Protein AF-0000000081285423 (afdb_homodimer)

pLDDT: mean 91.3, std 16.09, range [23.64, 98.94]

InterPro domains:
  IPR004045 Glutathione S-transferase, N-terminal [PF02798] (1-75)
  IPR004045 Glutathione S-transferase, N-terminal [PS50404] (1-82)
  IPR010987 Glutathione S-transferase, C-terminal-like [PS50405] (89-229)
  IPR036249 Thioredoxin-like superfamily [SSF52833] (1-87)
  IPR036282 Glutathione S-transferase, C-terminal domain superfamily [SSF47616] (83-214)
  IPR040075 Glutathione S-transferase Theta, N-terminal [cd03050] (3-78)
  IPR040079 Glutathione transferase family [SFLDS00019] (1-228)
  IPR043377 Glutathione S-transferase T1/2/3 [PTHR44750] (1-241)

Secondary structure (DSSP, 8-state):
-PEEEEE-TTSHHHHHHHHHHHHTT--EEEEE--GGGTGGGSHHHHHH-TT--S-EEEETTEEEESHHHHHHHHHHHSTT--GGGS-S-HHHHHHHHHHHHHHIIIIIHHHHHHHIIIIITGGGT----HHHHHHHHHHHHHHHHHIIIIIT-SSSSSGGG-SS--HHHHHHHHHHHGGGGS-HHHHHHHHTT-HHHHHHHHHHHHHTTTHHHHHTHHHHHHHHHHHHHHHHHHTTTT------------/-PEEEEE-TTSHHHHHHHHHHHHTT--EEEEE--GGGTGGGSHHHHHH-TT--S-EEEETTEEEESHHHHHHHHHHHSTT--GGGS-S-HHHHHHHHHHHHHHIIIIIHHHHHHHIIIIITGGGT----HHHHHHHHHHHHHHHHHIIIIIT-SSSSSGGG-SS--HHHHHHHHHHHGGGGS-HHHHHHHHTT-HHHHHHHHHHHHHTTTHHHHHTHHHHHHHHHHHHHHHHHHTTTT------------

Nearest PDB structures (foldseek):
  2c3n-assembly2_D  TM=9.169E-01  e=2.021E-17  Homo sapiens
  2c3t-assembly2_D  TM=8.592E-01  e=1.730E-16  Homo sapiens
  6ezy-assembly1_A  TM=9.053E-01  e=4.239E-13  Arabidopsis thaliana
  8agq-assembly1_A  TM=9.003E-01  e=1.147E-12  Populus trichocarpa
  5a4u-assembly1_A  TM=8.792E-01  e=1.743E-12  Arabidopsis thaliana

Structure (mmCIF, N/CA/C/O backbone):
data_AF-0000000081285423-model_v1
#
loop_
_entity.id
_entity.type
_entity.pdbx_description
1 polymer 'glutathione transferase'
#
loop_
_atom_site.group_PDB
_atom_site.id
_atom_site.type_symbol
_atom_site.label_atom_id
_atom_site.label_alt_id
_atom_site.label_comp_id
_atom_site.label_asym_id
_atom_site.label_entity_id
_atom_site.label_seq_id
_atom_site.pdbx_PDB_ins_code
_atom_site.Cartn_x
_atom_site.Cartn_y
_atom_site.Cartn_z
_atom_site.occupancy
_atom_site.B_iso_or_equiv
_atom_site.auth_seq_id
_atom_site.auth_comp_id
_atom_site.auth_asym_id
_atom_site.auth_atom_id
_atom_site.pdbx_PDB_model_num
ATOM 1 N N . MET A 1 1 ? 8.531 -12.062 -27.141 1 62.84 1 MET A N 1
ATOM 2 C CA . MET A 1 1 ? 8.539 -10.617 -26.938 1 62.84 1 MET A CA 1
ATOM 3 C C . MET A 1 1 ? 9.227 -10.266 -25.625 1 62.84 1 MET A C 1
ATOM 5 O O . MET A 1 1 ? 9.148 -11.023 -24.656 1 62.84 1 MET A O 1
ATOM 9 N N . THR A 1 2 ? 10.258 -9.297 -25.594 1 88.5 2 THR A N 1
ATOM 10 C CA . THR A 1 2 ? 11.273 -9.07 -24.578 1 88.5 2 THR A CA 1
ATOM 11 C C . THR A 1 2 ? 10.742 -8.172 -23.469 1 88.5 2 THR A C 1
ATOM 13 O O . THR A 1 2 ? 10.016 -7.207 -23.734 1 88.5 2 THR A O 1
ATOM 16 N N . LEU A 1 3 ? 10.727 -8.539 -22.203 1 97.94 3 LEU A N 1
ATOM 17 C CA . LEU A 1 3 ? 10.391 -7.746 -21.031 1 97.94 3 LEU A CA 1
ATOM 18 C C . LEU A 1 3 ? 11.258 -6.492 -20.953 1 97.94 3 LEU A C 1
ATOM 20 O O . LEU A 1 3 ? 12.484 -6.574 -21.047 1 97.94 3 LEU A O 1
ATOM 24 N N . LYS A 1 4 ? 10.562 -5.316 -20.969 1 98.75 4 LYS A N 1
ATOM 25 C CA . LYS A 1 4 ? 11.25 -4.047 -20.75 1 98.75 4 LYS A CA 1
ATOM 26 C C . LYS A 1 4 ? 11.008 -3.531 -19.328 1 98.75 4 LYS A C 1
ATOM 28 O O . LYS A 1 4 ? 9.875 -3.514 -18.859 1 98.75 4 LYS A O 1
ATOM 33 N N . LEU A 1 5 ? 12.055 -3.199 -18.688 1 98.81 5 LEU A N 1
ATOM 34 C CA . LEU A 1 5 ? 11.992 -2.58 -17.375 1 98.81 5 LEU A CA 1
ATOM 35 C C . LEU A 1 5 ? 12.391 -1.108 -17.438 1 98.8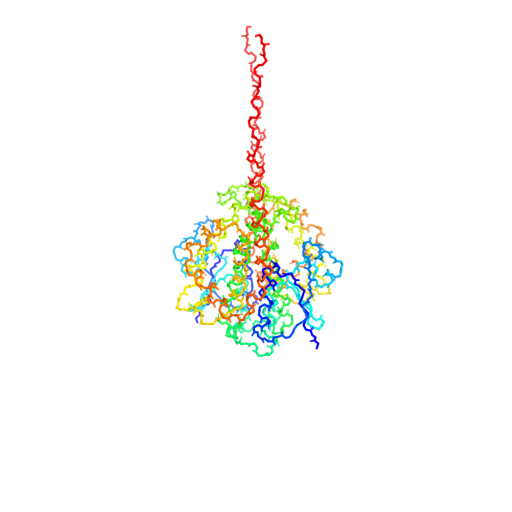1 5 LEU A C 1
ATOM 37 O O . LEU A 1 5 ? 13.539 -0.787 -17.766 1 98.81 5 LEU A O 1
ATOM 41 N N . TYR A 1 6 ? 11.492 -0.191 -17.234 1 98.88 6 TYR A N 1
ATOM 42 C CA . TYR A 1 6 ? 11.766 1.233 -17.078 1 98.88 6 TYR A CA 1
ATOM 43 C C . TYR A 1 6 ? 12.117 1.577 -15.641 1 98.88 6 TYR A C 1
ATOM 45 O O . TYR A 1 6 ? 11.258 1.546 -14.758 1 98.88 6 TYR A O 1
ATOM 53 N N . VAL A 1 7 ? 13.406 1.897 -15.422 1 98.75 7 VAL A N 1
ATOM 54 C CA . VAL A 1 7 ? 13.875 1.934 -14.039 1 98.75 7 VAL A CA 1
ATOM 55 C C . VAL A 1 7 ? 14.93 3.033 -13.883 1 98.75 7 VAL A C 1
ATOM 57 O O . VAL A 1 7 ? 15.484 3.518 -14.875 1 98.75 7 VAL A O 1
ATOM 60 N N . ASP A 1 8 ? 15.07 3.512 -12.75 1 97.94 8 ASP A N 1
ATOM 61 C CA . ASP A 1 8 ? 16.234 4.23 -12.227 1 97.94 8 ASP A CA 1
ATOM 62 C C . ASP A 1 8 ? 16.891 3.459 -11.086 1 97.94 8 ASP A C 1
ATOM 64 O O . ASP A 1 8 ? 16.234 3.166 -10.078 1 97.94 8 ASP A O 1
ATOM 68 N N . ARG A 1 9 ? 18.156 3.119 -11.172 1 97.44 9 ARG A N 1
ATOM 69 C CA . ARG A 1 9 ? 18.812 2.275 -10.188 1 97.44 9 ARG A CA 1
ATOM 70 C C . ARG A 1 9 ? 18.953 3.002 -8.852 1 97.44 9 ARG A C 1
ATOM 72 O O . ARG A 1 9 ? 19.281 2.385 -7.836 1 97.44 9 ARG A O 1
ATOM 79 N N . MET A 1 10 ? 18.672 4.301 -8.797 1 95.44 10 MET A N 1
ATOM 80 C CA . MET A 1 10 ? 18.594 5.008 -7.523 1 95.44 10 MET A CA 1
ATOM 81 C C . MET A 1 10 ? 17.281 4.73 -6.816 1 95.44 10 MET A C 1
ATOM 83 O O . MET A 1 10 ? 17.125 5.004 -5.625 1 95.44 10 MET A O 1
ATOM 87 N N . SER A 1 11 ? 16.328 4.312 -7.574 1 96.88 11 SER A N 1
ATOM 88 C CA . SER A 1 11 ? 15.008 4.012 -7.051 1 96.88 11 SER A CA 1
ATOM 89 C C . SER A 1 11 ? 14.984 2.668 -6.328 1 96.88 11 SER A C 1
ATOM 91 O O . SER A 1 11 ? 15.336 1.64 -6.91 1 96.88 11 SER A O 1
ATOM 93 N N . GLN A 1 12 ? 14.555 2.658 -5.074 1 98.25 12 GLN A N 1
ATOM 94 C CA . GLN A 1 12 ? 14.516 1.454 -4.254 1 98.25 12 GLN A CA 1
ATOM 95 C C . GLN A 1 12 ? 13.641 0.38 -4.891 1 98.25 12 GLN A C 1
ATOM 97 O O . GLN A 1 12 ? 14.07 -0.767 -5.043 1 98.25 12 GLN A O 1
ATOM 102 N N . PRO A 1 13 ? 12.422 0.752 -5.312 1 98.69 13 PRO A N 1
ATOM 103 C CA . PRO A 1 13 ? 11.586 -0.281 -5.926 1 98.69 13 PRO A CA 1
ATOM 104 C C . PRO A 1 13 ? 12.141 -0.782 -7.254 1 98.69 13 PRO A C 1
ATOM 106 O O . PRO A 1 13 ? 11.945 -1.946 -7.609 1 98.69 13 PRO A O 1
ATOM 109 N N . SER A 1 14 ? 12.797 0.09 -8.023 1 98.88 14 SER A N 1
ATOM 110 C CA . SER A 1 14 ? 13.438 -0.346 -9.258 1 98.88 14 SER A CA 1
ATOM 111 C C . SER A 1 14 ? 14.508 -1.402 -8.992 1 98.88 14 SER A C 1
ATOM 113 O O . SER A 1 14 ? 14.562 -2.422 -9.68 1 98.88 14 SER A O 1
ATOM 115 N N . ARG A 1 15 ? 15.297 -1.148 -7.977 1 98.88 15 ARG A N 1
ATOM 116 C CA . ARG A 1 15 ? 16.375 -2.084 -7.648 1 98.88 15 ARG A CA 1
ATOM 117 C C . ARG A 1 15 ? 15.805 -3.441 -7.246 1 98.88 15 ARG A C 1
ATOM 119 O O . ARG A 1 15 ? 16.359 -4.484 -7.613 1 98.88 15 ARG A O 1
ATOM 126 N N . ALA A 1 16 ? 14.734 -3.471 -6.488 1 98.94 16 ALA A N 1
ATOM 127 C CA . ALA A 1 16 ? 14.117 -4.727 -6.086 1 98.94 16 ALA A CA 1
ATOM 128 C C . ALA A 1 16 ? 13.719 -5.559 -7.301 1 98.94 16 ALA A C 1
ATOM 130 O O . ALA A 1 16 ? 13.961 -6.77 -7.34 1 98.94 16 ALA A O 1
ATOM 131 N N . ILE A 1 17 ? 13.148 -4.922 -8.32 1 98.94 17 ILE A N 1
ATOM 132 C CA . ILE A 1 17 ? 12.672 -5.617 -9.508 1 98.94 17 ILE A CA 1
ATOM 133 C C . ILE A 1 17 ? 13.859 -6.109 -10.336 1 98.94 17 ILE A C 1
ATOM 135 O O . ILE A 1 17 ? 13.852 -7.238 -10.836 1 98.94 17 ILE A O 1
ATOM 139 N N . LEU A 1 18 ? 14.891 -5.258 -10.461 1 98.88 18 LEU A N 1
ATOM 140 C CA . LEU A 1 18 ? 16.078 -5.645 -11.203 1 98.88 18 LEU A CA 1
ATOM 141 C C . LEU A 1 18 ? 16.75 -6.863 -10.578 1 98.88 18 LEU A C 1
ATOM 143 O O . LEU A 1 18 ? 17.078 -7.82 -11.273 1 98.88 18 LEU A O 1
ATOM 147 N N . ILE A 1 19 ? 16.922 -6.848 -9.25 1 98.94 19 ILE A N 1
ATOM 148 C CA . ILE A 1 19 ? 17.547 -7.965 -8.547 1 98.94 19 ILE A CA 1
ATOM 149 C C . ILE A 1 19 ? 16.688 -9.219 -8.719 1 98.94 19 ILE A C 1
ATOM 151 O O . ILE A 1 19 ? 17.219 -10.297 -9.008 1 98.94 19 ILE A O 1
ATOM 155 N N . PHE A 1 20 ? 15.375 -9.117 -8.594 1 98.94 20 PHE A N 1
ATOM 156 C CA . PHE A 1 20 ? 14.461 -10.25 -8.742 1 98.94 20 PHE A CA 1
ATOM 157 C C . PHE A 1 20 ? 14.641 -10.906 -10.109 1 98.94 20 PHE A C 1
ATOM 159 O O . PHE A 1 20 ? 14.75 -12.133 -10.203 1 98.94 20 PHE A O 1
ATOM 166 N N . CYS A 1 21 ? 14.648 -10.062 -11.156 1 98.81 21 CYS A N 1
ATOM 167 C CA . CYS A 1 21 ? 14.773 -10.594 -12.508 1 98.81 21 CYS A CA 1
ATOM 168 C C . CYS A 1 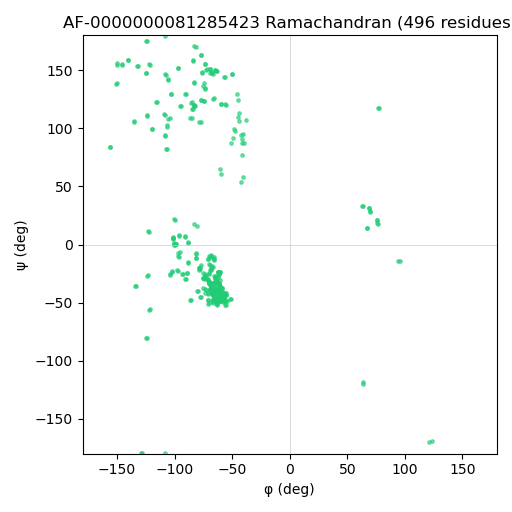21 ? 16.109 -11.305 -12.695 1 98.81 21 CYS A C 1
ATOM 170 O O . CYS A 1 21 ? 16.156 -12.406 -13.25 1 98.81 21 CYS A O 1
ATOM 172 N N . ARG A 1 22 ? 17.172 -10.711 -12.211 1 98.62 22 ARG A N 1
ATOM 173 C CA . ARG A 1 22 ? 18.5 -11.281 -12.383 1 98.62 22 ARG A CA 1
ATOM 174 C C . ARG A 1 22 ? 18.625 -12.602 -11.633 1 98.62 22 ARG A C 1
ATOM 176 O O . ARG A 1 22 ? 19.109 -13.594 -12.188 1 98.62 22 ARG A O 1
ATOM 183 N N . VAL A 1 23 ? 18.172 -12.656 -10.414 1 98.56 23 VAL A N 1
ATOM 184 C CA . VAL A 1 23 ? 18.297 -13.836 -9.57 1 98.56 23 VAL A CA 1
ATOM 185 C C . VAL A 1 23 ? 17.516 -15 -10.188 1 98.56 23 VAL A C 1
ATOM 187 O O . VAL A 1 23 ? 17.922 -16.156 -10.086 1 98.56 23 VAL A O 1
ATOM 190 N N . ASN A 1 24 ? 16.438 -14.711 -10.867 1 98.38 24 ASN A N 1
ATOM 191 C CA . ASN A 1 24 ? 15.555 -15.758 -11.391 1 98.38 24 ASN A CA 1
ATOM 192 C C . ASN A 1 24 ? 15.789 -16 -12.875 1 98.38 24 ASN A C 1
ATOM 194 O O . ASN A 1 24 ? 15.031 -16.719 -13.523 1 98.38 24 ASN A O 1
ATOM 198 N N . GLY A 1 25 ? 16.766 -15.367 -13.43 1 97.56 25 GLY A N 1
ATOM 199 C CA . GLY A 1 25 ? 17.156 -15.609 -14.805 1 97.56 25 GLY A CA 1
ATOM 200 C C . GLY A 1 25 ? 16.141 -15.102 -15.812 1 97.56 25 GLY A C 1
ATOM 201 O O . GLY A 1 25 ? 15.984 -15.68 -16.891 1 97.56 25 GLY A O 1
ATOM 202 N N . ILE A 1 26 ? 15.398 -14.086 -15.492 1 98 26 ILE A N 1
ATOM 203 C CA . ILE A 1 26 ? 14.438 -13.484 -16.406 1 98 26 ILE A CA 1
ATOM 204 C C . ILE A 1 26 ? 15.156 -12.5 -17.328 1 98 26 ILE A C 1
ATOM 206 O O . ILE A 1 26 ? 15.781 -11.547 -16.859 1 98 26 ILE A O 1
ATOM 210 N N . ASP A 1 27 ? 15.094 -12.727 -18.578 1 97.25 27 ASP A N 1
ATOM 211 C CA . ASP A 1 27 ? 15.688 -11.82 -19.547 1 97.25 27 ASP A CA 1
ATOM 212 C C . ASP A 1 27 ? 14.859 -10.539 -19.688 1 97.25 27 ASP A C 1
ATOM 214 O O . ASP A 1 27 ? 13.633 -10.594 -19.75 1 97.25 27 ASP A O 1
ATOM 218 N N . PHE A 1 28 ? 15.609 -9.43 -19.672 1 98.31 28 PHE A N 1
ATOM 219 C CA . PHE A 1 28 ? 14.914 -8.156 -19.797 1 98.31 28 PHE A CA 1
ATOM 220 C C . PHE A 1 28 ? 15.812 -7.121 -20.484 1 98.31 28 PHE A C 1
ATOM 222 O O . PHE A 1 28 ? 17.031 -7.273 -20.5 1 98.31 28 PHE A O 1
ATOM 229 N N . GLU A 1 29 ? 15.148 -6.164 -21.094 1 98.5 29 GLU A N 1
ATOM 230 C CA . GLU A 1 29 ? 15.789 -4.926 -21.531 1 98.5 29 GLU A CA 1
ATOM 231 C C . GLU A 1 29 ? 15.633 -3.828 -20.469 1 98.5 29 GLU A C 1
ATOM 233 O O . GLU A 1 29 ? 14.516 -3.48 -20.094 1 98.5 29 GLU A O 1
ATOM 238 N N . GLU A 1 30 ? 16.734 -3.379 -20 1 98.25 30 GLU A N 1
ATOM 239 C CA . GLU A 1 30 ? 16.703 -2.283 -19.031 1 98.25 30 GLU A CA 1
ATOM 240 C C . GLU A 1 30 ? 16.625 -0.931 -19.734 1 98.25 30 GLU A C 1
ATOM 242 O O . GLU A 1 30 ? 17.516 -0.591 -20.531 1 98.25 30 GLU A O 1
ATOM 247 N N . VAL A 1 31 ? 15.578 -0.186 -19.562 1 98.38 31 VAL A N 1
ATOM 248 C CA . VAL A 1 31 ? 15.398 1.167 -20.078 1 98.38 31 VAL A CA 1
ATOM 249 C C . VAL A 1 31 ? 15.57 2.178 -18.953 1 98.38 31 VAL A C 1
ATOM 251 O O . VAL A 1 31 ? 14.688 2.314 -18.094 1 98.38 31 VAL A O 1
ATOM 254 N N . ARG A 1 32 ? 16.641 2.863 -19.016 1 98 32 ARG A N 1
ATOM 255 C CA . ARG A 1 32 ? 16.953 3.795 -17.938 1 98 32 ARG A CA 1
ATOM 256 C C . ARG A 1 32 ? 16.078 5.043 -18.016 1 98 32 ARG A C 1
ATOM 258 O O . ARG A 1 32 ? 15.969 5.664 -19.078 1 98 32 ARG A O 1
ATOM 265 N N . VAL A 1 33 ? 15.352 5.383 -16.984 1 97.94 33 VAL A N 1
ATOM 266 C CA . VAL A 1 33 ? 14.633 6.637 -16.766 1 97.94 33 VAL A CA 1
ATOM 267 C C . VAL A 1 33 ? 15.359 7.477 -15.719 1 97.94 33 VAL A C 1
ATOM 269 O O . VAL A 1 33 ? 15.203 7.254 -14.516 1 97.94 33 VAL A O 1
ATOM 272 N N . ASP A 1 34 ? 16.141 8.508 -16.125 1 95.06 34 ASP A N 1
ATOM 273 C CA . ASP A 1 34 ? 16.953 9.32 -15.227 1 95.06 34 ASP A CA 1
ATOM 274 C C . ASP A 1 34 ? 16.109 10.336 -14.469 1 95.06 34 ASP A C 1
ATOM 276 O O . ASP A 1 34 ? 15.766 11.391 -15 1 95.06 34 ASP A O 1
ATOM 280 N N . LEU A 1 35 ? 15.883 10.078 -13.234 1 92.56 35 LEU A N 1
ATOM 281 C CA . LEU A 1 35 ? 15.039 10.938 -12.422 1 92.56 35 LEU A CA 1
ATOM 282 C C . LEU A 1 35 ? 15.711 12.289 -12.188 1 92.56 35 LEU A C 1
ATOM 284 O O . LEU A 1 35 ? 15.031 13.312 -12.078 1 92.56 35 LEU A O 1
ATOM 288 N N . SER A 1 36 ? 17.031 12.281 -12.023 1 89 36 SER A N 1
ATOM 289 C CA . SER A 1 36 ? 17.75 13.523 -11.797 1 89 36 SER A CA 1
ATOM 290 C C . SER A 1 36 ? 17.609 14.477 -12.984 1 89 36 SER A C 1
ATOM 292 O O . SER A 1 36 ? 17.75 15.688 -12.836 1 89 36 SER A O 1
ATOM 294 N N . LYS A 1 37 ? 17.328 13.977 -14.156 1 92.25 37 LYS A N 1
ATOM 295 C CA . LYS A 1 37 ? 17.109 14.773 -15.367 1 92.25 37 LYS A CA 1
ATOM 296 C C . LYS A 1 37 ? 15.625 14.922 -15.664 1 92.25 37 LYS A C 1
ATOM 298 O O . LYS A 1 37 ? 15.25 15.344 -16.766 1 92.25 37 LYS A O 1
ATOM 303 N N . ARG A 1 38 ? 14.742 14.383 -14.844 1 93.06 38 ARG A N 1
ATOM 304 C CA . ARG A 1 38 ? 13.289 14.5 -14.898 1 93.06 38 ARG A CA 1
ATOM 305 C C . ARG A 1 38 ? 12.727 13.766 -16.109 1 93.06 38 ARG A C 1
ATOM 307 O O . ARG A 1 38 ? 11.727 14.188 -16.688 1 93.06 38 ARG A O 1
ATOM 314 N N . GLN A 1 39 ? 13.375 12.75 -16.484 1 96.5 39 GLN A N 1
ATOM 315 C CA . GLN A 1 39 ? 12.93 11.977 -17.641 1 96.5 39 GLN A CA 1
ATOM 316 C C . GLN A 1 39 ? 11.602 11.281 -17.359 1 96.5 39 GLN A C 1
ATOM 318 O O . GLN A 1 39 ? 10.906 10.867 -18.281 1 96.5 39 GLN A O 1
ATOM 323 N N . HIS A 1 40 ? 11.234 11.125 -16.062 1 95.69 40 HIS A N 1
ATOM 324 C CA . HIS A 1 40 ? 9.969 10.508 -15.703 1 95.69 40 HIS A CA 1
ATOM 325 C C . HIS A 1 40 ? 8.789 11.406 -16.062 1 95.69 40 HIS A C 1
ATOM 327 O O . HIS A 1 40 ? 7.641 10.969 -16.062 1 95.69 40 HIS A O 1
ATOM 333 N N . LEU A 1 41 ? 9.094 12.656 -16.438 1 96.06 41 LEU A N 1
ATOM 334 C CA . LEU A 1 41 ? 8.039 13.609 -16.781 1 96.06 41 LEU A CA 1
ATOM 335 C C . LEU A 1 41 ? 7.895 13.711 -18.297 1 96.06 41 LEU A C 1
ATOM 337 O O . LEU A 1 41 ? 7.02 14.43 -18.797 1 96.06 41 LEU A O 1
ATOM 341 N N . SER A 1 42 ? 8.68 12.992 -19.078 1 97.12 42 SER A N 1
ATOM 342 C CA . SER A 1 42 ? 8.641 13.062 -20.531 1 97.12 42 SER A CA 1
ATOM 343 C C . SER A 1 42 ? 7.352 12.453 -21.078 1 97.12 42 SER A C 1
ATOM 345 O O . SER A 1 42 ? 6.773 11.555 -20.469 1 97.12 42 SER A O 1
ATOM 347 N N . PRO A 1 43 ? 6.898 12.922 -22.203 1 96.44 43 PRO A N 1
ATOM 348 C CA . PRO A 1 43 ? 5.719 12.336 -22.844 1 96.44 43 PRO A CA 1
ATOM 349 C C . PRO A 1 43 ? 5.898 10.852 -23.156 1 96.44 43 PRO A C 1
ATOM 351 O O . PRO A 1 43 ? 4.945 10.078 -23.047 1 96.44 43 PRO A O 1
ATOM 354 N N . GLU A 1 44 ? 7.066 10.523 -23.531 1 96 44 GLU A N 1
ATOM 355 C CA . GLU A 1 44 ? 7.355 9.133 -23.875 1 96 44 GLU A CA 1
ATOM 356 C C . GLU A 1 44 ? 7.148 8.219 -22.672 1 96 44 GLU A C 1
ATOM 358 O O . GLU A 1 44 ? 6.516 7.172 -22.781 1 96 44 GLU A O 1
ATOM 363 N N . PHE A 1 45 ? 7.684 8.625 -21.547 1 97.88 45 PHE A N 1
ATOM 364 C CA . PHE A 1 45 ? 7.547 7.777 -20.375 1 97.88 45 PHE A CA 1
ATOM 365 C C . PHE A 1 45 ? 6.113 7.801 -19.844 1 97.88 45 PHE A C 1
ATOM 367 O O . PHE A 1 45 ? 5.621 6.801 -19.312 1 97.88 45 PHE A O 1
ATOM 374 N N . ARG A 1 46 ? 5.453 8.875 -20.047 1 96.31 46 ARG A N 1
ATOM 375 C CA . ARG A 1 46 ? 4.066 9 -19.625 1 96.31 46 ARG A CA 1
ATOM 376 C C . ARG A 1 46 ? 3.18 7.965 -20.297 1 96.31 46 ARG A C 1
ATOM 378 O O . ARG A 1 46 ? 2.18 7.523 -19.734 1 96.31 46 ARG A O 1
ATOM 385 N N . GLU A 1 47 ? 3.529 7.586 -21.469 1 95.81 47 GLU A N 1
ATOM 386 C CA . GLU A 1 47 ? 2.787 6.566 -22.188 1 95.81 47 GLU A CA 1
ATOM 387 C C . GLU A 1 47 ? 2.971 5.191 -21.562 1 95.81 47 GLU A C 1
ATOM 389 O O . GLU A 1 47 ? 2.125 4.309 -21.719 1 95.81 47 GLU A O 1
ATOM 394 N N . VAL A 1 48 ? 4.078 5.031 -20.875 1 96.94 48 VAL A N 1
ATOM 395 C CA . VAL A 1 48 ? 4.371 3.764 -20.219 1 96.94 48 VAL A CA 1
ATOM 396 C C . VAL A 1 48 ? 3.729 3.744 -18.828 1 96.94 48 VAL A C 1
ATOM 398 O O . VAL A 1 48 ? 3.061 2.773 -18.469 1 96.94 48 VAL A O 1
ATOM 401 N N . ASN A 1 49 ? 3.92 4.793 -18.109 1 98.06 49 ASN A N 1
ATOM 402 C CA . ASN A 1 49 ? 3.32 4.945 -16.797 1 98.06 49 ASN A CA 1
ATOM 403 C C . ASN A 1 49 ? 2.73 6.34 -16.594 1 98.06 49 ASN A C 1
ATOM 405 O O . ASN A 1 49 ? 3.455 7.289 -16.297 1 98.06 49 ASN A O 1
ATOM 409 N N . PRO A 1 50 ? 1.443 6.43 -16.641 1 96.5 50 PRO A N 1
ATOM 410 C CA . PRO A 1 50 ? 0.779 7.727 -16.5 1 96.5 50 PRO A CA 1
ATOM 411 C C . PRO A 1 50 ? 0.963 8.336 -15.109 1 96.5 50 PRO A C 1
ATOM 413 O O . PRO A 1 50 ? 0.664 9.516 -14.898 1 96.5 50 PRO A O 1
ATOM 416 N N . MET A 1 51 ? 1.443 7.559 -14.133 1 97.69 51 MET A N 1
ATOM 417 C CA . MET A 1 51 ? 1.714 8.078 -12.797 1 97.69 51 MET A CA 1
ATOM 418 C C . MET A 1 51 ? 3.062 8.789 -12.758 1 97.69 51 MET A C 1
ATOM 420 O O . MET A 1 51 ? 3.4 9.43 -11.758 1 97.69 51 MET A O 1
ATOM 424 N N . LYS A 1 52 ? 3.861 8.617 -13.852 1 97.62 52 LYS A N 1
ATOM 425 C CA . LYS A 1 52 ? 5.141 9.305 -14.016 1 97.62 52 LYS A CA 1
ATOM 426 C C . LYS A 1 52 ? 6.125 8.891 -12.922 1 97.62 52 LYS A C 1
ATOM 428 O O . LYS A 1 52 ? 6.906 9.711 -12.438 1 97.62 52 LYS A O 1
ATOM 433 N N . LYS A 1 53 ? 6.027 7.656 -12.5 1 97.5 53 LYS A N 1
ATOM 434 C CA . LYS A 1 53 ? 6.934 7.094 -11.508 1 97.5 53 LYS A CA 1
ATOM 435 C C . LYS A 1 53 ? 7.609 5.832 -12.023 1 97.5 53 LYS A C 1
ATOM 437 O O . LYS A 1 53 ? 7.055 5.129 -12.875 1 97.5 53 LYS A O 1
ATOM 442 N N . VAL A 1 54 ? 8.805 5.602 -11.617 1 98.19 54 VAL A N 1
ATOM 443 C CA . VAL A 1 54 ? 9.461 4.316 -11.844 1 98.19 54 VAL A CA 1
ATOM 444 C C . VAL A 1 54 ? 9.328 3.447 -10.594 1 98.19 54 VAL A C 1
ATOM 446 O O . VAL A 1 54 ? 9.164 3.963 -9.484 1 98.19 54 VAL A O 1
ATOM 449 N N . PRO A 1 55 ? 9.32 2.105 -10.727 1 98.75 55 PRO A N 1
ATOM 450 C CA . PRO A 1 55 ? 9.492 1.303 -11.938 1 98.75 55 PRO A CA 1
ATOM 451 C C . PRO A 1 55 ? 8.195 1.128 -12.719 1 98.75 55 PRO A C 1
ATOM 453 O O . PRO A 1 55 ? 7.109 1.354 -12.18 1 98.75 55 PRO A O 1
ATOM 456 N N . ALA A 1 56 ? 8.297 0.831 -13.961 1 98.88 56 ALA A N 1
ATOM 457 C CA . ALA A 1 56 ? 7.23 0.326 -14.828 1 98.88 56 ALA A CA 1
ATOM 458 C C . ALA A 1 56 ? 7.758 -0.753 -15.766 1 98.88 56 ALA A C 1
ATOM 460 O O . ALA A 1 56 ? 8.969 -0.861 -15.984 1 98.88 56 ALA A O 1
ATOM 461 N N . ILE A 1 57 ? 6.848 -1.6 -16.281 1 98.81 57 ILE A N 1
ATOM 462 C CA . ILE A 1 57 ? 7.297 -2.627 -17.219 1 98.81 57 ILE A CA 1
ATOM 463 C C . ILE A 1 57 ? 6.398 -2.639 -18.453 1 98.81 57 ILE A C 1
ATOM 465 O O 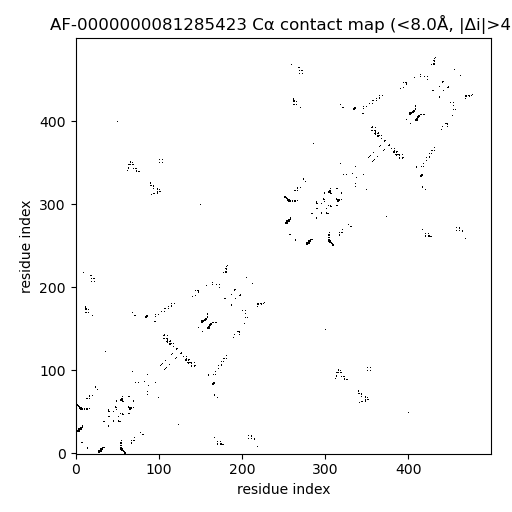. ILE A 1 57 ? 5.258 -2.17 -18.391 1 98.81 57 ILE A O 1
ATOM 469 N N . MET A 1 58 ? 6.941 -3.074 -19.5 1 98.44 58 MET A N 1
ATOM 470 C CA . MET A 1 58 ? 6.23 -3.486 -20.703 1 98.44 58 MET A CA 1
ATOM 471 C C . MET A 1 58 ? 6.59 -4.918 -21.078 1 98.44 58 MET A C 1
ATOM 473 O O . MET A 1 58 ? 7.754 -5.223 -21.344 1 98.44 58 MET A O 1
ATOM 477 N N . ASP A 1 59 ? 5.703 -5.836 -20.969 1 97.88 59 ASP A N 1
ATOM 478 C CA . ASP A 1 59 ? 5.836 -7.227 -21.391 1 97.88 59 ASP A CA 1
ATOM 479 C C . ASP A 1 59 ? 4.973 -7.512 -22.625 1 97.88 59 ASP A C 1
ATOM 481 O O . ASP A 1 59 ? 3.822 -7.93 -22.5 1 97.88 59 ASP A O 1
ATOM 485 N N . GLY A 1 60 ? 5.586 -7.395 -23.797 1 95.56 60 GLY A N 1
ATOM 486 C CA . GLY A 1 60 ? 4.766 -7.285 -24.984 1 95.56 60 GLY A CA 1
ATOM 487 C C . GLY A 1 60 ? 3.91 -6.031 -25.016 1 95.56 60 GLY A C 1
ATOM 488 O O . GLY A 1 60 ? 4.43 -4.918 -24.906 1 95.56 60 GLY A O 1
ATOM 489 N N . ARG A 1 61 ? 2.688 -6.207 -25.047 1 94.62 61 ARG A N 1
ATOM 490 C CA . ARG A 1 61 ? 1.784 -5.059 -25.062 1 94.62 61 ARG A CA 1
ATOM 491 C C . ARG A 1 61 ? 1.28 -4.746 -23.656 1 94.62 61 ARG A C 1
ATOM 493 O O . ARG A 1 61 ? 0.627 -3.723 -23.438 1 94.62 61 ARG A O 1
ATOM 500 N N . PHE A 1 62 ? 1.625 -5.629 -22.781 1 97.12 62 PHE A N 1
ATOM 501 C CA . PHE A 1 62 ? 1.139 -5.473 -21.406 1 97.12 62 PHE A CA 1
ATOM 502 C C . PHE A 1 62 ? 2.014 -4.496 -20.641 1 97.12 62 PHE A C 1
ATOM 504 O O . PHE A 1 62 ? 3.223 -4.699 -20.516 1 97.12 62 PHE A O 1
ATOM 511 N N . LYS A 1 63 ? 1.427 -3.385 -20.156 1 98.12 63 LYS A N 1
ATOM 512 C CA . LYS A 1 63 ? 2.109 -2.406 -19.312 1 98.12 63 LYS A CA 1
ATOM 513 C C . LYS A 1 63 ? 1.65 -2.51 -17.859 1 98.12 63 LYS A C 1
ATOM 515 O O . LYS A 1 63 ? 0.469 -2.732 -17.594 1 98.12 63 LYS A O 1
ATOM 520 N N . LEU A 1 64 ? 2.572 -2.338 -16.953 1 98.69 64 LEU A N 1
ATOM 521 C CA . LEU A 1 64 ? 2.258 -2.436 -15.539 1 98.69 64 LEU A CA 1
ATOM 522 C C . LEU A 1 64 ? 3.188 -1.553 -14.711 1 98.69 64 LEU A C 1
ATOM 524 O O . LEU A 1 64 ? 4.383 -1.457 -15.008 1 98.69 64 LEU A O 1
ATOM 528 N N . PHE A 1 65 ? 2.545 -0.896 -13.742 1 98.69 65 PHE A N 1
ATOM 529 C CA . PHE A 1 65 ? 3.332 -0.145 -12.766 1 98.69 65 PHE A CA 1
ATOM 530 C C . PHE A 1 65 ? 2.932 -0.516 -11.344 1 98.69 65 PHE A C 1
ATOM 532 O O . PHE A 1 65 ? 2.045 -1.348 -11.141 1 98.69 65 PHE A O 1
ATOM 539 N N . GLU A 1 66 ? 3.598 0.151 -10.375 1 98.69 66 GLU A N 1
ATOM 540 C CA . GLU A 1 66 ? 3.598 -0.239 -8.969 1 98.69 66 GLU A CA 1
ATOM 541 C C . GLU A 1 66 ? 4.516 -1.434 -8.727 1 98.69 66 GLU A C 1
ATOM 543 O O . GLU A 1 66 ? 4.273 -2.525 -9.242 1 98.69 66 GLU A O 1
ATOM 548 N N . SER A 1 67 ? 5.52 -1.25 -7.953 1 98.75 67 SER A N 1
ATOM 549 C CA . SER A 1 67 ? 6.621 -2.201 -7.832 1 98.75 67 SER A CA 1
ATOM 550 C C . SER A 1 67 ? 6.137 -3.539 -7.285 1 98.75 67 SER A C 1
ATOM 552 O O . SER A 1 67 ? 6.52 -4.598 -7.785 1 98.75 67 SER A O 1
ATOM 554 N N . HIS A 1 68 ? 5.27 -3.52 -6.254 1 98.88 68 HIS A N 1
ATOM 555 C CA . HIS A 1 68 ? 4.793 -4.781 -5.691 1 98.88 68 HIS A CA 1
ATOM 556 C C . HIS A 1 68 ? 3.947 -5.547 -6.703 1 98.88 68 HIS A C 1
ATOM 558 O O . HIS A 1 68 ? 4.051 -6.773 -6.805 1 98.88 68 HIS A O 1
ATOM 564 N N . ALA A 1 69 ? 3.082 -4.832 -7.461 1 98.88 69 ALA A N 1
ATOM 565 C CA . ALA A 1 69 ? 2.287 -5.469 -8.508 1 98.88 69 ALA A CA 1
ATOM 566 C C . ALA A 1 69 ? 3.184 -6.105 -9.57 1 98.88 69 ALA A C 1
ATOM 568 O O . ALA A 1 69 ? 2.92 -7.219 -10.031 1 98.88 69 ALA A O 1
ATOM 569 N N . ILE A 1 70 ? 4.246 -5.418 -9.945 1 98.94 70 ILE A N 1
ATOM 570 C CA . ILE A 1 70 ? 5.188 -5.914 -10.938 1 98.94 70 ILE A CA 1
ATOM 571 C C . ILE A 1 70 ? 5.863 -7.184 -10.422 1 98.94 70 ILE A C 1
ATOM 573 O O . ILE A 1 70 ? 5.961 -8.18 -11.141 1 98.94 70 ILE A O 1
ATOM 577 N N . LEU A 1 71 ? 6.309 -7.164 -9.172 1 98.94 71 LEU A N 1
ATOM 578 C CA . LEU A 1 71 ? 6.973 -8.32 -8.594 1 98.94 71 LEU A CA 1
ATOM 579 C C . LEU A 1 71 ? 6.039 -9.531 -8.57 1 98.94 71 LEU A C 1
ATOM 581 O O . LEU A 1 71 ? 6.438 -10.641 -8.93 1 98.94 71 LEU A O 1
ATOM 585 N N . ARG A 1 72 ? 4.75 -9.32 -8.148 1 98.81 72 ARG A N 1
ATOM 586 C CA . ARG A 1 72 ? 3.766 -10.398 -8.156 1 98.81 72 ARG A CA 1
ATOM 587 C C . ARG A 1 72 ? 3.584 -10.961 -9.562 1 98.81 72 ARG A C 1
ATOM 589 O O . ARG A 1 72 ? 3.584 -12.18 -9.75 1 98.81 72 ARG A O 1
ATOM 596 N N . TYR A 1 73 ? 3.455 -10.039 -10.531 1 98.81 73 TYR A N 1
ATOM 597 C CA . TYR A 1 73 ? 3.232 -10.43 -11.914 1 98.81 73 TYR A CA 1
ATOM 598 C C . TYR A 1 73 ? 4.383 -11.273 -12.438 1 98.81 73 TYR A C 1
ATOM 600 O O . TYR A 1 73 ? 4.168 -12.367 -12.969 1 98.81 73 TYR A O 1
ATOM 608 N N . LEU A 1 74 ? 5.609 -10.828 -12.242 1 98.81 74 LEU A N 1
ATOM 609 C CA . LEU A 1 74 ? 6.789 -11.531 -12.742 1 98.81 74 LEU A CA 1
ATOM 610 C C . LEU A 1 74 ? 6.93 -12.898 -12.07 1 98.81 74 LEU A C 1
ATOM 612 O O . LEU A 1 74 ? 7.297 -13.875 -12.727 1 98.81 74 LEU A O 1
ATOM 616 N N . ALA A 1 75 ? 6.625 -12.961 -10.773 1 98.62 75 ALA A N 1
ATOM 617 C CA . ALA A 1 75 ? 6.719 -14.219 -10.039 1 98.62 75 ALA A CA 1
ATOM 618 C C . ALA A 1 75 ? 5.715 -15.242 -10.562 1 98.62 75 ALA A C 1
ATOM 620 O O . ALA A 1 75 ? 5.965 -16.453 -10.523 1 98.62 75 ALA A O 1
ATOM 621 N N . CYS A 1 76 ? 4.594 -14.742 -11.086 1 97.56 76 CYS A N 1
ATOM 622 C CA . CYS A 1 76 ? 3.496 -15.625 -11.461 1 97.56 76 CYS A CA 1
ATOM 623 C C . CYS A 1 76 ? 3.627 -16.062 -12.922 1 97.56 76 CYS A C 1
ATOM 625 O O . CYS A 1 76 ? 3.219 -17.172 -13.281 1 97.56 76 CYS A O 1
ATOM 627 N N . VAL A 1 77 ? 4.215 -15.242 -13.789 1 97 77 VAL A N 1
ATOM 628 C CA . VAL A 1 77 ? 4.051 -15.492 -15.219 1 97 77 VAL A CA 1
ATOM 629 C C . VAL A 1 77 ? 5.328 -16.109 -15.789 1 97 77 VAL A C 1
ATOM 631 O O . VAL A 1 77 ? 5.297 -16.781 -16.812 1 97 77 VAL A O 1
ATOM 634 N N . TYR A 1 78 ? 6.434 -15.867 -15.203 1 96.69 78 TYR A N 1
ATOM 635 C CA . TYR A 1 78 ? 7.68 -16.359 -15.773 1 96.69 78 TYR A CA 1
ATOM 636 C C . TYR A 1 78 ? 8.023 -17.75 -15.227 1 96.69 78 TYR A C 1
ATOM 638 O O . TYR A 1 78 ? 8.055 -17.953 -14.008 1 96.69 78 TYR A O 1
ATOM 646 N N . PRO A 1 79 ? 8.289 -18.609 -16.141 1 93.88 79 PRO A N 1
ATOM 647 C CA . PRO A 1 79 ? 8.641 -19.969 -15.719 1 93.88 79 PRO A CA 1
ATOM 648 C C . PRO A 1 79 ? 9.992 -20.047 -15.008 1 93.88 79 PRO A C 1
ATOM 650 O O . PRO A 1 79 ? 10.883 -19.25 -15.305 1 93.88 79 PRO A O 1
ATOM 653 N N . GLY A 1 80 ? 10.195 -20.891 -14.117 1 95.19 80 GLY A N 1
ATOM 654 C CA . GLY A 1 80 ? 11.484 -21.125 -13.477 1 95.19 80 GLY A CA 1
ATOM 655 C C . GLY A 1 80 ? 11.648 -20.344 -12.188 1 95.19 80 GLY A C 1
ATOM 656 O O . GLY A 1 80 ? 12.609 -20.562 -11.445 1 95.19 80 GLY A O 1
ATOM 657 N N . VAL A 1 81 ? 10.727 -19.359 -12.008 1 97.94 81 VAL A N 1
ATOM 658 C CA . VAL A 1 81 ? 10.789 -18.641 -10.742 1 97.94 81 VAL A CA 1
ATOM 659 C C . VAL A 1 81 ? 10.43 -19.578 -9.594 1 97.94 81 VAL A C 1
ATOM 661 O O . VAL A 1 81 ? 9.391 -20.234 -9.617 1 97.94 81 VAL A O 1
ATOM 664 N N . ALA A 1 82 ? 11.312 -19.656 -8.625 1 98.19 82 ALA A N 1
ATOM 665 C CA . ALA A 1 82 ? 11.109 -20.547 -7.484 1 98.19 82 ALA A CA 1
ATOM 666 C C . ALA A 1 82 ? 9.875 -20.156 -6.684 1 98.19 82 ALA A C 1
ATOM 668 O O . ALA A 1 82 ? 9.594 -18.969 -6.516 1 98.19 82 ALA A O 1
ATOM 669 N N . ASP A 1 83 ? 9.211 -21.109 -6.066 1 98.06 83 ASP A N 1
ATOM 670 C CA . ASP A 1 83 ? 7.934 -20.922 -5.383 1 98.06 83 ASP A CA 1
ATOM 671 C C . ASP A 1 83 ? 8.094 -20.016 -4.164 1 98.06 83 ASP A C 1
ATOM 673 O O . ASP A 1 83 ? 7.16 -19.297 -3.797 1 98.06 83 ASP A O 1
ATOM 677 N N . HIS A 1 84 ? 9.273 -19.984 -3.578 1 98.25 84 HIS A N 1
ATOM 678 C CA . HIS A 1 84 ? 9.453 -19.266 -2.318 1 98.25 84 HIS A CA 1
ATOM 679 C C . HIS A 1 84 ? 9.328 -17.766 -2.508 1 98.25 84 HIS A C 1
ATOM 681 O O . HIS A 1 84 ? 9.102 -17.031 -1.545 1 98.25 84 HIS A O 1
ATOM 687 N N . TRP A 1 85 ? 9.5 -17.266 -3.742 1 98.81 85 TRP A N 1
ATOM 688 C CA . TRP A 1 85 ? 9.43 -15.836 -3.99 1 98.81 85 TRP A CA 1
ATOM 689 C C . TRP A 1 85 ? 8 -15.32 -3.807 1 98.81 85 TRP A C 1
ATOM 691 O O . TRP A 1 85 ? 7.797 -14.195 -3.352 1 98.81 85 TRP A O 1
ATOM 701 N N . TYR A 1 86 ? 7.082 -16.062 -4.211 1 98.69 86 TYR A N 1
ATOM 702 C CA . TYR A 1 86 ? 5.66 -15.766 -4.109 1 98.69 86 TYR A CA 1
ATOM 703 C C . TYR A 1 86 ? 4.832 -17.047 -4.141 1 98.69 86 TYR A C 1
ATOM 705 O O . TYR A 1 86 ? 4.25 -17.391 -5.172 1 98.69 86 TYR A O 1
ATOM 713 N N . PRO A 1 87 ? 4.688 -17.672 -2.977 1 98.06 87 PRO A N 1
ATOM 714 C CA . PRO A 1 87 ? 4.223 -19.062 -2.895 1 98.06 87 PRO A CA 1
ATOM 715 C C . PRO A 1 87 ? 2.787 -19.234 -3.383 1 98.06 87 PRO A C 1
ATOM 717 O O . PRO A 1 87 ? 1.944 -18.359 -3.152 1 98.06 87 PRO A O 1
ATOM 720 N N . ALA A 1 88 ? 2.494 -20.406 -3.914 1 95.81 88 ALA A N 1
ATOM 721 C CA . ALA A 1 88 ? 1.152 -20.766 -4.375 1 95.81 88 ALA A CA 1
ATOM 722 C C . ALA A 1 88 ? 0.221 -21.031 -3.197 1 95.81 88 ALA A C 1
ATOM 724 O O . ALA A 1 88 ? -0.996 -20.859 -3.309 1 95.81 88 ALA A O 1
ATOM 725 N N . ASP A 1 89 ? 0.819 -21.438 -2.115 1 97.12 89 ASP A N 1
ATOM 726 C CA . ASP A 1 89 ? 0.032 -21.656 -0.905 1 97.12 89 ASP A CA 1
ATOM 727 C C . ASP A 1 89 ? -0.66 -20.375 -0.463 1 97.12 89 ASP A C 1
ATOM 729 O O . ASP A 1 89 ? 0.002 -19.375 -0.155 1 97.12 89 ASP A O 1
ATOM 733 N N . VAL A 1 90 ? -1.976 -20.422 -0.396 1 96.88 90 VAL A N 1
ATOM 734 C CA . VAL A 1 90 ? -2.787 -19.219 -0.213 1 96.88 90 VAL A CA 1
ATOM 735 C C . VAL A 1 90 ? -2.506 -18.609 1.157 1 96.88 90 VAL A C 1
ATOM 737 O O . VAL A 1 90 ? -2.52 -17.391 1.312 1 96.88 90 VAL A O 1
ATOM 740 N N . TYR A 1 91 ? -2.24 -19.422 2.158 1 97.25 91 TYR A N 1
ATOM 741 C CA . TYR A 1 91 ? -2.012 -18.922 3.512 1 97.25 91 TYR A CA 1
ATOM 742 C C . TYR A 1 91 ? -0.679 -18.188 3.607 1 97.25 91 TYR A C 1
ATOM 744 O O . TYR A 1 91 ? -0.617 -17.062 4.105 1 97.25 91 TYR A O 1
ATOM 752 N N . THR A 1 92 ? 0.373 -18.812 3.084 1 97.56 92 THR A N 1
ATOM 753 C CA . THR A 1 92 ? 1.696 -18.203 3.092 1 97.56 92 THR A CA 1
ATOM 754 C C . THR A 1 92 ? 1.713 -16.938 2.23 1 97.56 92 THR A C 1
ATOM 756 O O . THR A 1 92 ? 2.301 -15.922 2.613 1 97.56 92 THR A O 1
ATOM 759 N N . ARG A 1 93 ? 1.051 -17.016 1.132 1 98.31 93 ARG A N 1
ATOM 760 C CA . ARG A 1 93 ? 0.979 -15.875 0.227 1 98.31 93 ARG A CA 1
ATOM 761 C C . ARG A 1 93 ? 0.248 -14.703 0.877 1 98.31 93 ARG A C 1
ATOM 763 O O . ARG A 1 93 ? 0.664 -13.547 0.741 1 98.31 93 ARG A O 1
ATOM 770 N N . ALA A 1 94 ? -0.838 -14.984 1.591 1 98.75 94 ALA A N 1
ATOM 771 C CA . ALA A 1 94 ? -1.604 -13.945 2.27 1 98.75 94 ALA A CA 1
ATOM 772 C C . ALA A 1 94 ? -0.741 -13.211 3.291 1 98.75 94 ALA A C 1
ATOM 774 O O . ALA A 1 94 ? -0.862 -11.992 3.455 1 98.75 94 ALA A O 1
ATOM 775 N N . LYS A 1 95 ? 0.096 -13.922 3.947 1 98.31 95 LYS A N 1
ATOM 776 C CA . LYS A 1 95 ? 0.993 -13.289 4.914 1 98.31 95 LYS A CA 1
ATOM 777 C C . LYS A 1 95 ? 2.006 -12.383 4.215 1 98.31 95 LYS A C 1
ATOM 779 O O . LYS A 1 95 ? 2.314 -11.297 4.703 1 98.31 95 LYS A O 1
ATOM 784 N N . ILE A 1 96 ? 2.518 -12.82 3.107 1 98.69 96 ILE A N 1
ATOM 785 C CA . ILE A 1 96 ? 3.43 -12 2.318 1 98.69 96 ILE A CA 1
ATOM 786 C C . ILE A 1 96 ? 2.715 -10.734 1.854 1 98.69 96 ILE A C 1
ATOM 788 O O . ILE A 1 96 ? 3.273 -9.633 1.923 1 98.69 96 ILE A O 1
ATOM 792 N N . GLU A 1 97 ? 1.446 -10.906 1.441 1 98.81 97 GLU A N 1
ATOM 793 C CA . GLU A 1 97 ? 0.645 -9.766 1.027 1 98.81 97 GLU A CA 1
ATOM 794 C C . GLU A 1 97 ? 0.459 -8.773 2.178 1 98.81 97 GLU A C 1
ATOM 796 O O . GLU A 1 97 ? 0.486 -7.559 1.97 1 98.81 97 GLU A O 1
ATOM 801 N N . SER A 1 98 ? 0.264 -9.305 3.344 1 98.81 98 SER A N 1
ATOM 802 C CA . SER A 1 98 ? 0.131 -8.453 4.523 1 98.81 98 SER A CA 1
ATOM 803 C C . SER A 1 98 ? 1.393 -7.633 4.758 1 98.81 98 SER A C 1
ATOM 805 O O . SER A 1 98 ? 1.314 -6.438 5.047 1 98.81 98 SER A O 1
ATOM 807 N N . VAL A 1 99 ? 2.551 -8.219 4.609 1 98.69 99 VAL A N 1
ATOM 808 C CA . VAL A 1 99 ? 3.836 -7.539 4.762 1 98.69 99 VAL A CA 1
ATOM 809 C C . VAL A 1 99 ? 3.963 -6.43 3.721 1 98.69 99 VAL A C 1
ATOM 811 O O . VAL A 1 99 ? 4.328 -5.301 4.051 1 98.69 99 VAL A O 1
ATOM 814 N N . LEU A 1 100 ? 3.646 -6.777 2.502 1 98.88 100 LEU A N 1
ATOM 815 C CA . LEU A 1 100 ? 3.797 -5.84 1.394 1 98.88 100 LEU A CA 1
ATOM 816 C C . LEU A 1 100 ? 2.846 -4.656 1.549 1 98.88 100 LEU A C 1
ATOM 818 O O . LEU A 1 100 ? 3.225 -3.514 1.289 1 98.88 100 LEU A O 1
ATOM 822 N N . ASP A 1 101 ? 1.606 -4.949 1.955 1 98.75 101 ASP A N 1
ATOM 823 C CA . ASP A 1 101 ? 0.64 -3.879 2.184 1 98.75 101 ASP A CA 1
ATOM 824 C C . ASP A 1 101 ? 1.09 -2.967 3.322 1 98.75 101 ASP A C 1
ATOM 826 O O . ASP A 1 101 ? 0.993 -1.742 3.219 1 98.75 101 ASP A O 1
ATOM 830 N N . TRP A 1 102 ? 1.591 -3.531 4.402 1 98.69 102 TRP A N 1
ATOM 831 C CA . TRP A 1 102 ? 2.092 -2.787 5.551 1 98.69 102 TRP A CA 1
ATOM 832 C C . TRP A 1 102 ? 3.264 -1.896 5.156 1 98.69 102 TRP A C 1
ATOM 834 O O . TRP A 1 102 ? 3.385 -0.767 5.637 1 98.69 102 TRP A O 1
ATOM 844 N N . HIS A 1 103 ? 4.039 -2.355 4.27 1 98.69 103 HIS A N 1
ATOM 845 C CA . HIS A 1 103 ? 5.254 -1.694 3.801 1 98.69 103 HIS A CA 1
ATOM 846 C C . HIS A 1 103 ? 4.953 -0.288 3.293 1 98.69 103 HIS A C 1
ATOM 848 O O . HIS A 1 103 ? 5.684 0.656 3.598 1 98.69 103 HIS A O 1
ATOM 854 N N . HIS A 1 104 ? 3.873 -0.119 2.566 1 98.31 104 HIS A N 1
ATOM 855 C CA . HIS A 1 104 ? 3.561 1.131 1.882 1 98.31 104 HIS A CA 1
ATOM 856 C C . HIS A 1 104 ? 3.428 2.283 2.873 1 98.31 104 HIS A C 1
ATOM 858 O O . HIS A 1 104 ? 4.035 3.34 2.686 1 98.31 104 HIS A O 1
ATOM 864 N N . SER A 1 105 ? 2.709 2.008 3.949 1 97.06 105 SER A N 1
ATOM 865 C CA . SER A 1 105 ? 2.32 3.104 4.828 1 97.06 105 SER A CA 1
ATOM 866 C C . SER A 1 105 ? 3.248 3.197 6.035 1 97.06 105 SER A C 1
ATOM 868 O O . SER A 1 105 ? 3.064 4.055 6.902 1 97.06 105 SER A O 1
ATOM 870 N N . ASN A 1 106 ? 4.25 2.305 6.121 1 98.19 106 ASN A N 1
ATOM 871 C CA . ASN A 1 106 ? 5.133 2.289 7.285 1 98.19 106 ASN A CA 1
ATOM 872 C C . ASN A 1 106 ? 6.598 2.439 6.879 1 98.19 106 ASN A C 1
ATOM 874 O O . ASN A 1 106 ? 7.09 3.557 6.727 1 98.19 106 ASN A O 1
ATOM 878 N N . LEU A 1 107 ? 7.215 1.385 6.449 1 98.75 107 LEU A N 1
ATOM 879 C CA . LEU A 1 107 ? 8.641 1.436 6.133 1 98.75 107 LEU A CA 1
ATOM 880 C C . LEU A 1 107 ? 8.906 2.4 4.984 1 98.75 107 LEU A C 1
ATOM 882 O O . LEU A 1 107 ? 9.75 3.289 5.098 1 98.75 107 LEU A O 1
ATOM 886 N N . ARG A 1 108 ? 8.188 2.26 3.893 1 98.5 108 ARG A N 1
ATOM 887 C CA . ARG A 1 108 ? 8.438 3.082 2.713 1 98.5 108 ARG A CA 1
ATOM 888 C C . ARG A 1 108 ? 8.164 4.555 3.006 1 98.5 108 ARG A C 1
ATOM 890 O O . ARG A 1 108 ? 8.992 5.418 2.703 1 98.5 108 ARG A O 1
ATOM 897 N N . GLN A 1 109 ? 7.012 4.801 3.561 1 97.19 109 GLN A N 1
ATOM 898 C CA . GLN A 1 109 ? 6.668 6.188 3.859 1 97.19 109 GLN A CA 1
ATOM 899 C C . GLN A 1 109 ? 7.715 6.836 4.758 1 97.19 109 GLN A C 1
ATOM 901 O O . GLN A 1 109 ? 8.141 7.965 4.512 1 97.19 109 GLN A O 1
ATOM 906 N N . GLY A 1 110 ? 8.133 6.129 5.828 1 97.88 110 GLY A N 1
ATOM 907 C CA . GLY A 1 110 ? 9.133 6.656 6.742 1 97.88 110 GLY A CA 1
ATOM 908 C C . GLY A 1 110 ? 10.5 6.809 6.109 1 97.88 110 GLY A C 1
ATOM 909 O O . GLY A 1 110 ? 11.094 7.891 6.145 1 97.88 110 GLY A O 1
ATOM 910 N N . ALA A 1 111 ? 10.969 5.785 5.469 1 98.19 111 ALA A N 1
ATOM 911 C CA . ALA A 1 111 ? 12.336 5.738 4.949 1 98.19 111 ALA A CA 1
ATOM 912 C C . ALA A 1 111 ? 12.508 6.691 3.768 1 98.19 111 ALA A C 1
ATOM 914 O O . ALA A 1 111 ? 13.438 7.496 3.744 1 98.19 111 ALA A O 1
ATOM 915 N N . ALA A 1 112 ? 11.641 6.617 2.805 1 96.06 112 ALA A N 1
ATOM 916 C CA . ALA A 1 112 ? 11.75 7.434 1.599 1 96.06 112 ALA A CA 1
ATOM 917 C C . ALA A 1 112 ? 11.656 8.922 1.931 1 96.06 112 ALA A C 1
ATOM 919 O O . ALA A 1 112 ? 12.438 9.727 1.418 1 96.06 112 ALA A O 1
ATOM 920 N N . SER A 1 113 ? 10.68 9.242 2.814 1 94.75 113 SER A N 1
ATOM 921 C CA . SER A 1 113 ? 10.5 10.641 3.197 1 94.75 113 SER A CA 1
ATOM 922 C C . SER A 1 113 ? 11.695 11.148 4 1 94.75 113 SER A C 1
ATOM 924 O O . SER A 1 113 ? 12.141 12.281 3.811 1 94.75 113 SER A O 1
ATOM 926 N N . PHE A 1 114 ? 12.211 10.359 4.902 1 96.69 114 PHE A N 1
ATOM 927 C CA . PHE A 1 114 ? 13.352 10.758 5.727 1 96.69 114 PHE A CA 1
ATOM 928 C C . PHE A 1 114 ? 14.578 11.008 4.863 1 96.69 114 PHE A C 1
ATOM 930 O O . PHE A 1 114 ? 15.234 12.047 4.992 1 96.69 114 PHE A O 1
ATOM 937 N N . VAL A 1 115 ? 14.852 10.109 3.967 1 96.06 115 VAL A N 1
ATOM 938 C CA . VAL A 1 115 ? 16.031 10.211 3.107 1 96.06 115 VAL A CA 1
ATOM 939 C C . VAL A 1 115 ? 15.898 11.422 2.184 1 96.06 115 VAL A C 1
ATOM 941 O O . VAL A 1 115 ? 16.859 12.164 1.984 1 96.06 115 VAL A O 1
ATOM 944 N N . LEU A 1 116 ? 14.688 11.594 1.661 1 92.44 116 LEU A N 1
ATOM 945 C CA . LEU A 1 116 ? 14.461 12.727 0.775 1 92.44 116 LEU A CA 1
ATOM 946 C C . LEU A 1 116 ? 14.703 14.039 1.502 1 92.44 116 LEU A C 1
ATOM 948 O O . LEU A 1 116 ? 15.445 14.898 1.011 1 92.44 116 LEU A O 1
ATOM 952 N N . HIS A 1 117 ? 14.25 14.133 2.76 1 92.75 117 HIS A N 1
ATOM 953 C CA . HIS A 1 117 ? 14.242 15.414 3.451 1 92.75 117 HIS A CA 1
ATOM 954 C C . HIS A 1 117 ? 15.484 15.578 4.32 1 92.75 117 HIS A C 1
ATOM 956 O O . HIS A 1 117 ? 15.586 16.547 5.086 1 92.75 117 HIS A O 1
ATOM 962 N N . THR A 1 118 ? 16.422 14.68 4.203 1 90.81 118 THR A N 1
ATOM 963 C CA . THR A 1 118 ? 17.656 14.828 4.961 1 90.81 118 THR A CA 1
ATOM 964 C C . THR A 1 118 ? 18.875 14.812 4.027 1 90.81 118 THR A C 1
ATOM 966 O O . THR A 1 118 ? 19.906 15.391 4.34 1 90.81 118 THR A O 1
ATOM 969 N N . ALA A 1 119 ? 18.688 14.133 2.902 1 88.62 119 ALA A N 1
ATOM 970 C CA . ALA A 1 119 ? 19.922 13.914 2.141 1 88.62 119 ALA A CA 1
ATOM 971 C C . ALA A 1 119 ? 19.703 14.242 0.664 1 88.62 119 ALA A C 1
ATOM 973 O O . ALA A 1 119 ? 20.578 14.852 0.029 1 88.62 119 ALA A O 1
ATOM 974 N N . LEU A 1 120 ? 18.547 13.969 0.096 1 87.44 120 LEU A N 1
ATOM 975 C CA . LEU A 1 120 ? 18.453 13.945 -1.359 1 87.44 120 LEU A CA 1
ATOM 976 C C . LEU A 1 120 ? 17.812 15.219 -1.888 1 87.44 120 LEU A C 1
ATOM 978 O O . LEU A 1 120 ? 18.016 15.594 -3.045 1 87.44 120 LEU A O 1
ATOM 982 N N . ALA A 1 121 ? 17.031 15.906 -1.038 1 83 121 ALA A N 1
ATOM 983 C CA . ALA A 1 121 ? 16.219 17.031 -1.496 1 83 121 ALA A CA 1
ATOM 984 C C . ALA A 1 121 ? 17.094 18.109 -2.15 1 83 121 ALA A C 1
ATOM 986 O O . ALA A 1 121 ? 16.781 18.578 -3.246 1 83 121 ALA A O 1
ATOM 987 N N . PRO A 1 122 ? 18.234 18.391 -1.589 1 76.5 122 PRO A N 1
ATOM 988 C CA . PRO A 1 122 ? 19.047 19.438 -2.209 1 76.5 122 PRO A CA 1
ATOM 989 C C . PRO A 1 122 ? 19.562 19.031 -3.59 1 76.5 122 PRO A C 1
ATOM 991 O O . PRO A 1 122 ? 19.609 19.859 -4.504 1 76.5 122 PRO A O 1
ATOM 994 N N . ALA A 1 123 ? 19.891 17.859 -3.744 1 74.06 123 ALA A N 1
ATOM 995 C CA . ALA A 1 123 ? 20.406 17.359 -5.016 1 74.06 123 ALA A CA 1
ATOM 996 C C . ALA A 1 123 ? 19.297 17.344 -6.078 1 74.06 123 ALA A C 1
ATOM 998 O O . ALA A 1 123 ? 19.594 17.406 -7.277 1 74.06 123 ALA A O 1
ATOM 999 N N . LEU A 1 124 ? 18.062 17.328 -5.617 1 76.25 124 LEU A N 1
ATOM 1000 C CA . LEU A 1 124 ? 16.922 17.297 -6.527 1 76.25 124 LEU A CA 1
ATOM 1001 C C . LEU A 1 124 ? 16.297 18.672 -6.672 1 76.25 124 LEU A C 1
ATOM 1003 O O . LEU A 1 124 ? 15.242 18.828 -7.309 1 76.25 124 LEU A O 1
ATOM 1007 N N . GLY A 1 125 ? 16.922 19.656 -6.062 1 75.56 125 GLY A N 1
ATOM 1008 C CA . GLY A 1 125 ? 16.438 21.031 -6.137 1 75.56 125 GLY A CA 1
ATOM 1009 C C . GLY A 1 125 ? 15.219 21.281 -5.258 1 75.56 125 GLY A C 1
ATOM 1010 O O . GLY A 1 125 ? 14.422 22.188 -5.531 1 75.56 125 GLY A O 1
ATOM 1011 N N . LEU A 1 126 ? 15.023 20.469 -4.285 1 80 126 LEU A N 1
ATOM 1012 C CA . LEU A 1 126 ? 13.891 20.578 -3.375 1 80 126 LEU A CA 1
ATOM 1013 C C . LEU A 1 126 ? 14.336 21.078 -2.008 1 80 126 LEU A C 1
ATOM 1015 O O . LEU A 1 126 ? 15.484 20.859 -1.604 1 80 126 LEU A O 1
ATOM 1019 N N . PRO A 1 127 ? 13.414 21.859 -1.396 1 81.94 127 PRO A N 1
ATOM 1020 C CA . PRO A 1 127 ? 13.758 22.312 -0.045 1 81.94 127 PRO A CA 1
ATOM 1021 C C . PRO A 1 127 ? 13.68 21.188 0.987 1 81.94 127 PRO A C 1
ATOM 1023 O O . PRO A 1 127 ? 12.898 20.25 0.826 1 81.94 127 PRO A O 1
ATOM 1026 N N . LEU A 1 128 ? 14.562 21.391 2.012 1 83.75 128 LEU A N 1
ATOM 1027 C CA . LEU A 1 128 ? 14.461 20.484 3.154 1 83.75 128 LEU A CA 1
ATOM 1028 C C . LEU A 1 128 ? 13.375 20.953 4.121 1 83.75 128 LEU A C 1
ATOM 1030 O O . LEU A 1 128 ? 13.133 22.156 4.254 1 83.75 128 LEU A O 1
ATOM 1034 N N . ASP A 1 129 ? 12.609 19.938 4.645 1 87.69 129 ASP A N 1
ATOM 1035 C CA . ASP A 1 129 ? 11.602 20.203 5.66 1 87.69 129 ASP A CA 1
ATOM 1036 C C . ASP A 1 129 ? 11.906 19.438 6.949 1 87.69 129 ASP A C 1
ATOM 1038 O O . ASP A 1 129 ? 11.555 18.266 7.078 1 87.69 129 ASP A O 1
ATOM 1042 N N . PRO A 1 130 ? 12.484 20.141 7.902 1 90.19 130 PRO A N 1
ATOM 1043 C CA . PRO A 1 130 ? 12.93 19.469 9.117 1 90.19 130 PRO A CA 1
ATOM 1044 C C . PRO A 1 130 ? 11.781 18.812 9.883 1 90.19 130 PRO A C 1
ATOM 1046 O O . PRO A 1 130 ? 11.969 17.797 10.547 1 90.19 130 PRO A O 1
ATOM 1049 N N . LYS A 1 131 ? 10.633 19.422 9.812 1 89.31 131 LYS A N 1
ATOM 1050 C CA . LYS A 1 131 ? 9.477 18.844 10.5 1 89.31 131 LYS A CA 1
ATOM 1051 C C . LYS A 1 131 ? 9.07 17.516 9.875 1 89.31 131 LYS A C 1
ATOM 1053 O O . LYS A 1 131 ? 8.805 16.547 10.578 1 89.31 131 LYS A O 1
ATOM 1058 N N . VAL A 1 132 ? 9.102 17.516 8.57 1 90.56 132 VAL A N 1
ATOM 1059 C CA . VAL A 1 132 ? 8.766 16.297 7.859 1 90.56 132 VAL A CA 1
ATOM 1060 C C . VAL A 1 132 ? 9.836 15.234 8.109 1 90.56 132 VAL A C 1
ATOM 1062 O O . VAL A 1 132 ? 9.531 14.062 8.305 1 90.56 132 VAL A O 1
ATOM 1065 N N . ALA A 1 133 ? 11.094 15.672 8.094 1 94.06 133 ALA A N 1
ATOM 1066 C CA . ALA A 1 133 ? 12.195 14.758 8.367 1 94.06 133 ALA A CA 1
ATOM 1067 C C . ALA A 1 133 ? 12.047 14.109 9.742 1 94.06 133 ALA A C 1
ATOM 1069 O O . ALA A 1 133 ? 12.234 12.898 9.891 1 94.06 133 ALA A O 1
ATOM 1070 N N . ALA A 1 134 ? 11.703 14.914 10.711 1 95.19 134 ALA A N 1
ATOM 1071 C CA . ALA A 1 134 ? 11.57 14.406 12.07 1 95.19 134 ALA A CA 1
ATOM 1072 C C . ALA A 1 134 ? 10.422 13.414 12.172 1 95.19 134 ALA A C 1
ATOM 1074 O O . ALA A 1 134 ? 10.562 12.352 12.797 1 95.19 134 ALA A O 1
ATOM 1075 N N . GLN A 1 135 ? 9.297 13.727 11.594 1 93.75 135 GLN A N 1
ATOM 1076 C CA . GLN A 1 135 ? 8.141 12.836 11.594 1 93.75 135 GLN A CA 1
ATOM 1077 C C . GLN A 1 135 ? 8.453 11.531 10.859 1 93.75 135 GLN A C 1
ATOM 1079 O O . GLN A 1 135 ? 8.047 10.453 11.289 1 93.75 135 GLN A O 1
ATOM 1084 N N . SER A 1 136 ? 9.164 11.68 9.789 1 96.81 136 SER A N 1
ATOM 1085 C CA . SER A 1 136 ? 9.523 10.516 8.992 1 96.81 136 SER A CA 1
ATOM 1086 C C . SER A 1 136 ? 10.508 9.617 9.734 1 96.81 136 SER A C 1
ATOM 1088 O O . SER A 1 136 ? 10.438 8.391 9.625 1 96.81 136 SER A O 1
ATOM 1090 N N . GLU A 1 137 ? 11.406 10.227 10.438 1 97.31 137 GLU A N 1
ATOM 1091 C CA . GLU A 1 137 ? 12.344 9.445 11.234 1 97.31 137 GLU A CA 1
ATOM 1092 C C . GLU A 1 137 ? 11.625 8.625 12.297 1 97.31 137 GLU A C 1
ATOM 1094 O O . GLU A 1 137 ? 11.984 7.473 12.555 1 97.31 137 GLU A O 1
ATOM 1099 N N . MET A 1 138 ? 10.68 9.242 12.906 1 97.62 138 MET A N 1
ATOM 1100 C CA . MET A 1 138 ? 9.898 8.539 13.914 1 97.62 138 MET A CA 1
ATOM 1101 C C . MET A 1 138 ? 9.195 7.328 13.305 1 97.62 138 MET A C 1
ATOM 1103 O O . MET A 1 138 ? 9.203 6.242 13.891 1 97.62 138 MET A O 1
ATOM 1107 N N . LEU A 1 139 ? 8.602 7.547 12.164 1 97.81 139 LEU A N 1
ATOM 1108 C CA . LEU A 1 139 ? 7.906 6.461 11.484 1 97.81 139 LEU A CA 1
ATOM 1109 C C . LEU A 1 139 ? 8.883 5.375 11.047 1 97.81 139 LEU A C 1
ATOM 1111 O O . LEU A 1 139 ? 8.594 4.184 11.172 1 97.81 139 LEU A O 1
ATOM 1115 N N . LEU A 1 140 ? 10.008 5.777 10.531 1 98.56 140 LEU A N 1
ATOM 1116 C CA . LEU A 1 140 ? 11.062 4.844 10.133 1 98.56 140 LEU A CA 1
ATOM 1117 C C . LEU A 1 140 ? 11.523 4.004 11.32 1 98.56 140 LEU A C 1
ATOM 1119 O O . LEU A 1 140 ? 11.602 2.777 11.227 1 98.56 140 LEU A O 1
ATOM 1123 N N . SER A 1 141 ? 11.758 4.652 12.438 1 98.44 141 SER A N 1
ATOM 1124 C CA . SER A 1 141 ? 12.211 3.963 13.641 1 98.44 141 SER A CA 1
ATOM 1125 C C . SER A 1 141 ? 11.164 2.971 14.133 1 98.44 141 SER A C 1
ATOM 1127 O O . SER A 1 141 ? 11.492 1.838 14.492 1 98.44 141 SER A O 1
ATOM 1129 N N . ALA A 1 142 ? 9.938 3.396 14.125 1 98.25 142 ALA A N 1
ATOM 1130 C CA . ALA A 1 142 ? 8.852 2.512 14.531 1 98.25 142 ALA A CA 1
ATOM 1131 C C . ALA A 1 142 ? 8.742 1.313 13.594 1 98.25 142 ALA A C 1
ATOM 1133 O O . ALA A 1 142 ? 8.461 0.195 14.031 1 98.25 142 ALA A O 1
ATOM 1134 N N . SER A 1 143 ? 8.891 1.557 12.32 1 98.69 143 SER A N 1
ATOM 1135 C CA . SER A 1 143 ? 8.812 0.49 11.328 1 98.69 143 SER A CA 1
ATOM 1136 C C . SER A 1 143 ? 9.922 -0.534 11.531 1 98.69 143 SER A C 1
ATOM 1138 O O . SER A 1 143 ? 9.68 -1.741 11.492 1 98.69 143 SER A O 1
ATOM 1140 N N . LEU A 1 144 ? 11.133 -0.056 11.727 1 98.75 144 LEU A N 1
ATOM 1141 C CA . LEU A 1 144 ? 12.266 -0.948 11.961 1 98.75 144 LEU A CA 1
ATOM 1142 C C . LEU A 1 144 ? 12.047 -1.771 13.227 1 98.75 144 LEU A C 1
ATOM 1144 O O . LEU A 1 144 ? 12.375 -2.959 13.266 1 98.75 144 LEU A O 1
ATOM 1148 N N . ALA A 1 145 ? 11.508 -1.148 14.211 1 98.31 145 ALA A N 1
ATOM 1149 C CA . ALA A 1 145 ? 11.211 -1.861 15.453 1 98.31 145 ALA A CA 1
ATOM 1150 C C . ALA A 1 145 ? 10.211 -2.986 15.219 1 98.31 145 ALA A C 1
ATOM 1152 O O . ALA A 1 145 ? 10.344 -4.074 15.781 1 98.31 145 ALA A O 1
ATOM 1153 N N . LYS A 1 146 ? 9.188 -2.723 14.43 1 98.06 146 LYS A N 1
ATOM 1154 C CA . LYS A 1 146 ? 8.188 -3.736 14.109 1 98.06 146 LYS A CA 1
ATOM 1155 C C . LYS A 1 146 ? 8.797 -4.871 13.289 1 98.06 146 LYS A C 1
ATOM 1157 O O . LYS A 1 146 ? 8.445 -6.035 13.484 1 98.06 146 LYS A O 1
ATOM 1162 N N . ILE A 1 147 ? 9.656 -4.516 12.336 1 98.56 147 ILE A N 1
ATOM 1163 C CA . ILE A 1 147 ? 10.336 -5.551 11.57 1 98.56 147 ILE A CA 1
ATOM 1164 C C . ILE A 1 147 ? 11.164 -6.43 12.5 1 98.56 147 ILE A C 1
ATOM 1166 O O . ILE A 1 147 ? 11.086 -7.66 12.438 1 98.56 147 ILE A O 1
ATOM 1170 N N . GLU A 1 148 ? 11.859 -5.82 13.391 1 97.75 148 GLU A N 1
ATOM 1171 C CA . GLU A 1 148 ? 12.742 -6.496 14.344 1 97.75 148 GLU A CA 1
ATOM 1172 C C . GLU A 1 148 ? 11.945 -7.426 15.258 1 97.75 148 GLU A C 1
ATOM 1174 O O . GLU A 1 148 ? 12.352 -8.57 15.492 1 97.75 148 GLU A O 1
ATOM 1179 N N . SER A 1 149 ? 10.844 -6.969 15.734 1 95.88 149 SER A N 1
ATOM 1180 C CA . SER A 1 149 ? 10.18 -7.664 16.828 1 95.88 149 SER A CA 1
ATOM 1181 C C . SER A 1 149 ? 9.07 -8.57 16.312 1 95.88 149 SER A C 1
ATOM 1183 O O . SER A 1 149 ? 8.672 -9.523 16.984 1 95.88 149 SER A O 1
ATOM 1185 N N . PHE A 1 150 ? 8.578 -8.297 15.141 1 96.62 150 PHE A N 1
ATOM 1186 C CA . PHE A 1 150 ? 7.395 -9.039 14.719 1 96.62 150 PHE A CA 1
ATOM 1187 C C . PHE A 1 150 ? 7.664 -9.781 13.406 1 96.62 150 PHE A C 1
ATOM 1189 O O . PHE A 1 150 ? 7.52 -11 13.344 1 96.62 150 PHE A O 1
ATOM 1196 N N . TRP A 1 151 ? 8.07 -9.078 12.367 1 97.19 151 TRP A N 1
ATOM 1197 C CA . TRP A 1 151 ? 8.133 -9.688 11.039 1 97.19 151 TRP A CA 1
ATOM 1198 C C . TRP A 1 151 ? 9.289 -10.672 10.945 1 97.19 151 TRP A C 1
ATOM 1200 O O . TRP A 1 151 ? 9.273 -11.586 10.117 1 97.19 151 TRP A O 1
ATOM 1210 N N . LEU A 1 152 ? 10.32 -10.43 11.734 1 97.38 152 LEU A N 1
ATOM 1211 C CA . LEU A 1 152 ? 11.477 -11.32 11.742 1 97.38 152 LEU A CA 1
ATOM 1212 C C . LEU A 1 152 ? 11.43 -12.266 12.938 1 97.38 152 LEU A C 1
ATOM 1214 O O . LEU A 1 152 ? 12.43 -12.891 13.281 1 97.38 152 LEU A O 1
ATOM 1218 N N . LYS A 1 153 ? 10.203 -12.383 13.375 1 88.44 153 LYS A N 1
ATOM 1219 C CA . LYS A 1 153 ? 10.031 -13.328 14.484 1 88.44 153 LYS A CA 1
ATOM 1220 C C . LYS A 1 153 ? 10.094 -14.766 13.992 1 88.44 153 LYS A C 1
ATOM 1222 O O . LYS A 1 153 ? 9.641 -15.078 12.891 1 88.44 153 LYS A O 1
ATOM 1227 N N . GLY A 1 154 ? 10.766 -15.656 14.648 1 83.62 154 GLY A N 1
ATOM 1228 C CA . GLY A 1 154 ? 10.852 -17.062 14.281 1 83.62 154 GLY A CA 1
ATOM 1229 C C . GLY A 1 154 ? 12.281 -17.531 14.094 1 83.62 154 GLY A C 1
ATOM 1230 O O . GLY A 1 154 ? 13.227 -16.797 14.375 1 83.62 154 GLY A O 1
ATOM 1231 N N . LYS A 1 155 ? 12.273 -18.656 13.578 1 85.12 155 LYS A N 1
ATOM 1232 C CA . LYS A 1 155 ? 13.578 -19.328 13.508 1 85.12 155 LYS A CA 1
ATOM 1233 C C . LYS A 1 155 ? 14.219 -19.125 12.133 1 85.12 155 LYS A C 1
ATOM 1235 O O . LYS A 1 155 ? 15.398 -19.438 11.945 1 85.12 155 LYS A O 1
ATO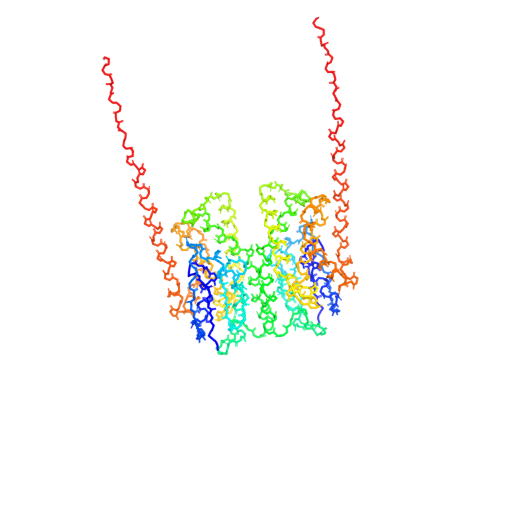M 1240 N N . GLY A 1 156 ? 13.461 -18.609 11.266 1 89.38 156 GLY A N 1
ATOM 1241 C CA . GLY A 1 156 ? 13.984 -18.453 9.914 1 89.38 156 GLY A CA 1
ATOM 1242 C C . GLY A 1 156 ? 14.828 -17.203 9.734 1 89.38 156 GLY A C 1
ATOM 1243 O O . GLY A 1 156 ? 14.922 -16.375 10.641 1 89.38 156 GLY A O 1
ATOM 1244 N N . ARG A 1 157 ? 15.508 -17.125 8.531 1 94.88 157 ARG A N 1
ATOM 1245 C CA . ARG A 1 157 ? 16.453 -16.062 8.203 1 94.88 157 ARG A CA 1
ATOM 1246 C C . ARG A 1 157 ? 15.742 -14.875 7.57 1 94.88 157 ARG A C 1
ATOM 1248 O O . ARG A 1 157 ? 16.297 -13.773 7.527 1 94.88 157 ARG A O 1
ATOM 1255 N N . PHE A 1 158 ? 14.547 -15.117 7.145 1 98.44 158 PHE A N 1
ATOM 1256 C CA . PHE A 1 158 ? 13.883 -14.094 6.352 1 98.44 158 PHE A CA 1
ATOM 1257 C C . PHE A 1 158 ? 12.539 -13.711 6.973 1 98.44 158 PHE A C 1
ATOM 1259 O O . PHE A 1 158 ? 12.172 -14.242 8.023 1 98.44 158 PHE A O 1
ATOM 1266 N N . LEU A 1 159 ? 11.891 -12.719 6.398 1 98.44 159 LEU A N 1
ATOM 1267 C CA . LEU A 1 159 ? 10.602 -12.266 6.914 1 98.44 159 LEU A CA 1
ATOM 1268 C C . LEU A 1 159 ? 9.648 -13.445 7.102 1 98.44 159 LEU A C 1
ATOM 1270 O O . LEU A 1 159 ? 9.688 -14.406 6.332 1 98.44 159 LEU A O 1
ATOM 1274 N N . LEU A 1 160 ? 8.773 -13.367 8.125 1 96.88 160 LEU A N 1
ATOM 1275 C CA . LEU A 1 160 ? 7.742 -14.352 8.422 1 96.88 160 LEU A CA 1
ATOM 1276 C C . LEU A 1 160 ? 8.359 -15.672 8.875 1 96.88 160 LEU A C 1
ATOM 1278 O O . LEU A 1 160 ? 7.688 -16.703 8.867 1 96.88 160 LEU A O 1
ATOM 1282 N N . GLY A 1 161 ? 9.68 -15.648 9.211 1 95.69 161 GLY A N 1
ATOM 1283 C CA . GLY A 1 161 ? 10.359 -16.844 9.68 1 95.69 161 GLY A CA 1
ATOM 1284 C C . GLY A 1 161 ? 10.68 -17.812 8.555 1 95.69 161 GLY A C 1
ATOM 1285 O O . GLY A 1 161 ? 10.93 -19 8.805 1 95.69 161 GLY A O 1
ATOM 1286 N N . ASN A 1 162 ? 10.672 -17.391 7.305 1 95.88 162 ASN A N 1
ATOM 1287 C CA . ASN A 1 162 ? 10.93 -18.234 6.148 1 95.88 162 ASN A CA 1
ATOM 1288 C C . ASN A 1 162 ? 12.406 -18.594 6.031 1 95.88 162 ASN A C 1
ATOM 1290 O O . ASN A 1 162 ? 13.273 -17.828 6.473 1 95.88 162 ASN A O 1
ATOM 1294 N N . LEU A 1 163 ? 12.656 -19.672 5.395 1 96.31 163 LEU A N 1
ATOM 1295 C CA . LEU A 1 163 ? 14.023 -20.125 5.203 1 96.31 163 LEU A CA 1
ATOM 1296 C C . LEU A 1 163 ? 14.617 -19.547 3.922 1 96.31 163 LEU A C 1
ATOM 1298 O O . LEU A 1 163 ? 15.844 -19.5 3.764 1 96.31 163 LEU A O 1
ATOM 1302 N N . GLN A 1 164 ? 13.836 -19.219 3.027 1 97.69 164 GLN A N 1
ATOM 1303 C CA . GLN A 1 164 ? 14.219 -18.594 1.769 1 97.69 164 GLN A CA 1
ATOM 1304 C C . GLN A 1 164 ? 13.531 -17.25 1.591 1 97.69 164 GLN A C 1
ATOM 1306 O O . GLN A 1 164 ? 12.461 -17 2.16 1 97.69 164 GLN A O 1
ATOM 1311 N N . PRO A 1 165 ? 14.148 -16.328 0.796 1 98.62 165 PRO A N 1
ATOM 1312 C CA . PRO A 1 165 ? 13.57 -14.984 0.655 1 98.62 165 PRO A CA 1
ATOM 1313 C C . PRO A 1 165 ? 12.352 -14.961 -0.259 1 98.62 165 PRO A C 1
ATOM 1315 O O . PRO A 1 165 ? 12.258 -15.758 -1.197 1 98.62 165 PRO A O 1
ATOM 1318 N N . SER A 1 166 ? 11.438 -14.086 0.041 1 98.81 166 SER A N 1
ATOM 1319 C CA . SER A 1 166 ? 10.305 -13.781 -0.827 1 98.81 166 SER A CA 1
ATOM 1320 C C . SER A 1 166 ? 10.453 -12.398 -1.461 1 98.81 166 SER A C 1
ATOM 1322 O O . SER A 1 166 ? 11.422 -11.688 -1.188 1 98.81 166 SER A O 1
ATOM 1324 N N . ILE A 1 167 ? 9.5 -12 -2.27 1 98.88 167 ILE A N 1
ATOM 1325 C CA . ILE A 1 167 ? 9.5 -10.672 -2.887 1 98.88 167 ILE A CA 1
ATOM 1326 C C . ILE A 1 167 ? 9.414 -9.602 -1.805 1 98.88 167 ILE A C 1
ATOM 1328 O O . ILE A 1 167 ? 9.891 -8.477 -1.992 1 98.88 167 ILE A O 1
ATOM 1332 N N . ALA A 1 168 ? 8.82 -9.906 -0.65 1 98.88 168 ALA A N 1
ATOM 1333 C CA . ALA A 1 168 ? 8.734 -8.945 0.45 1 98.88 168 ALA A CA 1
ATOM 1334 C C . ALA A 1 168 ? 10.125 -8.625 0.997 1 98.88 168 ALA A C 1
ATOM 1336 O O . ALA A 1 168 ? 10.422 -7.465 1.307 1 98.88 168 ALA A O 1
ATOM 1337 N N . ASP A 1 169 ? 10.969 -9.617 1.122 1 98.88 169 ASP A N 1
ATOM 1338 C CA . ASP A 1 169 ? 12.328 -9.398 1.602 1 98.88 169 ASP A CA 1
ATOM 1339 C C . ASP A 1 169 ? 13.078 -8.43 0.692 1 98.88 169 ASP A C 1
ATOM 1341 O O . ASP A 1 169 ? 13.742 -7.504 1.171 1 98.88 169 ASP A O 1
ATOM 1345 N N . LEU A 1 170 ? 12.953 -8.648 -0.586 1 98.75 170 LEU A N 1
ATOM 1346 C CA . LEU A 1 170 ? 13.648 -7.809 -1.555 1 98.75 170 LEU A CA 1
ATOM 1347 C C . LEU A 1 170 ? 13.156 -6.367 -1.474 1 98.75 170 LEU A C 1
ATOM 1349 O O . LEU A 1 170 ? 13.953 -5.434 -1.419 1 98.75 170 LEU A O 1
ATOM 1353 N N . SER A 1 171 ? 11.844 -6.234 -1.497 1 98.75 171 SER A N 1
ATOM 1354 C CA . SER A 1 171 ? 11.242 -4.906 -1.44 1 98.75 171 SER A CA 1
ATOM 1355 C C . SER A 1 171 ? 11.688 -4.152 -0.191 1 98.75 171 SER A C 1
ATOM 1357 O O . SER A 1 171 ? 12.102 -2.994 -0.273 1 98.75 171 SER A O 1
ATOM 1359 N N . PHE A 1 172 ? 11.625 -4.801 0.981 1 98.88 172 PHE A N 1
ATOM 1360 C CA . PHE A 1 172 ? 11.945 -4.18 2.26 1 98.88 172 PHE A CA 1
ATOM 1361 C C . PHE A 1 172 ? 13.43 -3.822 2.328 1 98.88 172 PHE A C 1
ATOM 1363 O O . PHE A 1 172 ? 13.789 -2.705 2.705 1 98.88 172 PHE A O 1
ATOM 1370 N N . VAL A 1 173 ? 14.281 -4.742 1.978 1 98.88 173 VAL A N 1
ATOM 1371 C CA . VAL A 1 173 ? 15.727 -4.547 2.117 1 98.88 173 VAL A CA 1
ATOM 1372 C C . VAL A 1 173 ? 16.188 -3.434 1.18 1 98.88 173 VAL A C 1
ATOM 1374 O O . VAL A 1 173 ? 17.016 -2.596 1.56 1 98.88 173 VAL A O 1
ATOM 1377 N N . CYS A 1 174 ? 15.664 -3.441 -0.08 1 98.81 174 CYS A N 1
ATOM 1378 C CA . CYS A 1 174 ? 16.047 -2.371 -0.997 1 98.81 174 CYS A CA 1
ATOM 1379 C C . CYS A 1 174 ? 15.617 -1.013 -0.45 1 98.81 174 CYS A C 1
ATOM 1381 O O . CYS A 1 174 ? 16.312 -0.016 -0.646 1 98.81 174 CYS A O 1
ATOM 1383 N N . GLU A 1 175 ? 14.484 -0.965 0.232 1 98.62 175 GLU A N 1
ATOM 1384 C CA . GLU A 1 175 ? 14.047 0.267 0.883 1 98.62 175 GLU A CA 1
ATOM 1385 C C . GLU A 1 175 ? 15.047 0.712 1.947 1 98.62 175 GLU A C 1
ATOM 1387 O O . GLU A 1 175 ? 15.43 1.883 1.998 1 98.62 175 GLU A O 1
ATOM 1392 N N . ILE A 1 176 ? 15.469 -0.203 2.77 1 98.69 176 ILE A N 1
ATOM 1393 C CA . ILE A 1 176 ? 16.359 0.107 3.881 1 98.69 176 ILE A CA 1
ATOM 1394 C C . ILE A 1 176 ? 17.75 0.471 3.344 1 98.69 176 ILE A C 1
ATOM 1396 O O . ILE A 1 176 ? 18.422 1.339 3.898 1 98.69 176 ILE A O 1
ATOM 1400 N N . MET A 1 177 ? 18.141 -0.135 2.217 1 98.19 177 MET A N 1
ATOM 1401 C CA . MET A 1 177 ? 19.422 0.154 1.61 1 98.19 177 MET A CA 1
ATOM 1402 C C . MET A 1 177 ? 19.531 1.625 1.221 1 98.19 177 MET A C 1
ATOM 1404 O O . MET A 1 177 ? 20.625 2.166 1.104 1 98.19 177 MET A O 1
ATOM 1408 N N . GLN A 1 178 ? 18.422 2.238 1.026 1 96.94 178 GLN A N 1
ATOM 1409 C CA . GLN A 1 178 ? 18.422 3.652 0.662 1 96.94 178 GLN A CA 1
ATOM 1410 C C . GLN A 1 178 ? 19.047 4.5 1.768 1 96.94 178 GLN A C 1
ATOM 1412 O O . GLN A 1 178 ? 19.5 5.621 1.521 1 96.94 178 GLN A O 1
ATOM 1417 N N . LEU A 1 179 ? 19.047 4.02 3.002 1 97.5 179 LEU A N 1
ATOM 1418 C CA . LEU A 1 179 ? 19.594 4.734 4.145 1 97.5 179 LEU A CA 1
ATOM 1419 C C . LEU A 1 179 ? 21.109 4.887 4.012 1 97.5 179 LEU A C 1
ATOM 1421 O O . LEU A 1 179 ? 21.719 5.68 4.727 1 97.5 179 LEU A O 1
ATOM 1425 N N . GLU A 1 180 ? 21.734 4.176 3.045 1 96.19 180 GLU A N 1
ATOM 1426 C CA . GLU A 1 180 ? 23.172 4.234 2.812 1 96.19 180 GLU A CA 1
ATOM 1427 C C . GLU A 1 180 ? 23.609 5.645 2.424 1 96.19 180 GLU A C 1
ATOM 1429 O O . GLU A 1 180 ? 24.75 6.039 2.676 1 96.19 180 GLU A O 1
ATOM 1434 N N . VAL A 1 181 ? 22.719 6.43 1.86 1 94.56 181 VAL A N 1
ATOM 1435 C CA . VAL A 1 181 ? 23.094 7.746 1.361 1 94.56 181 VAL A CA 1
ATOM 1436 C C . VAL A 1 181 ? 23.125 8.75 2.514 1 94.56 181 VAL A C 1
ATOM 1438 O O . VAL A 1 181 ? 23.531 9.898 2.334 1 94.56 181 VAL A O 1
ATOM 1441 N N . LEU A 1 182 ? 22.656 8.281 3.689 1 94.06 182 LEU A N 1
ATOM 1442 C CA . LEU A 1 182 ? 22.703 9.141 4.867 1 94.06 182 LEU A CA 1
ATOM 1443 C C . LEU A 1 182 ? 24.109 9.203 5.449 1 94.06 182 LEU A C 1
ATOM 1445 O O . LEU A 1 182 ? 24.938 8.352 5.145 1 94.06 182 LEU A O 1
ATOM 1449 N N . ASP A 1 183 ? 24.297 10.242 6.289 1 91.12 183 ASP A N 1
ATOM 1450 C CA . ASP A 1 183 ? 25.516 10.289 7.09 1 91.12 183 ASP A CA 1
ATOM 1451 C C . ASP A 1 183 ? 25.672 9.031 7.938 1 91.12 183 ASP A C 1
ATOM 1453 O O . ASP A 1 183 ? 24.688 8.539 8.508 1 91.12 183 ASP A O 1
ATOM 1457 N N . GLU A 1 184 ? 26.938 8.594 8.086 1 92.5 184 GLU A N 1
ATOM 1458 C CA . GLU A 1 184 ? 27.219 7.33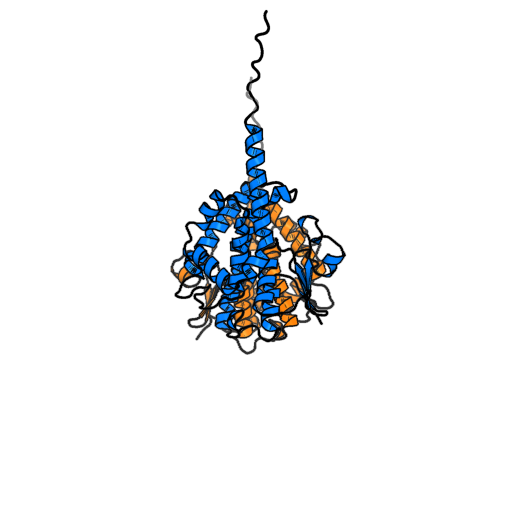6 8.766 1 92.5 184 GLU A CA 1
ATOM 1459 C C . GLU A 1 184 ? 26.703 7.359 10.203 1 92.5 184 GLU A C 1
ATO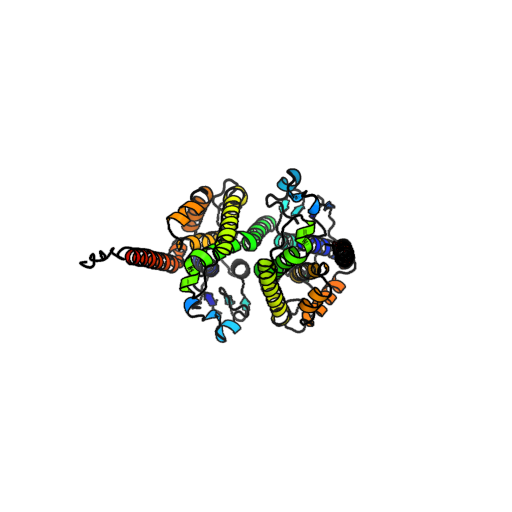M 1461 O O . GLU A 1 184 ? 26.234 6.344 10.719 1 92.5 184 GLU A O 1
ATOM 1466 N N . GLU A 1 185 ? 26.828 8.414 10.844 1 93.81 185 GLU A N 1
ATOM 1467 C CA . GLU A 1 185 ? 26.375 8.531 12.227 1 93.81 185 GLU A CA 1
ATOM 1468 C C . GLU A 1 185 ? 24.859 8.406 12.328 1 93.81 185 GLU A C 1
ATOM 1470 O O . GLU A 1 185 ? 24.359 7.734 13.234 1 93.81 185 GLU A O 1
ATOM 1475 N N . ILE A 1 186 ? 24.219 9.047 11.414 1 94.12 186 ILE A N 1
ATOM 1476 C CA . ILE A 1 186 ? 22.766 9 11.391 1 94.12 186 ILE A CA 1
ATOM 1477 C C . ILE A 1 186 ? 22.297 7.578 11.07 1 94.12 186 ILE A C 1
ATOM 1479 O O . ILE A 1 186 ? 21.422 7.035 11.75 1 94.12 186 ILE A O 1
ATOM 1483 N N . ARG A 1 187 ? 22.875 7.008 10.078 1 96 187 ARG A N 1
ATOM 1484 C CA . ARG A 1 187 ? 22.516 5.652 9.672 1 96 187 ARG A CA 1
ATOM 1485 C C . ARG A 1 187 ? 22.75 4.66 10.812 1 96 187 ARG A C 1
ATOM 1487 O O . ARG A 1 187 ? 21.891 3.824 11.094 1 96 187 ARG A O 1
ATOM 1494 N N . SER A 1 188 ? 23.906 4.746 11.477 1 96.62 188 SER A N 1
ATOM 1495 C CA . SER A 1 188 ? 24.25 3.855 12.586 1 96.62 188 SER A CA 1
ATOM 1496 C C . SER A 1 188 ? 23.266 4.02 13.742 1 96.62 188 SER A C 1
ATOM 1498 O O . SER A 1 188 ? 22.906 3.037 14.391 1 96.62 188 SER A O 1
ATOM 1500 N N . ARG A 1 189 ? 22.906 5.219 13.984 1 96.88 189 ARG A N 1
ATOM 1501 C CA . ARG A 1 189 ? 21.938 5.496 15.047 1 96.88 189 ARG A CA 1
ATOM 1502 C C . ARG A 1 189 ? 20.594 4.859 14.75 1 96.88 189 ARG A C 1
ATOM 1504 O O . ARG A 1 189 ? 19.938 4.312 15.648 1 96.88 189 ARG A O 1
ATOM 1511 N N . ILE A 1 190 ? 20.188 4.898 13.539 1 97.75 190 ILE A N 1
ATOM 1512 C CA . ILE A 1 190 ? 18.875 4.43 13.125 1 97.75 190 ILE A CA 1
ATOM 1513 C C . ILE A 1 190 ? 18.859 2.902 13.055 1 97.75 190 ILE A C 1
ATOM 1515 O O . ILE A 1 190 ? 17.953 2.254 13.562 1 97.75 190 ILE A O 1
ATOM 1519 N N . LEU A 1 191 ? 19.891 2.303 12.461 1 98.12 191 LEU A N 1
ATOM 1520 C CA . LEU A 1 191 ? 19.891 0.873 12.18 1 98.12 191 LEU A CA 1
ATOM 1521 C C . LEU A 1 191 ? 20.547 0.092 13.312 1 98.12 191 LEU A C 1
ATOM 1523 O O . LEU A 1 191 ? 20.219 -1.078 13.531 1 98.12 191 LEU A O 1
ATOM 1527 N N . GLY A 1 192 ? 21.391 0.64 14.047 1 97.38 192 GLY A N 1
ATOM 1528 C CA . GLY A 1 192 ? 22.266 0.003 15.023 1 97.38 192 GLY A CA 1
ATOM 1529 C C . GLY A 1 192 ? 21.516 -0.827 16.047 1 97.38 192 GLY A C 1
ATOM 1530 O O . GLY A 1 192 ? 21.906 -1.954 16.359 1 97.38 192 GLY A O 1
ATOM 1531 N N . PRO A 1 193 ? 20.422 -0.361 16.578 1 97.56 193 PRO A N 1
ATOM 1532 C CA . PRO A 1 193 ? 19.688 -1.063 17.641 1 97.56 193 PRO A CA 1
ATOM 1533 C C . PRO A 1 193 ? 18.984 -2.318 17.125 1 97.56 193 PRO A C 1
ATOM 1535 O O . PRO A 1 193 ? 18.484 -3.117 17.922 1 97.56 193 PRO A O 1
ATOM 1538 N N . HIS A 1 194 ? 18.891 -2.473 15.836 1 98.06 194 HIS A N 1
ATOM 1539 C CA . HIS A 1 194 ? 18.109 -3.553 15.242 1 98.06 194 HIS A CA 1
ATOM 1540 C C . HIS A 1 194 ? 19.016 -4.633 14.664 1 98.06 194 HIS A C 1
ATOM 1542 O O . HIS A 1 194 ? 19.125 -4.766 13.438 1 98.06 194 HIS A O 1
ATOM 1548 N N . LYS A 1 195 ? 19.484 -5.52 15.531 1 97.25 195 LYS A N 1
ATOM 1549 C CA . LYS A 1 195 ? 20.484 -6.523 15.156 1 97.25 195 LYS A CA 1
ATOM 1550 C C . LYS A 1 195 ? 19.891 -7.562 14.211 1 97.25 195 LYS A C 1
ATOM 1552 O O . LYS A 1 195 ? 20.578 -8.031 13.297 1 97.25 195 LYS A O 1
ATOM 1557 N N . LYS A 1 196 ? 18.672 -7.949 14.445 1 97.56 196 LYS A N 1
ATOM 1558 C CA . LYS A 1 196 ? 18.031 -8.922 13.555 1 97.56 196 LYS A CA 1
ATOM 1559 C C . LYS A 1 196 ? 17.828 -8.336 12.156 1 97.56 196 LYS A C 1
ATOM 1561 O O . LYS A 1 196 ? 17.969 -9.047 11.164 1 97.56 196 LYS A O 1
ATOM 1566 N N . VAL A 1 197 ? 17.5 -7.059 12.125 1 98.44 197 VAL A N 1
ATOM 1567 C CA . VAL A 1 197 ? 17.328 -6.391 10.844 1 98.44 197 VAL A CA 1
ATOM 1568 C C . VAL A 1 197 ? 18.641 -6.391 10.078 1 98.44 197 VAL A C 1
ATOM 1570 O O . VAL A 1 197 ? 18.688 -6.691 8.883 1 98.44 197 VAL A O 1
ATOM 1573 N N . LEU A 1 198 ? 19.719 -6.043 10.773 1 98.12 198 LEU A N 1
ATOM 1574 C CA . LEU A 1 198 ? 21.031 -6 10.141 1 98.12 198 LEU A CA 1
ATOM 1575 C C . LEU A 1 198 ? 21.422 -7.375 9.617 1 98.12 198 LEU A C 1
ATOM 1577 O O . LEU A 1 198 ? 21.906 -7.496 8.492 1 98.12 198 LEU A O 1
ATOM 1581 N N . LYS A 1 199 ? 21.234 -8.383 10.406 1 98.12 199 LYS A N 1
ATOM 1582 C CA . LYS A 1 199 ? 21.531 -9.742 9.969 1 98.12 199 LYS A CA 1
ATOM 1583 C C . LYS A 1 199 ? 20.656 -10.141 8.781 1 98.12 199 LYS A C 1
ATOM 1585 O O . LYS A 1 199 ? 21.141 -10.773 7.84 1 98.12 199 LYS A O 1
ATOM 1590 N N . TRP A 1 200 ? 19.375 -9.805 8.875 1 98.62 200 TRP A N 1
ATOM 1591 C CA . TRP A 1 200 ? 18.406 -10.102 7.82 1 98.62 200 TRP A CA 1
ATOM 1592 C C . TRP A 1 200 ? 18.812 -9.43 6.512 1 98.62 200 TRP A C 1
ATOM 1594 O O . TRP A 1 200 ? 18.688 -10.023 5.438 1 98.62 200 TRP A O 1
ATOM 1604 N N . ILE A 1 201 ? 19.281 -8.188 6.566 1 98.56 201 ILE A N 1
ATOM 1605 C CA . ILE A 1 201 ? 19.781 -7.492 5.387 1 98.56 201 ILE A CA 1
ATOM 1606 C C . ILE A 1 201 ? 20.953 -8.273 4.781 1 98.56 201 ILE A C 1
ATOM 1608 O O . ILE A 1 201 ? 20.984 -8.516 3.574 1 98.56 201 ILE A O 1
ATOM 1612 N N . ASP A 1 202 ? 21.875 -8.711 5.605 1 98.38 202 ASP A N 1
ATOM 1613 C CA . ASP A 1 202 ? 23.016 -9.492 5.152 1 98.38 202 ASP A CA 1
ATOM 1614 C C . ASP A 1 202 ? 22.578 -10.82 4.539 1 98.38 202 ASP A C 1
ATOM 1616 O O . ASP A 1 202 ? 23.125 -11.258 3.529 1 98.38 202 ASP A O 1
ATOM 1620 N N . ASP A 1 203 ? 21.656 -11.469 5.18 1 98.62 203 ASP A N 1
ATOM 1621 C CA . ASP A 1 203 ? 21.141 -12.734 4.668 1 98.62 203 ASP A CA 1
ATOM 1622 C C . ASP A 1 203 ? 20.5 -12.547 3.289 1 98.62 203 ASP A C 1
ATOM 1624 O O . ASP A 1 203 ? 20.688 -13.383 2.402 1 98.62 203 ASP A O 1
ATOM 1628 N N . THR A 1 204 ? 19.766 -11.461 3.1 1 98.75 204 THR A N 1
ATOM 1629 C CA . THR A 1 204 ? 19.125 -11.18 1.815 1 98.75 204 THR A CA 1
ATOM 1630 C C . THR A 1 204 ? 20.172 -10.883 0.749 1 98.75 204 THR A C 1
ATOM 1632 O O . THR A 1 204 ? 20.078 -11.375 -0.378 1 98.75 204 THR A O 1
ATOM 1635 N N . LYS A 1 205 ? 21.172 -10.086 1.156 1 98.5 205 LYS A N 1
ATOM 1636 C CA . LYS A 1 205 ? 22.297 -9.812 0.272 1 98.5 205 LYS A CA 1
ATOM 1637 C C . LYS A 1 205 ? 22.953 -11.109 -0.201 1 98.5 205 LYS A C 1
ATOM 1639 O O . LYS A 1 205 ? 23.141 -11.312 -1.402 1 98.5 205 LYS A O 1
ATOM 1644 N N . ASN A 1 206 ? 23.219 -11.945 0.673 1 98.44 206 ASN A N 1
ATOM 1645 C CA . ASN A 1 206 ? 23.891 -13.203 0.368 1 98.44 206 ASN A CA 1
ATOM 1646 C C . ASN A 1 206 ? 23.031 -14.094 -0.529 1 98.44 206 ASN A C 1
ATOM 1648 O O . ASN A 1 206 ? 23.547 -14.75 -1.438 1 98.44 206 ASN A O 1
ATOM 1652 N N . ALA A 1 207 ? 21.781 -14.094 -0.291 1 98.44 207 ALA A N 1
ATOM 1653 C CA . ALA A 1 207 ? 20.859 -14.953 -1.042 1 98.44 207 ALA A CA 1
ATOM 1654 C C . ALA A 1 207 ? 20.719 -14.461 -2.482 1 98.44 207 ALA A C 1
ATOM 1656 O O . ALA A 1 207 ? 20.25 -15.203 -3.35 1 98.44 207 ALA A O 1
ATOM 1657 N N . THR A 1 208 ? 21.125 -13.203 -2.766 1 98.56 208 THR A N 1
ATOM 1658 C CA . THR A 1 208 ? 20.859 -12.633 -4.086 1 98.56 208 THR A CA 1
ATOM 1659 C C . THR A 1 208 ? 22.156 -12.188 -4.746 1 98.56 208 THR A C 1
ATOM 1661 O O . THR A 1 208 ? 22.141 -11.445 -5.73 1 98.56 208 THR A O 1
ATOM 1664 N N . GLN A 1 209 ? 23.234 -12.555 -4.219 1 98.12 209 GLN A N 1
ATOM 1665 C CA . GLN A 1 209 ? 24.531 -12.242 -4.801 1 98.12 209 GLN A CA 1
ATOM 1666 C C . GLN A 1 209 ? 24.734 -12.977 -6.121 1 98.12 209 GLN A C 1
ATOM 1668 O O . GLN A 1 209 ? 24.219 -14.078 -6.309 1 98.12 209 GLN A O 1
ATOM 1673 N N . PRO A 1 210 ? 25.484 -12.352 -7.113 1 98.56 210 PRO A N 1
ATOM 1674 C CA . PRO A 1 210 ? 26.188 -11.07 -7.062 1 98.56 210 PRO A CA 1
ATOM 1675 C C . PRO A 1 210 ? 25.297 -9.891 -7.469 1 98.56 210 PRO A C 1
ATOM 1677 O O . PRO A 1 210 ? 25.766 -8.75 -7.512 1 98.56 210 PRO A O 1
ATOM 1680 N N . HIS A 1 211 ? 24.062 -10.227 -7.75 1 98.69 211 HIS A N 1
ATOM 1681 C CA . HIS A 1 211 ? 23.172 -9.25 -8.352 1 98.69 211 HIS A CA 1
ATOM 1682 C C . HIS A 1 211 ? 22.859 -8.109 -7.391 1 98.69 211 HIS A C 1
ATOM 1684 O O . HIS A 1 211 ? 22.703 -6.965 -7.809 1 98.69 211 HIS A O 1
ATOM 1690 N N . PHE A 1 212 ? 22.797 -8.422 -6.102 1 98.69 212 PHE A N 1
ATOM 1691 C CA . PHE A 1 212 ? 22.578 -7.402 -5.082 1 98.69 212 PHE A CA 1
ATOM 1692 C C . PHE A 1 212 ? 23.625 -6.297 -5.176 1 98.69 212 PHE A C 1
ATOM 1694 O O . PHE A 1 212 ? 23.281 -5.117 -5.273 1 98.69 212 PHE A O 1
ATOM 1701 N N . ASP A 1 213 ? 24.859 -6.652 -5.188 1 98.19 213 ASP A N 1
ATOM 1702 C CA . ASP A 1 213 ? 25.953 -5.699 -5.219 1 98.19 213 ASP A CA 1
ATOM 1703 C C . ASP A 1 213 ? 25.984 -4.938 -6.543 1 98.19 213 ASP A C 1
ATOM 1705 O O . ASP A 1 213 ? 26.188 -3.721 -6.562 1 98.19 213 ASP A O 1
ATOM 1709 N N . GLU A 1 214 ? 25.797 -5.672 -7.598 1 98.31 214 GLU A N 1
ATOM 1710 C CA . GLU A 1 214 ? 25.828 -5.062 -8.922 1 98.31 214 GLU A CA 1
ATOM 1711 C C . GLU A 1 214 ? 24.781 -3.957 -9.047 1 98.31 214 GLU A C 1
ATOM 1713 O O . GLU A 1 214 ? 25.078 -2.867 -9.539 1 98.31 214 GLU A O 1
ATOM 1718 N N . ILE A 1 215 ? 23.594 -4.242 -8.562 1 98.44 215 ILE A N 1
ATOM 1719 C CA . ILE A 1 215 ? 22.469 -3.332 -8.75 1 98.44 215 ILE A CA 1
ATOM 1720 C C . ILE A 1 215 ? 22.609 -2.139 -7.809 1 98.44 215 ILE A C 1
ATOM 1722 O O . ILE A 1 215 ? 22.203 -1.023 -8.141 1 98.44 215 ILE A O 1
ATOM 1726 N N . HIS A 1 216 ? 23.266 -2.312 -6.625 1 98.44 216 HIS A N 1
ATOM 1727 C CA . HIS A 1 216 ? 23.375 -1.237 -5.648 1 98.44 216 HIS A CA 1
ATOM 1728 C C . HIS A 1 216 ? 24.641 -0.419 -5.871 1 98.44 216 HIS A C 1
ATOM 1730 O O . HIS A 1 216 ? 24.938 0.491 -5.094 1 98.44 216 HIS A O 1
ATOM 1736 N N . THR A 1 217 ? 25.375 -0.692 -6.984 1 97.75 217 THR A N 1
ATOM 1737 C CA . THR A 1 217 ? 26.609 0.021 -7.277 1 97.75 217 THR A CA 1
ATOM 1738 C C . THR A 1 217 ? 26.359 1.52 -7.406 1 97.75 217 THR A C 1
ATOM 1740 O O . THR A 1 217 ? 27.109 2.332 -6.859 1 97.75 217 THR A O 1
ATOM 1743 N N . ILE A 1 218 ? 25.312 1.904 -8.07 1 95.25 218 ILE A N 1
ATOM 1744 C CA . ILE A 1 218 ? 25 3.312 -8.297 1 95.25 218 ILE A CA 1
ATOM 1745 C C . ILE A 1 218 ? 24.688 3.994 -6.969 1 95.25 218 ILE A C 1
ATOM 1747 O O . ILE A 1 218 ? 25.125 5.117 -6.715 1 95.25 218 ILE A O 1
ATOM 1751 N N . LEU A 1 219 ? 23.922 3.344 -6.141 1 95.62 219 LEU A N 1
ATOM 1752 C CA . LEU A 1 219 ? 23.578 3.869 -4.824 1 95.62 219 LEU A CA 1
ATOM 1753 C C . LEU A 1 219 ? 24.844 4.148 -4.012 1 95.62 219 LEU A C 1
ATOM 1755 O O . LEU A 1 219 ? 24.953 5.199 -3.375 1 95.62 219 LEU A O 1
ATOM 1759 N N . LEU A 1 220 ? 25.75 3.221 -4.047 1 95.12 220 LEU A N 1
ATOM 1760 C CA . LEU A 1 220 ? 26.984 3.338 -3.273 1 95.12 220 LEU A CA 1
ATOM 1761 C C . LEU A 1 220 ? 27.891 4.43 -3.844 1 95.12 220 LEU A C 1
ATOM 1763 O O . LEU A 1 220 ? 28.594 5.102 -3.1 1 95.12 220 LEU A O 1
ATOM 1767 N N . LYS A 1 221 ? 27.844 4.598 -5.16 1 94.5 221 LYS A N 1
ATOM 1768 C CA . LYS A 1 221 ? 28.594 5.691 -5.777 1 94.5 221 LYS A CA 1
ATOM 1769 C C . LYS A 1 221 ? 28.047 7.047 -5.336 1 94.5 221 LYS A C 1
ATOM 1771 O O . LYS A 1 221 ? 28.812 7.973 -5.066 1 94.5 221 LYS A O 1
ATOM 1776 N N . VAL A 1 222 ? 26.75 7.125 -5.289 1 91.75 222 VAL A N 1
ATOM 1777 C CA . VAL A 1 222 ? 26.109 8.359 -4.859 1 91.75 222 VAL A CA 1
ATOM 1778 C C . VAL A 1 222 ? 26.453 8.641 -3.395 1 91.75 222 VAL A C 1
ATOM 1780 O O . VAL A 1 222 ? 26.688 9.781 -3.014 1 91.75 222 VAL A O 1
ATOM 1783 N N . LYS A 1 223 ? 26.422 7.59 -2.598 1 92.19 223 LYS A N 1
ATOM 1784 C CA . LYS A 1 223 ? 26.828 7.703 -1.203 1 92.19 223 LYS A CA 1
ATOM 1785 C C . LYS A 1 223 ? 28.203 8.359 -1.092 1 92.19 223 LYS A C 1
ATOM 1787 O O . LYS A 1 223 ? 28.391 9.289 -0.303 1 92.19 223 LYS A O 1
ATOM 1792 N N . GLU A 1 224 ? 29.125 7.914 -1.873 1 91.81 224 GLU A N 1
ATOM 1793 C CA . GLU A 1 224 ? 30.5 8.438 -1.841 1 91.81 224 GLU A CA 1
ATOM 1794 C C . GLU A 1 224 ? 30.547 9.891 -2.295 1 91.81 224 GLU A C 1
ATOM 1796 O O . GLU A 1 224 ? 31.297 10.695 -1.741 1 91.81 224 GLU A O 1
ATOM 1801 N N . LYS A 1 225 ? 29.75 10.203 -3.26 1 88.12 225 LYS A N 1
ATOM 1802 C CA . LYS A 1 225 ? 29.688 11.57 -3.758 1 88.12 225 LYS A CA 1
ATOM 1803 C C . LYS A 1 225 ? 29.141 12.516 -2.699 1 88.12 225 LYS A C 1
ATOM 1805 O O . LYS A 1 225 ? 29.641 13.633 -2.523 1 88.12 225 LYS A O 1
ATOM 1810 N N . LEU A 1 226 ? 28.141 12.078 -2.055 1 85.88 226 LEU A N 1
ATOM 1811 C CA . LEU A 1 226 ? 27.516 12.906 -1.031 1 85.88 226 LEU A CA 1
ATOM 1812 C C . LEU A 1 226 ? 28.438 13.094 0.161 1 85.88 226 LEU A C 1
ATOM 1814 O O . LEU A 1 226 ? 28.469 14.172 0.766 1 85.88 226 LEU A O 1
ATOM 1818 N N . LYS A 1 227 ? 29.219 12.125 0.511 1 84.5 227 LYS A N 1
ATOM 1819 C CA . LYS A 1 227 ? 30.188 12.219 1.591 1 84.5 227 LYS A CA 1
ATOM 1820 C C . LYS A 1 227 ? 31.266 13.258 1.274 1 84.5 227 LYS A C 1
ATOM 1822 O O . LYS A 1 227 ? 31.688 14.016 2.152 1 84.5 227 LYS A O 1
ATOM 1827 N N . LYS A 1 228 ? 31.656 13.297 0.034 1 83.31 228 LYS A N 1
ATOM 1828 C CA . LYS A 1 228 ? 32.688 14.234 -0.399 1 83.31 228 LYS A CA 1
ATOM 1829 C C . LYS A 1 228 ? 32.156 15.672 -0.378 1 83.31 228 LYS A C 1
ATOM 1831 O O . LYS A 1 228 ? 32.906 16.594 -0.069 1 83.31 228 LYS A O 1
ATOM 1836 N N . MET A 1 229 ? 30.922 15.844 -0.65 1 78.12 229 MET A N 1
ATOM 1837 C CA . MET A 1 229 ? 30.328 17.172 -0.659 1 78.12 229 MET A CA 1
ATOM 1838 C C . MET A 1 229 ? 30.156 17.703 0.761 1 78.12 229 MET A C 1
ATOM 1840 O O . MET A 1 229 ? 30.328 18.906 1.005 1 78.12 229 MET A O 1
ATOM 1844 N N . SER A 1 230 ? 29.797 16.891 1.668 1 71.44 230 SER A N 1
ATOM 1845 C CA . SER A 1 230 ? 29.625 17.281 3.061 1 71.44 230 SER A CA 1
ATOM 1846 C C . SER A 1 230 ? 30.953 17.625 3.715 1 71.44 230 SER A C 1
ATOM 1848 O O . SER A 1 230 ? 31.016 18.516 4.562 1 71.44 230 SER A O 1
ATOM 1850 N N . SER A 1 231 ? 32 16.938 3.334 1 67.69 231 SER A N 1
ATOM 1851 C CA . SER A 1 231 ? 33.344 17.188 3.875 1 67.69 231 SER A CA 1
ATOM 1852 C C . SER A 1 231 ? 33.938 18.484 3.299 1 67.69 231 SER A C 1
ATOM 1854 O O . SER A 1 231 ? 34.656 19.188 3.984 1 67.69 231 SER A O 1
ATOM 1856 N N . ALA A 1 232 ? 33.562 18.844 2.104 1 58.88 232 ALA A N 1
ATOM 1857 C CA . ALA A 1 232 ? 34.062 20.047 1.448 1 58.88 232 ALA A CA 1
ATOM 1858 C C . ALA A 1 232 ? 33.344 21.297 1.937 1 58.88 232 ALA A C 1
ATOM 1860 O O . ALA A 1 232 ? 33.938 22.375 2.045 1 58.88 232 ALA A O 1
ATOM 1861 N N . GLY A 1 233 ? 32.031 21.297 2.172 1 53.16 233 GLY A N 1
ATOM 1862 C CA . GLY A 1 233 ? 31.281 22.438 2.662 1 53.16 233 GLY A CA 1
ATOM 1863 C C . GLY A 1 233 ? 31.578 22.766 4.113 1 53.16 233 GLY A C 1
ATOM 1864 O O . GLY A 1 233 ? 31.422 23.922 4.531 1 53.16 233 GLY A O 1
ATOM 1865 N N . GLY A 1 234 ? 31.891 21.875 4.98 1 47.66 234 GLY A N 1
ATOM 1866 C CA . GLY A 1 234 ? 32.281 22.141 6.352 1 47.66 234 GLY A CA 1
ATOM 1867 C C . GLY A 1 234 ? 33.594 22.938 6.453 1 47.66 234 GLY A C 1
ATOM 1868 O O . GLY A 1 234 ? 33.812 23.625 7.449 1 47.66 234 GLY A O 1
ATOM 1869 N N . SER A 1 235 ? 34.5 22.797 5.535 1 44.28 235 SER A N 1
ATOM 1870 C CA . SER A 1 235 ? 35.75 23.5 5.586 1 44.28 235 SER A CA 1
ATOM 1871 C C . SER A 1 235 ? 35.594 24.969 5.211 1 44.28 235 SER A C 1
ATOM 1873 O O . SER A 1 235 ? 36.5 25.781 5.469 1 44.28 235 SER A O 1
ATOM 1875 N N . SER A 1 236 ? 34.562 25.312 4.441 1 43.25 236 SER A N 1
ATOM 1876 C CA . SER A 1 236 ? 34.5 26.719 4.012 1 43.25 236 SER A CA 1
ATOM 1877 C C . SER A 1 236 ? 33.969 27.609 5.117 1 43.25 236 SER A C 1
ATOM 1879 O O . SER A 1 236 ? 34.062 28.828 5.023 1 43.25 236 SER A O 1
ATOM 1881 N N . GLN A 1 237 ? 33.25 27.016 6.055 1 39.94 237 GLN A N 1
ATOM 1882 C CA . GLN A 1 237 ? 32.719 27.953 7.043 1 39.94 237 GLN A CA 1
ATOM 1883 C C . GLN A 1 237 ? 33.812 28.391 8.031 1 39.94 237 GLN A C 1
ATOM 1885 O O . GLN A 1 237 ? 33.562 29.25 8.875 1 39.94 237 GLN A O 1
ATOM 1890 N N . THR A 1 238 ? 34.906 27.625 8.078 1 38.88 238 THR A N 1
ATOM 1891 C CA . THR A 1 238 ? 35.75 27.984 9.219 1 38.88 238 THR A CA 1
ATOM 1892 C C . THR A 1 238 ? 36.469 29.312 8.969 1 38.88 238 THR A C 1
ATOM 1894 O O . THR A 1 238 ? 36.812 30.031 9.914 1 38.88 238 THR A O 1
ATOM 1897 N N . ASN A 1 239 ? 36.969 29.484 7.699 1 35.06 239 ASN A N 1
ATOM 1898 C CA . ASN A 1 239 ? 38.031 30.484 7.758 1 35.06 239 ASN A CA 1
ATOM 1899 C C . ASN A 1 239 ? 37.469 31.906 7.719 1 35.06 239 ASN A C 1
ATOM 1901 O O . ASN A 1 239 ? 37.531 32.562 6.684 1 35.06 239 ASN A O 1
ATOM 1905 N N . VAL A 1 240 ? 36.125 32.125 8 1 36.16 240 VAL A N 1
ATOM 1906 C CA . VAL A 1 240 ? 35.875 33.562 8.086 1 36.16 240 VAL A CA 1
ATOM 1907 C C . VAL A 1 240 ? 36.719 34.188 9.211 1 36.16 240 VAL A C 1
ATOM 1909 O O . VAL A 1 240 ? 36.438 33.938 10.391 1 36.16 240 VAL A O 1
ATOM 1912 N N . SER A 1 241 ? 38.062 34.188 9.109 1 32.38 241 SER A N 1
ATOM 1913 C CA . SER A 1 241 ? 39 34.844 9.992 1 32.38 241 SER A CA 1
ATOM 1914 C C . SER A 1 241 ? 38.562 36.281 10.305 1 32.38 241 SER A C 1
ATOM 1916 O O . SER A 1 241 ? 37.938 36.938 9.461 1 32.38 241 SER A O 1
ATOM 1918 N N . ASN A 1 242 ? 38.531 36.625 11.539 1 38.84 242 ASN A N 1
ATOM 1919 C CA . ASN A 1 242 ? 38.375 37.812 12.352 1 38.84 242 ASN A CA 1
ATOM 1920 C C . ASN A 1 242 ? 39.156 39 11.789 1 38.84 242 ASN A C 1
ATOM 1922 O O . ASN A 1 242 ? 40.375 39.094 12.016 1 38.84 242 ASN A O 1
ATOM 1926 N N . LYS A 1 243 ? 39 39.406 10.555 1 37.25 243 LYS A N 1
ATOM 1927 C CA . LYS A 1 243 ? 39.625 40.688 10.18 1 37.25 243 LYS A CA 1
ATOM 1928 C C . LYS A 1 243 ? 39.312 41.75 11.203 1 37.25 243 LYS A C 1
ATOM 1930 O O . LYS A 1 243 ? 38.125 42.031 11.492 1 37.25 243 LYS A O 1
ATOM 1935 N N . SER A 1 244 ? 40.188 42.031 12.148 1 34.97 244 SER A N 1
ATOM 1936 C CA . SER A 1 244 ? 40.406 43.062 13.172 1 34.97 244 SER A CA 1
ATOM 1937 C C . SER A 1 244 ? 40.094 44.438 12.625 1 34.97 244 SER A C 1
ATOM 1939 O O . SER A 1 244 ? 40.656 44.844 11.617 1 34.97 244 SER A O 1
ATOM 1941 N N . VAL A 1 245 ? 38.875 44.906 12.688 1 34.12 245 VAL A N 1
ATOM 1942 C CA . VAL A 1 245 ? 38.5 46.312 12.523 1 34.12 245 VAL A CA 1
ATOM 1943 C C . VAL A 1 245 ? 39.5 47.188 13.234 1 34.12 245 VAL A C 1
ATOM 1945 O O . VAL A 1 245 ? 39.75 47.031 14.43 1 34.12 245 VAL A O 1
ATOM 1948 N N . LEU A 1 246 ? 40.531 47.719 12.516 1 36.44 246 LEU A N 1
ATOM 1949 C CA . LEU A 1 246 ? 41.469 48.75 12.906 1 36.44 246 LEU A CA 1
ATOM 1950 C C . LEU A 1 246 ? 40.781 49.906 13.594 1 36.44 246 LEU A C 1
ATOM 1952 O O . LEU A 1 246 ? 39.75 50.406 13.117 1 36.44 246 LEU A O 1
ATOM 1956 N N . PRO A 1 247 ? 41.031 50.156 14.93 1 37.72 247 PRO A N 1
ATOM 1957 C CA . PRO A 1 247 ? 40.5 51.281 15.75 1 37.72 247 PRO A CA 1
ATOM 1958 C C . PRO A 1 247 ? 40.719 52.625 15.094 1 37.72 247 PRO A C 1
ATOM 1960 O O . PRO A 1 247 ? 41.812 52.969 14.68 1 37.72 247 PRO A O 1
ATOM 1963 N N . SER A 1 248 ? 39.75 53.031 14.234 1 29.92 248 SER A N 1
ATOM 1964 C CA . SER A 1 248 ? 39.812 54.375 13.688 1 29.92 248 SER A CA 1
ATOM 1965 C C . SER A 1 248 ? 40.156 55.406 14.766 1 29.92 248 SER A C 1
ATOM 1967 O O . SER A 1 248 ? 39.625 55.344 15.867 1 29.92 248 SER A O 1
ATOM 1969 N N . LYS A 1 249 ? 41.344 55.906 14.758 1 33.22 249 LYS A N 1
ATOM 1970 C CA . LYS A 1 249 ? 41.875 57.062 15.453 1 33.22 249 LYS A CA 1
ATOM 1971 C C . LYS A 1 249 ? 40.906 58.219 15.406 1 33.22 249 LYS A C 1
ATOM 1973 O O . LYS A 1 249 ? 40.562 58.719 14.328 1 33.22 249 LYS A O 1
ATOM 1978 N N . ILE A 1 250 ? 40.031 58.406 16.453 1 23.64 250 ILE A N 1
ATOM 1979 C CA . ILE A 1 250 ? 39.75 59.812 16.719 1 23.64 250 ILE A CA 1
ATOM 1980 C C . ILE A 1 250 ? 41.062 60.531 17.094 1 23.64 250 ILE A C 1
ATOM 1982 O O . ILE A 1 250 ? 41.844 60 17.891 1 23.64 250 ILE A O 1
ATOM 1986 N N . MET B 1 1 ? -15.109 -24.109 10.992 1 63 1 MET B N 1
ATOM 1987 C CA . MET B 1 1 ? -14.609 -23.078 11.883 1 63 1 MET B CA 1
ATOM 1988 C C . MET B 1 1 ? -14.961 -21.688 11.359 1 63 1 MET B C 1
ATOM 1990 O O . MET B 1 1 ? -15.039 -21.484 10.148 1 63 1 MET B O 1
ATOM 1994 N N . THR B 1 2 ? -15.578 -20.734 12.219 1 88.5 2 THR B N 1
ATOM 1995 C CA . THR B 1 2 ? -16.312 -19.531 11.859 1 88.5 2 THR B CA 1
ATOM 1996 C C . THR B 1 2 ? -15.367 -18.359 11.656 1 88.5 2 THR B C 1
ATOM 1998 O O . THR B 1 2 ? -14.406 -18.188 12.414 1 88.5 2 THR B O 1
ATOM 2001 N N . LEU B 1 3 ? -15.305 -17.688 10.523 1 97.94 3 LEU B N 1
ATOM 2002 C CA . LEU B 1 3 ? -14.562 -16.469 10.234 1 97.94 3 LEU B CA 1
ATOM 2003 C C . LEU B 1 3 ? -14.953 -15.359 11.195 1 97.94 3 LEU B C 1
ATOM 2005 O O . LEU B 1 3 ? -16.141 -15.062 11.367 1 97.94 3 LEU B O 1
ATOM 2009 N N . LYS B 1 4 ? -13.93 -14.859 11.938 1 98.75 4 LYS B N 1
ATOM 2010 C CA . LYS B 1 4 ? -14.125 -13.688 12.789 1 98.75 4 LYS B CA 1
ATOM 2011 C C . LYS B 1 4 ? -13.531 -12.438 12.141 1 98.75 4 LYS B C 1
ATOM 2013 O O . LYS B 1 4 ? -12.391 -12.461 11.672 1 98.75 4 LYS B O 1
ATOM 2018 N N . LEU B 1 5 ? -14.305 -11.43 12.086 1 98.81 5 LEU B N 1
ATOM 2019 C CA . LEU B 1 5 ? -13.859 -10.125 11.609 1 98.81 5 LEU B CA 1
ATOM 2020 C C . LEU B 1 5 ? -13.766 -9.133 12.766 1 98.81 5 LEU B C 1
ATOM 2022 O O . LEU B 1 5 ? -14.773 -8.797 13.383 1 98.81 5 LEU B O 1
ATOM 2026 N N . TYR B 1 6 ? -12.602 -8.703 13.133 1 98.88 6 TYR B N 1
ATOM 2027 C CA . TYR B 1 6 ? -12.375 -7.621 14.086 1 98.88 6 TYR B CA 1
ATOM 2028 C C . TYR B 1 6 ? -12.383 -6.266 13.391 1 98.88 6 TYR B C 1
ATOM 2030 O O . TYR B 1 6 ? -11.469 -5.938 12.633 1 98.88 6 TYR B O 1
ATOM 2038 N N . VAL B 1 7 ? -13.453 -5.488 13.648 1 98.75 7 VAL B N 1
ATOM 2039 C CA . VAL B 1 7 ? -13.688 -4.328 12.797 1 98.75 7 VAL B CA 1
ATOM 2040 C C . VAL B 1 7 ? -14.281 -3.193 13.625 1 98.75 7 VAL B C 1
ATOM 2042 O O . VAL B 1 7 ? -14.789 -3.416 14.727 1 98.75 7 VAL B O 1
ATOM 2045 N N . ASP B 1 8 ? -14.109 -2.043 13.203 1 98 8 ASP B N 1
ATOM 2046 C CA . ASP B 1 8 ? -14.883 -0.847 13.523 1 98 8 ASP B CA 1
ATOM 2047 C C . ASP B 1 8 ? -15.578 -0.302 12.281 1 98 8 ASP B C 1
ATOM 2049 O O . ASP B 1 8 ? -14.93 0.025 11.281 1 98 8 ASP B O 1
ATOM 2053 N N . ARG B 1 9 ? -16.891 -0.165 12.281 1 97.44 9 ARG B N 1
ATOM 2054 C CA . ARG B 1 9 ? -17.641 0.226 11.094 1 97.44 9 ARG B CA 1
ATOM 2055 C C . ARG B 1 9 ? -17.344 1.674 10.711 1 97.44 9 ARG B C 1
ATOM 2057 O O . ARG B 1 9 ? -17.703 2.117 9.617 1 97.44 9 ARG B O 1
ATOM 2064 N N . MET B 1 10 ? -16.641 2.424 11.555 1 95.56 10 MET B N 1
ATOM 2065 C CA . MET B 1 10 ? -16.172 3.752 11.172 1 95.56 10 MET B CA 1
ATOM 2066 C C . MET B 1 10 ? -14.922 3.652 10.297 1 95.56 10 MET B C 1
ATOM 2068 O O . MET B 1 10 ? -14.531 4.625 9.656 1 95.56 10 MET B O 1
ATOM 2072 N N . SER B 1 11 ? -14.281 2.537 10.391 1 96.94 11 SER B N 1
ATOM 2073 C CA . SER B 1 11 ? -13.062 2.293 9.625 1 96.94 11 SER B CA 1
ATOM 2074 C C . SER B 1 11 ? -13.375 1.964 8.164 1 96.94 11 SER B C 1
ATOM 2076 O O . SER B 1 11 ? -14.125 1.021 7.887 1 96.94 11 SER B O 1
ATOM 2078 N N . GLN B 1 12 ? -12.805 2.719 7.238 1 98.25 12 GLN B N 1
ATOM 2079 C CA . GLN B 1 12 ? -13.039 2.541 5.809 1 98.25 12 GLN B CA 1
ATOM 2080 C C . GLN B 1 12 ? -12.664 1.132 5.359 1 98.25 12 GLN B C 1
ATOM 2082 O O . GLN B 1 12 ? -13.461 0.448 4.711 1 98.25 12 GLN B O 1
ATOM 2087 N N . PRO B 1 13 ? -11.453 0.668 5.734 1 98.69 13 PRO B N 1
ATOM 2088 C CA . PRO B 1 13 ? -11.094 -0.684 5.305 1 98.69 13 PRO B CA 1
ATOM 2089 C C . PRO B 1 13 ? -11.969 -1.761 5.941 1 98.69 13 PRO B C 1
ATOM 2091 O O . PRO B 1 13 ? -12.219 -2.803 5.328 1 98.69 13 PRO B O 1
ATOM 2094 N N . SER B 1 14 ? -12.414 -1.549 7.184 1 98.88 14 SER B N 1
ATOM 2095 C CA . SER B 1 14 ? -13.328 -2.492 7.816 1 98.88 14 SER B CA 1
ATOM 2096 C C . SER B 1 14 ? -14.625 -2.611 7.027 1 98.88 14 SER B C 1
ATOM 2098 O O . SER B 1 14 ? -15.117 -3.717 6.785 1 98.88 14 SER B O 1
ATOM 2100 N N . ARG B 1 15 ? -15.148 -1.479 6.625 1 98.88 15 ARG B N 1
ATOM 2101 C CA . ARG B 1 15 ? -16.406 -1.479 5.883 1 98.88 15 ARG B CA 1
ATOM 2102 C C . ARG B 1 15 ? -16.266 -2.225 4.562 1 98.88 15 ARG B C 1
ATOM 2104 O O . ARG B 1 15 ? -17.172 -2.959 4.156 1 98.88 15 ARG B O 1
ATOM 2111 N N . ALA B 1 16 ? -15.164 -2.057 3.867 1 98.94 16 ALA B N 1
ATOM 2112 C CA . ALA B 1 16 ? -14.938 -2.756 2.605 1 98.94 16 ALA B CA 1
ATOM 2113 C C . ALA B 1 16 ? -15.008 -4.27 2.795 1 98.94 16 ALA B C 1
ATOM 2115 O O . ALA B 1 16 ? -15.633 -4.973 1.996 1 98.94 16 ALA B O 1
ATOM 2116 N N . ILE B 1 17 ? -14.414 -4.777 3.873 1 98.94 17 ILE B N 1
ATOM 2117 C CA . ILE B 1 17 ? -14.359 -6.211 4.133 1 98.94 17 ILE B CA 1
ATOM 2118 C C . ILE B 1 17 ? -15.75 -6.719 4.512 1 98.94 17 ILE B C 1
ATOM 2120 O O . ILE B 1 17 ? -16.188 -7.781 4.055 1 98.94 17 ILE B O 1
ATOM 2124 N N . LEU B 1 18 ? -16.453 -5.941 5.348 1 98.88 18 LEU B N 1
ATOM 2125 C CA . LEU B 1 18 ? -17.812 -6.324 5.754 1 98.88 18 LEU B CA 1
ATOM 2126 C C . LEU B 1 18 ? -18.734 -6.422 4.547 1 98.88 18 LEU B C 1
ATOM 2128 O O . LEU B 1 18 ? -19.453 -7.406 4.395 1 98.88 18 LEU B O 1
ATOM 2132 N N . ILE B 1 19 ? -18.703 -5.41 3.678 1 98.94 19 ILE B N 1
ATOM 2133 C CA . ILE B 1 19 ? -19.547 -5.406 2.486 1 98.94 19 ILE B CA 1
ATOM 2134 C C . ILE B 1 19 ? -19.188 -6.59 1.593 1 98.94 19 ILE B C 1
ATOM 2136 O O . ILE B 1 19 ? -20.062 -7.297 1.102 1 98.94 19 ILE B O 1
ATOM 2140 N N . PHE B 1 20 ? -17.891 -6.867 1.389 1 98.94 20 PHE B N 1
ATOM 2141 C CA . PHE B 1 20 ? -17.438 -7.973 0.561 1 98.94 20 PHE B CA 1
ATOM 2142 C C . PHE B 1 20 ? -18 -9.297 1.055 1 98.94 20 PHE B C 1
ATOM 2144 O O . PHE B 1 20 ? -18.531 -10.086 0.266 1 98.94 20 PHE B O 1
ATOM 2151 N N . CYS B 1 21 ? -17.891 -9.508 2.371 1 98.81 21 CYS B N 1
ATOM 2152 C CA . CYS B 1 21 ? -18.359 -10.766 2.943 1 98.81 21 CYS B CA 1
ATOM 2153 C C . CYS B 1 21 ? -19.875 -10.906 2.76 1 98.81 21 CYS B C 1
ATOM 2155 O O . CYS B 1 21 ? -20.344 -11.969 2.361 1 98.81 21 CYS B O 1
ATOM 2157 N N . ARG B 1 22 ? -20.594 -9.844 3.006 1 98.62 22 ARG B N 1
ATOM 2158 C CA . ARG B 1 22 ? -22.062 -9.891 2.91 1 98.62 22 ARG B CA 1
ATOM 2159 C C . ARG B 1 22 ? -22.5 -10.148 1.475 1 98.62 22 ARG B C 1
ATOM 2161 O O . ARG B 1 22 ? -23.359 -11.008 1.226 1 98.62 22 ARG B O 1
ATOM 2168 N N . VAL B 1 23 ? -21.922 -9.453 0.531 1 98.56 23 VAL B N 1
ATOM 2169 C CA . VAL B 1 23 ? -22.312 -9.555 -0.875 1 98.56 23 VAL B CA 1
ATOM 2170 C C . VAL B 1 23 ? -22.031 -10.969 -1.382 1 98.56 23 VAL B C 1
ATOM 2172 O O . VAL B 1 23 ? -22.781 -11.484 -2.217 1 98.56 23 VAL B O 1
ATOM 2175 N N . ASN B 1 24 ? -21.016 -11.633 -0.862 1 98.38 24 ASN B N 1
ATOM 2176 C CA . ASN B 1 24 ? -20.609 -12.938 -1.373 1 98.38 24 ASN B CA 1
ATOM 2177 C C . ASN B 1 24 ? -21.109 -14.07 -0.488 1 98.38 24 ASN B C 1
ATOM 2179 O O . ASN B 1 24 ? -20.719 -15.227 -0.667 1 98.38 24 ASN B O 1
ATOM 2183 N N . GLY B 1 25 ? -21.906 -13.75 0.476 1 97.56 25 GLY B N 1
ATOM 2184 C CA . GLY B 1 25 ? -22.547 -14.758 1.307 1 97.56 25 GLY B CA 1
ATOM 2185 C C . GLY B 1 25 ? -21.578 -15.484 2.219 1 97.56 25 GLY B C 1
ATOM 2186 O O . GLY B 1 25 ? -21.766 -16.656 2.531 1 97.56 25 GLY B O 1
ATOM 2187 N N . ILE B 1 26 ? -20.5 -14.867 2.613 1 98 26 ILE B N 1
ATOM 2188 C CA . ILE B 1 26 ? -19.547 -15.453 3.539 1 98 26 ILE B CA 1
ATOM 2189 C C . ILE B 1 26 ? -20.016 -15.258 4.973 1 98 26 ILE B C 1
ATOM 2191 O O . ILE B 1 26 ? -20.234 -14.125 5.418 1 98 26 ILE B O 1
ATOM 2195 N N . ASP B 1 27 ? -20.219 -16.312 5.656 1 97.25 27 ASP B N 1
ATOM 2196 C CA . ASP B 1 27 ? -20.625 -16.234 7.062 1 97.25 27 ASP B CA 1
ATOM 2197 C C . ASP B 1 27 ? -19.453 -15.805 7.941 1 97.25 27 ASP B C 1
ATOM 2199 O O . ASP B 1 27 ? -18.328 -16.281 7.777 1 97.25 27 ASP B O 1
ATOM 2203 N N . PHE B 1 28 ? -19.781 -14.859 8.828 1 98.31 28 PHE B N 1
ATOM 2204 C CA . PHE B 1 28 ? -18.75 -14.391 9.727 1 98.31 28 PHE B CA 1
ATOM 2205 C C . PHE B 1 28 ? -19.344 -13.938 11.055 1 98.31 28 PHE B C 1
ATOM 2207 O O . PHE B 1 28 ? -20.547 -13.656 11.141 1 98.31 28 PHE B O 1
ATOM 2214 N N . GLU B 1 29 ? -18.5 -13.977 12.062 1 98.5 29 GLU B N 1
ATOM 2215 C CA . GLU B 1 29 ? -18.766 -13.312 13.336 1 98.5 29 GLU B CA 1
ATOM 2216 C C . GLU B 1 29 ? -18.109 -11.93 13.375 1 98.5 29 GLU B C 1
ATOM 2218 O O . GLU B 1 29 ? -16.891 -11.805 13.203 1 98.5 29 GLU B O 1
ATOM 2223 N N . GLU B 1 30 ? -18.922 -10.961 13.523 1 98.25 30 GLU B N 1
ATOM 2224 C CA . GLU B 1 30 ? -18.406 -9.602 13.641 1 98.25 30 GLU B CA 1
ATOM 2225 C C . GLU B 1 30 ? -18 -9.281 15.078 1 98.25 30 GLU B C 1
ATOM 2227 O O . GLU B 1 30 ? -18.828 -9.344 15.984 1 98.25 30 GLU B O 1
ATOM 2232 N N . VAL B 1 31 ? -16.766 -9.023 15.336 1 98.38 31 VAL B N 1
ATOM 2233 C CA . VAL B 1 31 ? -16.234 -8.609 16.625 1 98.38 31 VAL B CA 1
ATOM 2234 C C . VAL B 1 31 ? -15.891 -7.117 16.594 1 98.38 31 VAL B C 1
ATOM 2236 O O . VAL B 1 31 ? -14.898 -6.711 15.977 1 98.38 31 VAL B O 1
ATOM 2239 N N . ARG B 1 32 ? -16.672 -6.395 17.266 1 98 32 ARG B N 1
ATOM 2240 C CA . ARG B 1 32 ? -16.516 -4.945 17.234 1 98 32 ARG B CA 1
ATOM 2241 C C . ARG B 1 32 ? -15.305 -4.512 18.062 1 98 32 ARG B C 1
ATOM 2243 O O . ARG B 1 32 ? -15.156 -4.914 19.219 1 98 32 ARG B O 1
ATOM 2250 N N . VAL B 1 33 ? -14.359 -3.795 17.484 1 97.94 33 VAL B N 1
ATOM 2251 C CA . VAL B 1 33 ? -13.258 -3.094 18.125 1 97.94 33 VAL B CA 1
ATOM 2252 C C . VAL B 1 33 ? -13.516 -1.59 18.109 1 97.94 33 VAL B C 1
ATOM 2254 O O . VAL B 1 33 ? -13.281 -0.925 17.094 1 97.94 33 VAL B O 1
ATOM 2257 N N . ASP B 1 34 ? -13.945 -0.977 19.234 1 95.06 34 ASP B N 1
ATOM 2258 C CA . ASP B 1 34 ? -14.328 0.431 19.312 1 95.06 34 ASP B CA 1
ATOM 2259 C C . ASP B 1 34 ? -13.094 1.327 19.391 1 95.06 34 ASP B C 1
ATOM 2261 O O . ASP B 1 34 ? -12.508 1.494 20.469 1 95.06 34 ASP B O 1
ATOM 2265 N N . LEU B 1 35 ? -12.789 1.972 18.344 1 92.69 35 LEU B N 1
ATOM 2266 C CA . LEU B 1 35 ? -11.602 2.818 18.266 1 92.69 35 LEU B CA 1
ATOM 2267 C C . LEU B 1 35 ? -11.758 4.039 19.172 1 92.69 35 LEU B C 1
ATOM 2269 O O . LEU B 1 35 ? -10.773 4.531 19.734 1 92.69 35 LEU B O 1
ATOM 2273 N N . SER B 1 36 ? -12.969 4.582 19.234 1 89.06 36 SER B N 1
ATOM 2274 C CA . SER B 1 36 ? -13.211 5.754 20.062 1 89.06 36 SER B CA 1
ATOM 2275 C C . SER B 1 36 ? -12.938 5.449 21.531 1 89.06 36 SER B C 1
ATOM 2277 O O . SER B 1 36 ? -12.648 6.355 22.312 1 89.06 36 SER B O 1
ATOM 2279 N N . LYS B 1 37 ? -13 4.215 21.953 1 92.31 37 LYS B N 1
ATOM 2280 C CA . LYS B 1 37 ? -12.719 3.777 23.312 1 92.31 37 LYS B CA 1
ATOM 2281 C C . LYS B 1 37 ? -11.32 3.172 23.422 1 92.31 37 LYS B C 1
ATOM 2283 O O . LYS B 1 37 ? -10.984 2.535 24.422 1 92.31 37 LYS B O 1
ATOM 2288 N N . ARG B 1 38 ? -10.562 3.127 22.344 1 93.12 38 ARG B N 1
ATOM 2289 C CA . ARG B 1 38 ? -9.172 2.688 22.25 1 93.12 38 ARG B CA 1
ATOM 2290 C C . ARG B 1 38 ? -9.055 1.184 22.484 1 93.12 38 ARG B C 1
ATOM 2292 O O . ARG B 1 38 ? -8.062 0.71 23.047 1 93.12 38 ARG B O 1
ATOM 2299 N N . GLN B 1 39 ? -10.047 0.509 22.109 1 96.5 39 GLN B N 1
ATOM 2300 C CA . GLN B 1 39 ? -10.047 -0.938 22.297 1 96.5 39 GLN B CA 1
ATOM 2301 C C . GLN B 1 39 ? -8.992 -1.604 21.406 1 96.5 39 GLN B C 1
ATOM 2303 O O . GLN B 1 39 ? -8.602 -2.748 21.656 1 96.5 39 GLN B O 1
ATOM 2308 N N . HIS B 1 40 ? -8.516 -0.911 20.359 1 95.69 40 HIS B N 1
ATOM 2309 C CA . HIS B 1 40 ? -7.477 -1.444 19.484 1 95.69 40 HIS B CA 1
ATOM 2310 C C . HIS B 1 40 ? -6.133 -1.521 20.219 1 95.69 40 HIS B C 1
ATOM 2312 O O . HIS B 1 40 ? -5.203 -2.168 19.734 1 95.69 40 HIS B O 1
ATOM 2318 N N . LEU B 1 41 ? -6.059 -0.899 21.406 1 96.12 41 LEU B N 1
ATOM 2319 C CA . LEU B 1 41 ? -4.816 -0.904 22.172 1 96.12 41 LEU B CA 1
ATOM 2320 C C . LEU B 1 41 ? -4.859 -1.965 23.266 1 96.12 41 LEU B C 1
ATOM 2322 O O . LEU B 1 41 ? -3.877 -2.156 23.984 1 96.12 41 LEU B O 1
ATOM 2326 N N . SER B 1 42 ? -5.945 -2.701 23.391 1 97.19 42 SER B N 1
ATOM 2327 C CA . SER B 1 42 ? -6.094 -3.713 24.438 1 97.19 42 SER B CA 1
ATOM 2328 C C . SER B 1 42 ? -5.156 -4.895 24.188 1 97.19 42 SER B C 1
ATOM 2330 O O . SER B 1 42 ? -4.828 -5.207 23.047 1 97.19 42 SER B O 1
ATOM 2332 N N . PRO B 1 43 ? -4.742 -5.559 25.234 1 96.5 43 PRO B N 1
ATOM 2333 C CA . PRO B 1 43 ? -3.918 -6.762 25.094 1 96.5 43 PRO B CA 1
ATOM 2334 C C . PRO B 1 43 ? -4.613 -7.855 24.281 1 96.5 43 PRO B C 1
ATOM 2336 O O . PRO B 1 43 ? -3.961 -8.57 23.516 1 96.5 43 PRO B O 1
ATOM 2339 N N . GLU B 1 44 ? -5.867 -7.941 24.484 1 96.12 44 GLU B N 1
ATOM 2340 C CA . GLU B 1 44 ? -6.641 -8.953 23.766 1 96.12 44 GLU B CA 1
ATOM 2341 C C . GLU B 1 44 ? -6.574 -8.734 22.266 1 96.12 44 GLU B C 1
ATOM 2343 O O . GLU B 1 44 ? -6.336 -9.68 21.5 1 96.12 44 GLU B O 1
ATOM 2348 N N . PHE B 1 45 ? -6.789 -7.516 21.844 1 97.88 45 PHE B N 1
ATOM 2349 C CA . PHE B 1 45 ? -6.77 -7.246 20.406 1 97.88 45 PHE B CA 1
ATOM 2350 C C . PHE B 1 45 ? -5.352 -7.332 19.859 1 97.88 45 PHE B C 1
ATOM 2352 O O . PHE B 1 45 ? -5.145 -7.734 18.719 1 97.88 45 PHE B O 1
ATOM 2359 N N . ARG B 1 46 ? -4.402 -7.027 20.688 1 96.38 46 ARG B N 1
ATOM 2360 C CA . ARG B 1 46 ? -3.004 -7.09 20.26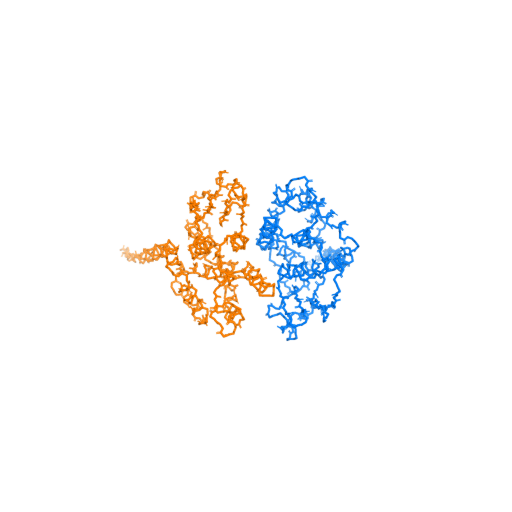6 1 96.38 46 ARG B CA 1
ATOM 2361 C C . ARG B 1 46 ? -2.611 -8.508 19.875 1 96.38 46 ARG B C 1
ATOM 2363 O O . ARG B 1 46 ? -1.74 -8.711 19.031 1 96.38 46 ARG B O 1
ATOM 2370 N N . GLU B 1 47 ? -3.227 -9.453 20.453 1 95.88 47 GLU B N 1
ATOM 2371 C CA . GLU B 1 47 ? -2.969 -10.852 20.125 1 95.88 47 GLU B CA 1
ATOM 2372 C C . GLU B 1 47 ? -3.498 -11.203 18.734 1 95.88 47 GLU B C 1
ATOM 2374 O O . GLU B 1 47 ? -3.018 -12.141 18.109 1 95.88 47 GLU B O 1
ATOM 2379 N N . VAL B 1 48 ? -4.484 -10.461 18.312 1 97 48 VAL B N 1
ATOM 2380 C CA . VAL B 1 48 ? -5.078 -10.68 17 1 97 48 VAL B CA 1
ATOM 2381 C C . VAL B 1 48 ? -4.285 -9.922 15.938 1 97 48 VAL B C 1
ATOM 2383 O O . VAL B 1 48 ? -3.928 -10.484 14.898 1 97 48 VAL B O 1
ATOM 2386 N N . ASN B 1 49 ? -4.02 -8.688 16.219 1 98.06 49 ASN B N 1
ATOM 2387 C CA . ASN B 1 49 ? -3.223 -7.848 15.328 1 98.06 49 ASN B CA 1
ATOM 2388 C C . ASN B 1 49 ? -2.191 -7.035 16.109 1 98.06 49 ASN B C 1
ATOM 2390 O O . ASN B 1 49 ? -2.518 -5.988 16.672 1 98.06 49 ASN B O 1
ATOM 2394 N N . PRO B 1 50 ? -0.961 -7.414 16.016 1 96.56 50 PRO B N 1
ATOM 2395 C CA . PRO B 1 50 ? 0.1 -6.719 16.734 1 96.56 50 PRO B CA 1
ATOM 2396 C C . PRO B 1 50 ? 0.323 -5.293 16.25 1 96.56 50 PRO B C 1
ATOM 2398 O O . PRO B 1 50 ? 1.016 -4.508 16.906 1 96.56 50 PRO B O 1
ATOM 2401 N N . MET B 1 51 ? -0.245 -4.934 15.094 1 97.69 51 MET B N 1
ATOM 2402 C CA . MET B 1 51 ? -0.138 -3.568 14.578 1 97.69 51 MET B CA 1
ATOM 2403 C C . MET B 1 51 ? -1.16 -2.656 15.25 1 97.69 51 MET B C 1
ATOM 2405 O O . MET B 1 51 ? -1.127 -1.438 15.062 1 97.69 51 MET B O 1
ATOM 2409 N N . LYS B 1 52 ? -2.125 -3.283 15.992 1 97.62 52 LYS B N 1
ATOM 2410 C CA . LYS B 1 52 ? -3.119 -2.555 16.781 1 97.62 52 LYS B CA 1
ATOM 2411 C C . LYS B 1 52 ? -4.023 -1.718 15.875 1 97.62 52 LYS B C 1
ATOM 2413 O O . LYS B 1 52 ? -4.41 -0.605 16.234 1 97.62 52 LYS B O 1
ATOM 2418 N N . LYS B 1 53 ? -4.273 -2.219 14.695 1 97.56 53 LYS B N 1
ATOM 2419 C CA . LYS B 1 53 ? -5.16 -1.562 13.742 1 97.56 53 LYS B CA 1
ATOM 2420 C C . LYS B 1 53 ? -6.277 -2.502 13.297 1 97.56 53 LYS B C 1
ATOM 2422 O O . LYS B 1 53 ? -6.105 -3.723 13.305 1 97.56 53 LYS B O 1
ATOM 2427 N N . VAL B 1 54 ? -7.402 -1.969 13.023 1 98.19 54 VAL B N 1
ATOM 2428 C CA . VAL B 1 54 ? -8.461 -2.715 12.352 1 98.19 54 VAL B CA 1
ATOM 2429 C C . VAL B 1 54 ? -8.438 -2.41 10.859 1 98.19 54 VAL B C 1
ATOM 2431 O O . VAL B 1 54 ? -7.961 -1.35 10.438 1 98.19 54 VAL B O 1
ATOM 2434 N N . PRO B 1 55 ? -8.883 -3.34 9.984 1 98.75 55 PRO B N 1
ATOM 2435 C CA . PRO B 1 55 ? -9.477 -4.648 10.273 1 98.75 55 PRO B CA 1
ATOM 2436 C C . PRO B 1 55 ? -8.43 -5.734 10.5 1 98.75 55 PRO B C 1
ATOM 2438 O O . PRO B 1 55 ? -7.266 -5.566 10.133 1 98.75 55 PRO B O 1
ATOM 2441 N N . ALA B 1 56 ? -8.805 -6.773 11.156 1 98.88 56 ALA B N 1
ATOM 2442 C CA . ALA B 1 56 ? -8.102 -8.047 11.242 1 98.88 56 ALA B CA 1
ATOM 2443 C C . ALA B 1 56 ? -9.078 -9.219 11.195 1 98.88 56 ALA B C 1
ATOM 2445 O O . ALA B 1 56 ? -10.273 -9.055 11.438 1 98.88 56 ALA B O 1
ATOM 2446 N N . ILE B 1 57 ? -8.578 -10.406 10.828 1 98.81 57 ILE B N 1
ATOM 2447 C CA . ILE B 1 57 ? -9.461 -11.562 10.805 1 98.81 57 ILE B CA 1
ATOM 2448 C C . ILE B 1 57 ? -8.797 -12.742 11.516 1 98.81 57 ILE B C 1
ATOM 2450 O O . ILE B 1 57 ? -7.57 -12.781 11.648 1 98.81 57 ILE B O 1
ATOM 2454 N N . MET B 1 58 ? -9.594 -13.578 12.008 1 98.44 58 MET B N 1
ATOM 2455 C CA . MET B 1 58 ? -9.234 -14.93 12.438 1 98.44 58 MET B CA 1
ATOM 2456 C C . MET B 1 58 ? -10.086 -15.977 11.734 1 98.44 58 MET B C 1
ATOM 2458 O O . MET B 1 58 ? -11.312 -15.969 11.859 1 98.44 58 MET B O 1
ATOM 2462 N N . ASP B 1 59 ? -9.547 -16.75 10.875 1 97.88 59 ASP B N 1
ATOM 2463 C CA . ASP B 1 59 ? -10.18 -17.875 10.195 1 97.88 59 ASP B CA 1
ATOM 2464 C C . ASP B 1 59 ? -9.641 -19.203 10.711 1 97.88 59 ASP B C 1
ATOM 2466 O O . ASP B 1 59 ? -8.688 -19.75 10.164 1 97.88 59 ASP B O 1
ATOM 2470 N N . GLY B 1 60 ? -10.328 -19.766 11.695 1 95.56 60 GLY B N 1
ATOM 2471 C CA . GLY B 1 60 ? -9.695 -20.812 12.477 1 95.56 60 GLY B CA 1
ATOM 2472 C C . GLY B 1 60 ? -8.492 -20.328 13.258 1 95.56 60 GLY B C 1
ATOM 2473 O O . GLY B 1 60 ? -8.594 -19.391 14.055 1 95.56 60 GLY B O 1
ATOM 2474 N N . ARG B 1 61 ? -7.422 -20.875 12.992 1 94.56 61 ARG B N 1
ATOM 2475 C CA . ARG B 1 61 ? -6.203 -20.453 13.688 1 94.56 61 ARG B CA 1
ATOM 2476 C C . ARG B 1 61 ? -5.43 -19.422 12.867 1 94.56 61 ARG B C 1
ATOM 2478 O O . ARG B 1 61 ? -4.457 -18.844 13.352 1 94.56 61 ARG B O 1
ATOM 2485 N N . PHE B 1 62 ? -5.922 -19.234 11.688 1 97.12 62 PHE B N 1
ATOM 2486 C CA . PHE B 1 62 ? -5.223 -18.328 10.789 1 97.12 62 PHE B CA 1
ATOM 2487 C C . PHE B 1 62 ? -5.609 -16.891 11.07 1 97.12 62 PHE B C 1
ATOM 2489 O O . PHE B 1 62 ? -6.789 -16.531 11.016 1 97.12 62 PHE B O 1
ATOM 2496 N N . LYS B 1 63 ? -4.625 -16.031 11.453 1 98.12 63 LYS B N 1
ATOM 2497 C CA . LYS B 1 63 ? -4.824 -14.602 11.672 1 98.12 63 LYS B CA 1
ATOM 2498 C C . LYS B 1 63 ? -4.223 -13.781 10.531 1 98.12 63 LYS B C 1
ATOM 2500 O O . LYS B 1 63 ? -3.152 -14.117 10.023 1 98.12 63 LYS B O 1
ATOM 2505 N N . LEU B 1 64 ? -4.906 -12.742 10.156 1 98.69 64 LEU B N 1
ATOM 2506 C CA . LEU B 1 64 ? -4.441 -11.891 9.062 1 98.69 64 LEU B CA 1
ATOM 2507 C C . LEU B 1 64 ? -4.91 -10.453 9.258 1 98.69 64 LEU B C 1
ATOM 2509 O O . LEU B 1 64 ? -6.035 -10.211 9.711 1 98.69 64 LEU B O 1
ATOM 2513 N N . PHE B 1 65 ? -3.961 -9.547 8.953 1 98.69 65 PHE B N 1
ATOM 2514 C CA . PHE B 1 65 ? -4.316 -8.133 8.938 1 98.69 65 PHE B CA 1
ATOM 2515 C C . PHE B 1 65 ? -3.871 -7.477 7.637 1 98.69 65 PHE B C 1
ATOM 2517 O O . PHE B 1 65 ? -3.287 -8.133 6.773 1 98.69 65 PHE B O 1
ATOM 2524 N N . GLU B 1 66 ? -4.148 -6.176 7.539 1 98.75 66 GLU B N 1
ATOM 2525 C CA . GLU B 1 66 ? -4.074 -5.418 6.297 1 98.75 66 GLU B CA 1
ATOM 2526 C C . GLU B 1 66 ? -5.285 -5.695 5.41 1 98.75 66 GLU B C 1
ATOM 2528 O O . GLU B 1 66 ? -5.484 -6.824 4.953 1 98.75 66 GLU B O 1
ATOM 2533 N N . SER B 1 67 ? -6.047 -4.691 5.148 1 98.81 67 SER B N 1
ATOM 2534 C CA . SER B 1 67 ? -7.367 -4.848 4.543 1 98.81 67 SER B CA 1
ATOM 2535 C C . SER B 1 67 ? -7.266 -5.449 3.145 1 98.81 67 SER B C 1
ATOM 2537 O O . SER B 1 67 ? -8.039 -6.34 2.789 1 98.81 67 SER B O 1
ATOM 2539 N N . HIS B 1 68 ? -6.305 -4.984 2.332 1 98.88 68 HIS B N 1
ATOM 2540 C CA . HIS B 1 68 ? -6.184 -5.527 0.983 1 98.88 68 HIS B CA 1
ATOM 2541 C C . HIS B 1 68 ? -5.781 -6.996 1.014 1 98.88 68 HIS B C 1
ATOM 2543 O O . HIS B 1 68 ? -6.289 -7.801 0.228 1 98.88 68 HIS B O 1
ATOM 2549 N N . ALA B 1 69 ? -4.848 -7.367 1.923 1 98.88 69 ALA B N 1
ATOM 2550 C CA . ALA B 1 69 ? -4.457 -8.766 2.08 1 98.88 69 ALA B CA 1
ATOM 2551 C C . ALA B 1 69 ? -5.652 -9.625 2.482 1 98.88 69 ALA B C 1
ATOM 2553 O O . ALA B 1 69 ? -5.824 -10.734 1.973 1 98.88 69 ALA B O 1
ATOM 2554 N N . ILE B 1 70 ? -6.477 -9.117 3.381 1 98.94 70 ILE B N 1
ATOM 2555 C CA . ILE B 1 70 ? -7.66 -9.836 3.846 1 98.94 70 ILE B CA 1
ATOM 2556 C C . ILE B 1 70 ? -8.625 -10.039 2.682 1 98.94 70 ILE B C 1
ATOM 2558 O O . ILE B 1 70 ? -9.148 -11.141 2.484 1 98.94 70 ILE B O 1
ATOM 2562 N N . LEU B 1 71 ? -8.867 -9 1.901 1 98.94 71 LEU B N 1
ATOM 2563 C CA . LEU B 1 71 ? -9.781 -9.094 0.769 1 98.94 71 LEU B CA 1
ATOM 2564 C C . LEU B 1 71 ? -9.289 -10.125 -0.238 1 98.94 71 LEU B C 1
ATOM 2566 O O . LEU B 1 71 ? -10.078 -10.945 -0.721 1 98.94 71 LEU B O 1
ATOM 2570 N N . ARG B 1 72 ? -7.961 -10.125 -0.561 1 98.81 72 ARG B N 1
ATOM 2571 C CA . ARG B 1 72 ? -7.387 -11.117 -1.462 1 98.81 72 ARG B CA 1
ATOM 2572 C C . ARG B 1 72 ? -7.598 -12.531 -0.927 1 98.81 72 ARG B C 1
ATOM 2574 O O . ARG B 1 72 ? -8.016 -13.422 -1.666 1 98.81 72 ARG B O 1
ATOM 2581 N N . TYR B 1 73 ? -7.316 -12.688 0.378 1 98.81 73 TYR B N 1
ATOM 2582 C CA . TYR B 1 73 ? -7.426 -13.984 1.028 1 98.81 73 TYR B CA 1
ATOM 2583 C C . TYR B 1 73 ? -8.852 -14.516 0.947 1 98.81 73 TYR B C 1
ATOM 2585 O O . TYR B 1 73 ? -9.078 -15.641 0.5 1 98.81 73 TYR B O 1
ATOM 2593 N N . LEU B 1 74 ? -9.828 -13.695 1.297 1 98.81 74 LEU B N 1
ATOM 2594 C CA . LEU B 1 74 ? -11.227 -14.109 1.311 1 98.81 74 LEU B CA 1
ATOM 2595 C C . LEU B 1 74 ? -11.711 -14.438 -0.098 1 98.81 74 LEU B C 1
ATOM 2597 O O . LEU B 1 74 ? -12.461 -15.398 -0.293 1 98.81 74 LEU B O 1
ATOM 2601 N N . ALA B 1 75 ? -11.266 -13.656 -1.081 1 98.69 75 ALA B N 1
ATOM 2602 C CA . ALA B 1 75 ? -11.664 -13.883 -2.469 1 98.69 75 ALA B CA 1
ATOM 2603 C C . ALA B 1 75 ? -11.133 -15.227 -2.973 1 98.69 75 ALA B C 1
ATOM 2605 O O . ALA B 1 75 ? -11.75 -15.867 -3.822 1 98.69 75 ALA B O 1
ATOM 2606 N N . CYS B 1 76 ? -9.992 -15.641 -2.426 1 97.56 76 CYS B N 1
ATOM 2607 C CA . CYS B 1 76 ? -9.312 -16.812 -2.949 1 97.56 76 CYS B CA 1
ATOM 2608 C C . CYS B 1 76 ? -9.781 -18.078 -2.236 1 97.56 76 CYS B C 1
ATOM 2610 O O . CYS B 1 76 ? -9.805 -19.156 -2.83 1 97.56 76 CYS B O 1
ATOM 2612 N N . VAL B 1 77 ? -10.188 -18 -0.961 1 97 77 VAL B N 1
ATOM 2613 C CA . VAL B 1 77 ? -10.312 -19.219 -0.179 1 97 77 VAL B CA 1
ATOM 2614 C C . VAL B 1 77 ? -11.789 -19.594 -0.039 1 97 77 VAL B C 1
ATOM 2616 O O . VAL B 1 77 ? -12.117 -20.75 0.198 1 97 77 VAL B O 1
ATOM 2619 N N . TYR B 1 78 ? -12.664 -18.672 -0.127 1 96.69 78 TYR B N 1
ATOM 2620 C CA . TYR B 1 78 ? -14.07 -18.984 0.089 1 96.69 78 TYR B CA 1
ATOM 2621 C C . TYR B 1 78 ? -14.758 -19.344 -1.224 1 96.69 78 TYR B C 1
ATOM 2623 O O . TYR B 1 78 ? -14.688 -18.594 -2.197 1 96.69 78 TYR B O 1
ATOM 2631 N N . PRO B 1 79 ? -15.422 -20.453 -1.183 1 93.81 79 PRO B N 1
ATOM 2632 C CA . PRO B 1 79 ? -16.125 -20.891 -2.389 1 93.81 79 PRO B CA 1
ATOM 2633 C C . PRO B 1 79 ? -17.328 -20 -2.732 1 93.81 79 PRO B C 1
ATOM 2635 O O . PRO B 1 79 ? -17.953 -19.422 -1.837 1 93.81 79 PRO B O 1
ATOM 2638 N N . GLY B 1 80 ? -17.656 -19.812 -3.918 1 95.19 80 GLY B N 1
ATOM 2639 C CA . GLY B 1 80 ? -18.844 -19.094 -4.332 1 95.19 80 GLY B CA 1
ATOM 2640 C C . GLY B 1 80 ? -18.562 -17.625 -4.645 1 95.19 80 GLY B C 1
ATOM 2641 O O . GLY B 1 80 ? -19.422 -16.922 -5.18 1 95.19 80 GLY B O 1
ATOM 2642 N N . VAL B 1 81 ? -17.359 -17.188 -4.195 1 97.94 81 VAL B N 1
ATOM 2643 C CA . VAL B 1 81 ? -17 -15.82 -4.547 1 97.94 81 VAL B CA 1
ATOM 2644 C C . VAL B 1 81 ? -16.812 -15.703 -6.059 1 97.94 81 VAL B C 1
ATOM 2646 O O . VAL B 1 81 ? -16.062 -16.484 -6.652 1 97.94 81 VAL B O 1
ATOM 2649 N N . ALA B 1 82 ? -17.516 -14.766 -6.66 1 98.19 82 ALA B N 1
ATOM 2650 C CA . ALA B 1 82 ? -17.453 -14.586 -8.109 1 98.19 82 ALA B CA 1
ATOM 2651 C C . ALA B 1 82 ? -16.047 -14.164 -8.547 1 98.19 82 ALA B C 1
ATOM 2653 O O . ALA B 1 82 ? -15.383 -13.391 -7.855 1 98.19 82 ALA B O 1
ATOM 2654 N N . ASP B 1 83 ? -15.648 -14.539 -9.742 1 98.06 83 ASP B N 1
ATOM 2655 C CA . ASP B 1 83 ? -14.297 -14.344 -10.266 1 98.06 83 ASP B CA 1
ATOM 2656 C C . ASP B 1 83 ? -13.977 -12.859 -10.43 1 98.06 83 ASP B C 1
ATOM 2658 O O . ASP B 1 83 ? -12.82 -12.445 -10.297 1 98.06 83 ASP B O 1
ATOM 2662 N N . HIS B 1 84 ? -14.984 -12.047 -10.648 1 98.25 84 HIS B N 1
ATOM 2663 C CA . HIS B 1 84 ? -14.75 -10.641 -10.984 1 98.25 84 HIS B CA 1
ATOM 2664 C C . HIS B 1 84 ? -14.172 -9.883 -9.797 1 98.25 84 HIS B C 1
ATOM 2666 O O . HIS B 1 84 ? -13.594 -8.805 -9.969 1 98.25 84 HIS B O 1
ATOM 2672 N N . TRP B 1 85 ? -14.352 -10.398 -8.578 1 98.81 85 TRP B N 1
ATOM 2673 C CA . TRP B 1 85 ? -13.859 -9.703 -7.395 1 98.81 85 TRP B CA 1
ATOM 2674 C C . TRP B 1 85 ? -12.336 -9.711 -7.355 1 98.81 85 TRP B C 1
ATOM 2676 O O . TRP B 1 85 ? -11.711 -8.75 -6.902 1 98.81 85 TRP B O 1
ATOM 2686 N N . TYR B 1 86 ? -11.766 -10.766 -7.727 1 98.69 86 TYR B N 1
ATOM 2687 C CA . TYR B 1 86 ? -10.32 -10.969 -7.785 1 98.69 86 TYR B CA 1
ATOM 2688 C C . TYR B 1 86 ? -9.969 -12.055 -8.789 1 98.69 86 TYR B C 1
ATOM 2690 O O . TYR B 1 86 ? -9.695 -13.195 -8.406 1 98.69 86 TYR B O 1
ATOM 2698 N N . PRO B 1 87 ? -9.875 -11.656 -10.062 1 98.06 87 PRO B N 1
ATOM 2699 C CA . PRO B 1 87 ? -9.875 -12.617 -11.172 1 98.06 87 PRO B CA 1
ATOM 2700 C C . PRO B 1 87 ? -8.656 -13.531 -11.156 1 98.06 87 PRO B C 1
ATOM 2702 O O . PRO B 1 87 ? -7.551 -13.102 -10.812 1 98.06 87 PRO B O 1
ATOM 2705 N N . ALA B 1 88 ? -8.828 -14.742 -11.664 1 95.88 88 ALA B N 1
ATOM 2706 C CA . ALA B 1 88 ? -7.758 -15.719 -11.789 1 95.88 88 ALA B CA 1
ATOM 2707 C C . ALA B 1 88 ? -6.805 -15.352 -12.922 1 95.88 88 ALA B C 1
ATOM 2709 O O . ALA B 1 88 ? -5.629 -15.727 -12.898 1 95.88 88 ALA B O 1
ATOM 2710 N N . ASP B 1 89 ? -7.344 -14.648 -13.883 1 97.12 89 ASP B N 1
ATOM 2711 C CA . ASP B 1 89 ? -6.504 -14.172 -14.984 1 97.12 89 ASP B CA 1
ATOM 2712 C C . ASP B 1 89 ? -5.379 -13.281 -14.469 1 97.12 89 ASP B C 1
ATOM 2714 O O . ASP B 1 89 ? -5.629 -12.234 -13.883 1 97.12 89 ASP B O 1
ATOM 2718 N N . VAL B 1 90 ? -4.156 -13.688 -14.734 1 96.81 90 VAL B N 1
ATOM 2719 C CA . VAL B 1 90 ? -2.982 -13.07 -14.125 1 96.81 90 VAL B CA 1
ATOM 2720 C C . VAL B 1 90 ? -2.855 -11.625 -14.594 1 96.81 90 VAL B C 1
ATOM 2722 O O . VAL B 1 90 ? -2.422 -10.758 -13.836 1 96.81 90 VAL B O 1
ATOM 2725 N N . TYR B 1 91 ? -3.221 -11.328 -15.828 1 97.31 91 TYR B N 1
ATOM 2726 C CA . TYR B 1 91 ? -3.082 -9.984 -16.375 1 97.31 91 TYR B CA 1
ATOM 2727 C C . TYR B 1 91 ? -4.082 -9.031 -15.734 1 97.31 91 TYR B C 1
ATOM 2729 O O . TYR B 1 91 ? -3.707 -7.949 -15.266 1 97.31 91 TYR B O 1
ATOM 2737 N N . THR B 1 92 ? -5.34 -9.453 -15.664 1 97.62 92 THR B N 1
ATOM 2738 C CA . THR B 1 92 ? -6.379 -8.641 -15.039 1 97.62 92 THR B CA 1
ATOM 2739 C C . THR B 1 92 ? -6.105 -8.461 -13.555 1 97.62 92 THR B C 1
ATOM 2741 O O . THR B 1 92 ? -6.277 -7.363 -13.016 1 97.62 92 THR B O 1
ATOM 2744 N N . ARG B 1 93 ? -5.676 -9.5 -12.953 1 98.31 93 ARG B N 1
ATOM 2745 C CA . ARG B 1 93 ? -5.367 -9.453 -11.523 1 98.31 93 ARG B CA 1
ATOM 2746 C C . ARG B 1 93 ? -4.211 -8.5 -11.242 1 98.31 93 ARG B C 1
ATOM 2748 O O . ARG B 1 93 ? -4.242 -7.742 -10.273 1 98.31 93 ARG B O 1
ATOM 2755 N N . ALA B 1 94 ? -3.18 -8.516 -12.094 1 98.75 94 ALA B N 1
ATOM 2756 C CA . ALA B 1 94 ? -2.031 -7.633 -11.93 1 98.75 94 ALA B CA 1
ATOM 2757 C C . ALA B 1 94 ? -2.455 -6.168 -11.984 1 98.75 94 ALA B C 1
ATOM 2759 O O . ALA B 1 94 ? -1.927 -5.332 -11.25 1 98.75 94 ALA B O 1
ATOM 2760 N N . LYS B 1 95 ? -3.375 -5.875 -12.82 1 98.31 95 LYS B N 1
ATOM 2761 C CA . LYS B 1 95 ? -3.875 -4.508 -12.906 1 98.31 95 LYS B CA 1
ATOM 2762 C C . LYS B 1 95 ? -4.629 -4.113 -11.641 1 98.31 95 LYS B C 1
ATOM 2764 O O . LYS B 1 95 ? -4.496 -2.986 -11.156 1 98.31 95 LYS B O 1
ATOM 2769 N N . ILE B 1 96 ? -5.402 -5.004 -11.117 1 98.69 96 ILE B N 1
ATOM 2770 C CA . ILE B 1 96 ? -6.102 -4.758 -9.859 1 98.69 96 ILE B CA 1
ATOM 2771 C C . ILE B 1 96 ? -5.09 -4.527 -8.742 1 98.69 96 ILE B C 1
ATOM 2773 O O . ILE B 1 96 ? -5.246 -3.615 -7.93 1 98.69 96 ILE B O 1
ATOM 2777 N N . GLU B 1 97 ? -4.027 -5.348 -8.766 1 98.81 97 GLU B N 1
ATOM 2778 C CA . GLU B 1 97 ? -2.963 -5.184 -7.777 1 98.81 97 GLU B CA 1
ATOM 2779 C C . GLU B 1 97 ? -2.305 -3.814 -7.895 1 98.81 97 GLU B C 1
ATOM 2781 O O . GLU B 1 97 ? -1.965 -3.195 -6.883 1 98.81 97 GLU B O 1
ATOM 2786 N N . SER B 1 98 ? -2.125 -3.375 -9.094 1 98.81 98 SER B N 1
ATOM 2787 C CA . SER B 1 98 ? -1.559 -2.049 -9.328 1 98.81 98 SER B CA 1
ATOM 2788 C C . SER B 1 98 ? -2.438 -0.96 -8.719 1 98.81 98 SER B C 1
ATOM 2790 O O . SER B 1 98 ? -1.936 -0.035 -8.078 1 98.81 98 SER B O 1
ATOM 2792 N N . VAL B 1 99 ? -3.734 -1.059 -8.875 1 98.75 99 VAL B N 1
ATOM 2793 C CA . VAL B 1 99 ? -4.695 -0.112 -8.312 1 98.75 99 VAL B CA 1
ATOM 2794 C C . VAL B 1 99 ? -4.598 -0.119 -6.789 1 98.75 99 VAL B C 1
ATOM 2796 O O . VAL B 1 99 ? -4.523 0.94 -6.16 1 98.75 99 VAL B O 1
ATOM 2799 N N . LEU B 1 100 ? -4.586 -1.306 -6.238 1 98.88 100 LEU B N 1
ATOM 2800 C CA . LEU B 1 100 ? -4.578 -1.459 -4.789 1 98.88 100 LEU B CA 1
ATOM 2801 C C . LEU B 1 100 ? -3.283 -0.922 -4.191 1 98.88 100 LEU B C 1
ATOM 2803 O O . LEU B 1 100 ? -3.301 -0.27 -3.145 1 98.88 100 LEU B O 1
ATOM 2807 N N . ASP B 1 101 ? -2.162 -1.21 -4.855 1 98.75 101 ASP B N 1
ATOM 2808 C CA . ASP B 1 101 ? -0.879 -0.694 -4.391 1 98.75 101 ASP B CA 1
ATOM 2809 C C . ASP B 1 101 ? -0.843 0.831 -4.457 1 98.75 101 ASP B C 1
ATOM 2811 O O . ASP B 1 101 ? -0.36 1.488 -3.533 1 98.75 101 ASP B O 1
ATOM 2815 N N . TRP B 1 102 ? -1.35 1.402 -5.535 1 98.69 102 TRP B N 1
ATOM 2816 C CA . TRP B 1 102 ? -1.411 2.848 -5.723 1 98.69 102 TRP B CA 1
ATOM 2817 C C . TRP B 1 102 ? -2.273 3.5 -4.648 1 98.69 102 TRP B C 1
ATOM 2819 O O . TRP B 1 102 ? -1.952 4.586 -4.164 1 98.69 102 TRP B O 1
ATOM 2829 N N . HIS B 1 103 ? -3.27 2.838 -4.254 1 98.69 103 HIS B N 1
ATOM 2830 C CA . HIS B 1 103 ? -4.254 3.305 -3.281 1 98.69 103 HIS B CA 1
ATOM 2831 C C . HIS B 1 103 ? -3.58 3.721 -1.976 1 98.69 103 HIS B C 1
ATOM 2833 O O . HIS B 1 103 ? -3.914 4.762 -1.405 1 98.69 103 HIS B O 1
ATOM 2839 N N . HIS B 1 104 ? -2.617 2.967 -1.513 1 98.31 104 HIS B N 1
ATOM 2840 C CA . HIS B 1 104 ? -2.01 3.152 -0.199 1 98.31 104 HIS B CA 1
ATOM 2841 C C . HIS B 1 104 ? -1.364 4.531 -0.079 1 98.31 104 HIS B C 1
ATOM 2843 O O . HIS B 1 104 ? -1.602 5.246 0.895 1 98.31 104 HIS B O 1
ATOM 2849 N N . SER B 1 105 ? -0.629 4.891 -1.121 1 97.06 105 SER B N 1
ATOM 2850 C CA . SER B 1 105 ? 0.217 6.074 -1.004 1 97.06 105 SER B CA 1
ATOM 2851 C C . SER B 1 105 ? -0.449 7.297 -1.63 1 97.06 105 SER B C 1
ATOM 2853 O O . SER B 1 105 ? 0.127 8.383 -1.644 1 97.06 105 SER B O 1
ATOM 2855 N N . ASN B 1 106 ? -1.674 7.129 -2.176 1 98.12 106 ASN B N 1
ATOM 2856 C CA . ASN B 1 106 ? -2.338 8.234 -2.861 1 98.12 106 ASN B CA 1
ATOM 2857 C C . ASN B 1 106 ? -3.715 8.508 -2.27 1 98.12 106 ASN B C 1
ATOM 2859 O O . ASN B 1 106 ? -3.838 9.258 -1.298 1 98.12 106 ASN B O 1
ATOM 2863 N N . LEU B 1 107 ? -4.695 7.746 -2.641 1 98.75 107 LEU B N 1
ATOM 2864 C CA . LEU B 1 107 ? -6.055 8.016 -2.188 1 98.75 107 LEU B CA 1
ATOM 2865 C C . LEU B 1 107 ? -6.16 7.891 -0.671 1 98.75 107 LEU B C 1
ATOM 2867 O O . LEU B 1 107 ? -6.645 8.805 0 1 98.75 107 LEU B O 1
ATOM 2871 N N . ARG B 1 108 ? -5.707 6.797 -0.119 1 98.5 108 ARG B N 1
ATOM 2872 C CA . ARG B 1 108 ? -5.84 6.555 1.314 1 98.5 108 ARG B CA 1
ATOM 2873 C C . ARG B 1 108 ? -5.062 7.594 2.117 1 98.5 108 ARG B C 1
ATOM 2875 O O . ARG B 1 108 ? -5.598 8.188 3.059 1 98.5 108 ARG B O 1
ATOM 2882 N N . GLN B 1 109 ? -3.82 7.77 1.739 1 97.19 109 GLN B N 1
ATOM 2883 C CA . GLN B 1 109 ? -3.002 8.734 2.469 1 97.19 109 GLN B CA 1
ATOM 2884 C C . GLN B 1 109 ? -3.646 10.117 2.463 1 97.19 109 GLN B C 1
ATOM 2886 O O . GLN B 1 109 ? -3.717 10.781 3.5 1 97.19 109 GLN B O 1
ATOM 2891 N N . GLY B 1 110 ? -4.113 10.57 1.286 1 97.88 110 GLY B N 1
ATOM 2892 C CA . GLY B 1 110 ? -4.742 11.875 1.174 1 97.88 110 GLY B CA 1
ATOM 2893 C C . GLY B 1 110 ? -6.07 11.961 1.906 1 97.88 110 GLY B C 1
ATOM 2894 O O . GLY B 1 110 ? -6.273 12.859 2.73 1 97.88 110 GLY B O 1
ATOM 2895 N N . ALA B 1 111 ? -6.922 11.016 1.693 1 98.25 111 ALA B N 1
ATOM 2896 C CA . ALA B 1 11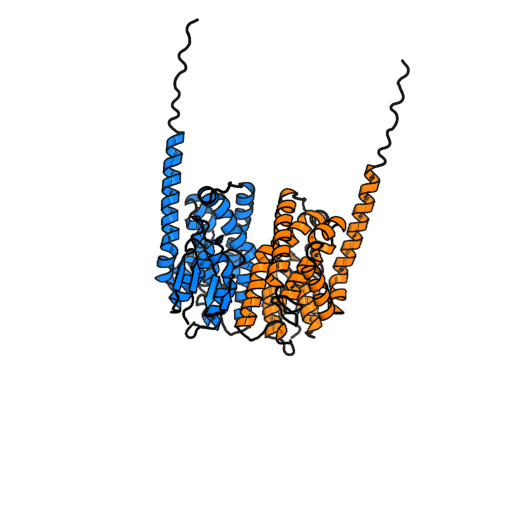1 ? -8.289 11.055 2.207 1 98.25 111 ALA B CA 1
ATOM 2897 C C . ALA B 1 111 ? -8.312 10.867 3.721 1 98.25 111 ALA B C 1
ATOM 2899 O O . ALA B 1 111 ? -8.93 11.656 4.441 1 98.25 111 ALA B O 1
ATOM 2900 N N . ALA B 1 112 ? -7.672 9.852 4.211 1 96.25 112 ALA B N 1
ATOM 2901 C CA . ALA B 1 112 ? -7.688 9.539 5.637 1 96.25 112 ALA B CA 1
ATOM 2902 C C . ALA B 1 112 ? -7.066 10.672 6.453 1 96.25 112 ALA B C 1
ATOM 2904 O O . ALA B 1 112 ? -7.605 11.062 7.496 1 96.25 112 ALA B O 1
ATOM 2905 N N . SER B 1 113 ? -5.926 11.18 5.934 1 94.94 113 SER B N 1
ATOM 2906 C CA . SER B 1 113 ? -5.254 12.266 6.641 1 94.94 113 SER B CA 1
ATOM 2907 C C . SER B 1 113 ? -6.09 13.547 6.617 1 94.94 113 SER B C 1
ATOM 2909 O O . SER B 1 113 ? -6.168 14.258 7.617 1 94.94 113 SER B O 1
ATOM 2911 N N . PHE B 1 114 ? -6.691 13.867 5.504 1 96.81 114 PHE B N 1
ATOM 2912 C CA . PHE B 1 114 ? -7.512 15.07 5.383 1 96.81 114 PHE B CA 1
ATOM 2913 C C . PHE B 1 114 ? -8.703 15.008 6.332 1 96.81 114 PHE B C 1
ATOM 2915 O O . PHE B 1 114 ? -8.961 15.961 7.07 1 96.81 114 PHE B O 1
ATOM 2922 N N . VAL B 1 115 ? -9.375 13.898 6.344 1 96.19 115 VAL B N 1
ATOM 2923 C CA . VAL B 1 115 ? -10.562 13.727 7.176 1 96.19 115 VAL B CA 1
ATOM 2924 C C . VAL B 1 115 ? -10.172 13.789 8.648 1 96.19 115 VAL B C 1
ATOM 2926 O O . VAL B 1 115 ? -10.859 14.422 9.453 1 96.19 115 VAL B O 1
ATOM 2929 N N . LEU B 1 116 ? -9.062 13.133 8.969 1 92.69 116 LEU B N 1
ATOM 2930 C CA . LEU B 1 116 ? -8.609 13.141 10.352 1 92.69 116 LEU B CA 1
ATOM 2931 C C . LEU B 1 116 ? -8.312 14.562 10.82 1 92.69 116 LEU B C 1
ATOM 2933 O O . LEU B 1 116 ? -8.797 14.984 11.867 1 92.69 116 LEU B O 1
ATOM 2937 N N . HIS B 1 117 ? -7.688 15.359 9.945 1 92.94 117 HIS B N 1
ATOM 2938 C CA . HIS B 1 117 ? -7.164 16.641 10.383 1 92.94 117 HIS B CA 1
ATOM 2939 C C . HIS B 1 117 ? -8.148 17.766 10.086 1 92.94 117 HIS B C 1
ATOM 2941 O O . HIS B 1 117 ? -7.836 18.953 10.281 1 92.94 117 HIS B O 1
ATOM 2947 N N . THR B 1 118 ? -9.336 17.422 9.648 1 91.12 118 THR B N 1
ATOM 2948 C CA . THR B 1 118 ? -10.336 18.453 9.414 1 91.12 118 THR B CA 1
ATOM 2949 C C . THR B 1 118 ? -11.602 18.172 10.219 1 91.12 118 THR B C 1
ATOM 2951 O O . THR B 1 118 ? -12.352 19.094 10.555 1 91.12 118 THR B O 1
ATOM 2954 N N . ALA B 1 119 ? -11.805 16.891 10.5 1 88.94 119 ALA B N 1
ATOM 2955 C CA . ALA B 1 119 ? -13.133 16.609 11.047 1 88.94 119 ALA B CA 1
ATOM 2956 C C . ALA B 1 119 ? -13.039 15.695 12.258 1 88.94 119 ALA B C 1
ATOM 2958 O O . ALA B 1 119 ? -13.734 15.914 13.258 1 88.94 119 ALA B O 1
ATOM 2959 N N . LEU B 1 120 ? -12.125 14.742 12.289 1 88 120 LEU B N 1
ATOM 2960 C CA . LEU B 1 120 ? -12.258 13.656 13.258 1 88 120 LEU B CA 1
ATOM 2961 C C . LEU B 1 120 ? -11.305 13.867 14.438 1 88 120 LEU B C 1
ATOM 2963 O O . LEU B 1 120 ? -11.539 13.344 15.531 1 88 120 LEU B O 1
ATOM 2967 N N . ALA B 1 121 ? -10.219 14.633 14.234 1 83.44 121 ALA B N 1
ATOM 2968 C CA . ALA B 1 121 ? -9.164 14.75 15.234 1 83.44 121 ALA B CA 1
ATOM 2969 C C . ALA B 1 121 ? -9.727 15.234 16.562 1 83.44 121 ALA B C 1
ATOM 2971 O O . ALA B 1 121 ? -9.445 14.648 17.609 1 83.44 121 ALA B O 1
ATOM 2972 N N . PRO B 1 122 ? -10.609 16.188 16.547 1 77 122 PRO B N 1
ATOM 2973 C CA . PRO B 1 122 ? -11.133 16.656 17.828 1 77 122 PRO B CA 1
ATOM 2974 C C . PRO B 1 122 ? -11.938 15.594 18.578 1 77 122 PRO B C 1
ATOM 2976 O O . PRO B 1 122 ? -11.828 15.469 19.797 1 77 122 PRO B O 1
ATOM 2979 N N . ALA B 1 123 ? -12.656 14.852 17.906 1 74.25 123 ALA B N 1
ATOM 2980 C CA . ALA B 1 123 ? -13.477 13.797 18.5 1 74.25 123 ALA B CA 1
ATOM 2981 C C . ALA B 1 123 ? -12.602 12.68 19.062 1 74.25 123 ALA B C 1
ATOM 2983 O O . ALA B 1 123 ? -13.023 11.953 19.969 1 74.25 123 ALA B O 1
ATOM 2984 N N . LEU B 1 124 ? -11.367 12.602 18.547 1 76.62 124 LEU B N 1
ATOM 2985 C CA . LEU B 1 124 ? -10.453 11.555 18.984 1 76.62 124 LEU B CA 1
ATOM 2986 C C . LEU B 1 124 ? -9.43 12.109 19.984 1 76.62 124 LEU B C 1
ATOM 2988 O O . LEU B 1 124 ? -8.492 11.414 20.375 1 76.62 124 LEU B O 1
ATOM 2992 N N . GLY B 1 125 ? -9.617 13.359 20.359 1 75.88 125 GLY B N 1
ATOM 2993 C CA . GLY B 1 125 ? -8.719 14 21.312 1 75.88 125 GLY B CA 1
ATOM 2994 C C . GLY B 1 125 ? -7.387 14.391 20.703 1 75.88 125 GLY B C 1
ATOM 2995 O O . GLY B 1 125 ? -6.387 14.5 21.422 1 75.88 125 GLY B O 1
ATOM 2996 N N . LEU B 1 126 ? -7.336 14.516 19.422 1 80.31 126 LEU B N 1
ATOM 2997 C CA . LEU B 1 126 ? -6.113 14.867 18.719 1 80.31 126 LEU B CA 1
ATOM 2998 C C . LEU B 1 126 ? -6.18 16.297 18.188 1 80.31 126 LEU B C 1
ATOM 3000 O O . LEU B 1 126 ? -7.266 16.812 17.922 1 80.31 126 LEU B O 1
ATOM 3004 N N . PRO B 1 127 ? -4.977 16.938 18.188 1 82.19 127 PRO B N 1
ATOM 3005 C CA . PRO B 1 127 ? -4.965 18.297 17.625 1 82.19 127 PRO B CA 1
ATOM 3006 C C . PRO B 1 127 ? -5.117 18.297 16.109 1 82.19 127 PRO B C 1
ATOM 3008 O O . PRO B 1 127 ? -4.715 17.344 15.438 1 82.19 127 PRO B O 1
ATOM 3011 N N . LEU B 1 128 ? -5.73 19.453 15.672 1 83.94 128 LEU B N 1
ATOM 3012 C CA . LEU B 1 128 ? -5.77 19.672 14.227 1 83.94 128 LEU B CA 1
ATOM 3013 C C . LEU B 1 128 ? -4.465 20.281 13.742 1 83.94 128 LEU B C 1
ATOM 3015 O O . LEU B 1 128 ? -3.814 21.031 14.469 1 83.94 128 LEU B O 1
ATOM 3019 N N . ASP B 1 129 ? -4.008 19.766 12.547 1 88 129 ASP B N 1
ATOM 3020 C CA . ASP B 1 129 ? -2.83 20.328 11.891 1 88 129 ASP B CA 1
ATOM 3021 C C . ASP B 1 129 ? -3.178 20.859 10.508 1 88 129 ASP B C 1
ATOM 3023 O O . ASP B 1 129 ? -3.221 20.109 9.531 1 88 129 ASP B O 1
ATOM 3027 N N . PRO B 1 130 ? -3.365 22.188 10.445 1 90.19 130 PRO B N 1
ATOM 3028 C CA . PRO B 1 130 ? -3.828 22.766 9.188 1 90.19 130 PRO B CA 1
ATOM 3029 C C . PRO B 1 130 ? -2.852 22.531 8.031 1 90.19 130 PRO B C 1
ATOM 3031 O O . PRO B 1 130 ? -3.27 22.438 6.879 1 90.19 130 PRO B O 1
ATOM 3034 N N . LYS B 1 131 ? -1.585 22.5 8.352 1 89.62 131 LYS B N 1
ATOM 3035 C CA . LYS B 1 131 ? -0.599 22.266 7.305 1 89.62 131 LYS B CA 1
ATOM 3036 C C . LYS B 1 131 ? -0.734 20.859 6.734 1 89.62 131 LYS B C 1
ATOM 3038 O O . LYS B 1 131 ? -0.701 20.656 5.516 1 89.62 131 LYS B O 1
ATOM 3043 N N . VAL B 1 132 ? -0.947 19.938 7.633 1 90.81 132 VAL B N 1
ATOM 3044 C CA . VAL B 1 132 ? -1.128 18.547 7.203 1 90.81 132 VAL B CA 1
ATOM 3045 C C . VAL B 1 132 ? -2.439 18.422 6.43 1 90.81 132 VAL B C 1
ATOM 3047 O O . VAL B 1 132 ? -2.502 17.734 5.41 1 90.81 132 VAL B O 1
ATOM 3050 N N . ALA B 1 133 ? -3.473 19.078 6.934 1 94.19 133 ALA B N 1
ATOM 3051 C CA . ALA B 1 133 ? -4.766 19.062 6.25 1 94.19 133 ALA B CA 1
ATOM 3052 C C . ALA B 1 133 ? -4.641 19.594 4.824 1 94.19 133 ALA B C 1
ATOM 3054 O O . ALA B 1 133 ? -5.18 19 3.889 1 94.19 133 ALA B O 1
ATOM 3055 N N . ALA B 1 134 ? -3.924 20.672 4.684 1 95.19 134 ALA B N 1
ATOM 3056 C CA . ALA B 1 134 ? -3.77 21.281 3.363 1 95.19 134 ALA B CA 1
ATOM 3057 C C . ALA B 1 134 ? -3.004 20.359 2.42 1 95.19 134 ALA B C 1
ATOM 3059 O O . ALA B 1 134 ? -3.389 20.188 1.261 1 95.19 134 ALA B O 1
ATOM 3060 N N . GLN B 1 135 ? -1.924 19.781 2.879 1 93.88 135 GLN B N 1
ATOM 3061 C CA . GLN B 1 135 ? -1.135 18.859 2.08 1 93.88 135 GLN B CA 1
ATOM 3062 C C . GLN B 1 135 ? -1.95 17.609 1.709 1 93.88 135 GLN B C 1
ATOM 3064 O O . GLN B 1 135 ? -1.861 17.125 0.583 1 93.88 135 GLN B O 1
ATOM 3069 N N . SER B 1 136 ? -2.715 17.188 2.648 1 96.88 136 SER B N 1
ATOM 3070 C CA . SER B 1 136 ? -3.547 16 2.424 1 96.88 136 SER B CA 1
ATOM 3071 C C . SER B 1 136 ? -4.648 16.297 1.41 1 96.88 136 SER B C 1
ATOM 3073 O O . SER B 1 136 ? -4.992 15.43 0.6 1 96.88 136 SER B O 1
ATOM 3075 N N . GLU B 1 137 ? -5.188 17.469 1.493 1 97.31 137 GLU B N 1
ATOM 3076 C CA . GLU B 1 137 ? -6.211 17.844 0.522 1 97.31 137 GLU B CA 1
ATOM 3077 C C . GLU B 1 137 ? -5.648 17.844 -0.896 1 97.31 137 GLU B C 1
ATOM 3079 O O . GLU B 1 137 ? -6.328 17.438 -1.84 1 97.31 137 GLU B O 1
ATOM 3084 N N . MET B 1 138 ? -4.488 18.375 -1.008 1 97.69 138 MET B N 1
ATOM 3085 C CA . MET B 1 138 ? -3.842 18.391 -2.318 1 97.69 138 MET B CA 1
ATOM 3086 C C . MET B 1 138 ? -3.66 16.984 -2.861 1 97.69 138 MET B C 1
ATOM 3088 O O . MET B 1 138 ? -3.936 16.719 -4.031 1 97.69 138 MET B O 1
ATOM 3092 N N . LEU B 1 139 ? -3.199 16.109 -2.008 1 97.75 139 LEU B N 1
ATOM 3093 C CA . LEU B 1 139 ? -2.996 14.727 -2.41 1 97.75 139 LEU B CA 1
ATOM 3094 C C . LEU B 1 139 ? -4.324 14.055 -2.74 1 97.75 139 LEU B C 1
ATOM 3096 O O . LEU B 1 139 ? -4.422 13.305 -3.713 1 97.75 139 LEU B O 1
ATOM 3100 N N . LEU B 1 140 ? -5.32 14.305 -1.942 1 98.56 140 LEU B N 1
ATOM 3101 C CA . LEU B 1 140 ? -6.66 13.773 -2.18 1 98.56 140 LEU B CA 1
ATOM 3102 C C . LEU B 1 140 ? -7.195 14.242 -3.529 1 98.56 140 LEU B C 1
ATOM 3104 O O . LEU B 1 140 ? -7.68 13.438 -4.324 1 98.56 140 LEU B O 1
ATOM 3108 N N . SER B 1 141 ? -7.059 15.523 -3.801 1 98.38 141 SER B N 1
ATOM 3109 C CA . SER B 1 141 ? -7.531 16.094 -5.055 1 98.38 141 SER B CA 1
ATOM 3110 C C . SER B 1 141 ? -6.805 15.492 -6.25 1 98.38 141 SER B C 1
ATOM 3112 O O . SER B 1 141 ? -7.434 15.141 -7.254 1 98.38 141 SER B O 1
ATOM 3114 N N . ALA B 1 142 ? -5.52 15.344 -6.113 1 98.19 142 ALA B N 1
ATOM 3115 C CA . ALA B 1 142 ? -4.73 14.734 -7.18 1 98.19 142 ALA B CA 1
ATOM 3116 C C . ALA B 1 142 ? -5.145 13.281 -7.402 1 98.19 142 ALA B C 1
ATOM 3118 O O . ALA B 1 142 ? -5.188 12.805 -8.539 1 98.19 142 ALA B O 1
ATOM 3119 N N . SER B 1 143 ? -5.395 12.578 -6.324 1 98.69 143 SER B N 1
ATOM 3120 C CA . SER B 1 143 ? -5.805 11.188 -6.41 1 98.69 143 SER B CA 1
ATOM 3121 C C . SER B 1 143 ? -7.152 11.047 -7.113 1 98.69 143 SER B C 1
ATOM 3123 O O . SER B 1 143 ? -7.32 10.188 -7.98 1 98.69 143 SER B O 1
ATOM 3125 N N . LEU B 1 144 ? -8.094 11.875 -6.742 1 98.75 144 LEU B N 1
ATOM 3126 C CA . LEU B 1 144 ? -9.406 11.852 -7.375 1 98.75 144 LEU B CA 1
ATOM 3127 C C . LEU B 1 144 ? -9.297 12.164 -8.867 1 98.75 144 LEU B C 1
ATOM 3129 O O . LEU B 1 144 ? -9.984 11.562 -9.688 1 98.75 144 LEU B O 1
ATOM 3133 N N . ALA B 1 145 ? -8.453 13.086 -9.18 1 98.31 145 ALA B N 1
ATOM 3134 C CA . ALA B 1 145 ? -8.234 13.43 -10.586 1 98.31 145 ALA B CA 1
ATOM 3135 C C . ALA B 1 145 ? -7.699 12.234 -11.367 1 98.31 145 ALA B C 1
ATOM 3137 O O . ALA B 1 145 ? -8.102 12 -12.508 1 98.31 145 ALA B O 1
ATOM 3138 N N . LYS B 1 146 ? -6.766 11.508 -10.781 1 98.12 146 LYS B N 1
ATOM 3139 C CA . LYS B 1 146 ? -6.203 10.32 -11.43 1 98.12 146 LYS B CA 1
ATOM 3140 C C . LYS B 1 146 ? -7.258 9.227 -11.578 1 98.12 146 LYS B C 1
ATOM 3142 O O . LYS B 1 146 ? -7.289 8.523 -12.594 1 98.12 146 LYS B O 1
ATOM 3147 N N . ILE B 1 147 ? -8.078 9.055 -10.547 1 98.56 147 ILE B N 1
ATOM 3148 C CA . ILE B 1 147 ? -9.164 8.086 -10.648 1 98.56 147 ILE B CA 1
ATOM 3149 C C . ILE B 1 147 ? -10.086 8.461 -11.805 1 98.56 147 ILE B C 1
ATOM 3151 O O . ILE B 1 147 ? -10.422 7.625 -12.641 1 98.56 147 ILE B O 1
ATOM 3155 N N . GLU B 1 148 ? -10.43 9.703 -11.883 1 97.75 148 GLU B N 1
ATOM 3156 C CA . GLU B 1 148 ? -11.336 10.242 -12.891 1 97.75 148 GLU B CA 1
ATOM 3157 C C . GLU B 1 148 ? -10.766 10.055 -14.297 1 97.75 148 GLU B C 1
ATOM 3159 O O . GLU B 1 148 ? -11.477 9.633 -15.203 1 97.75 148 GLU B O 1
ATOM 3164 N N . SER B 1 149 ? -9.523 10.32 -14.453 1 95.94 149 SER B N 1
ATOM 3165 C CA . SER B 1 149 ? -8.969 10.445 -15.797 1 95.94 149 SER B CA 1
ATOM 3166 C C . SER B 1 149 ? -8.305 9.148 -16.25 1 95.94 149 SER B C 1
ATOM 3168 O O . SER B 1 149 ? -8.156 8.898 -17.453 1 95.94 149 SER B O 1
ATOM 3170 N N . PHE B 1 150 ? -7.902 8.328 -15.312 1 96.69 150 PHE B N 1
ATOM 3171 C CA . PHE B 1 150 ? -7.102 7.176 -15.719 1 96.69 150 PHE B CA 1
ATOM 3172 C C . PHE B 1 150 ? -7.777 5.871 -15.305 1 96.69 150 PHE B C 1
ATOM 3174 O O . PHE B 1 150 ? -8.055 5.016 -16.156 1 96.69 150 PHE B O 1
ATOM 3181 N N . TRP B 1 151 ? -8.086 5.707 -14.023 1 97.25 151 TRP B N 1
ATOM 3182 C CA . TRP B 1 151 ? -8.516 4.402 -13.539 1 97.25 151 TRP B CA 1
ATOM 3183 C C . TRP B 1 151 ? -9.938 4.09 -14.008 1 97.25 151 TRP B C 1
ATOM 3185 O O . TRP B 1 151 ? -10.328 2.922 -14.078 1 97.25 151 TRP B O 1
ATOM 3195 N N . LEU B 1 152 ? -10.711 5.141 -14.234 1 97.44 152 LEU B N 1
ATOM 3196 C CA . LEU B 1 152 ? -12.078 4.965 -14.703 1 97.44 152 LEU B CA 1
ATOM 3197 C C . LEU B 1 152 ? -12.172 5.191 -16.203 1 97.44 152 LEU B C 1
ATOM 3199 O O . LEU B 1 152 ? -13.266 5.363 -16.75 1 97.44 152 LEU B O 1
ATOM 3203 N N . LYS B 1 153 ? -11.008 5.051 -16.766 1 89.25 153 LYS B N 1
ATOM 3204 C CA . LYS B 1 153 ? -11.008 5.18 -18.219 1 89.25 153 LYS B CA 1
ATOM 3205 C C . LYS B 1 153 ? -11.594 3.939 -18.891 1 89.25 153 LYS B C 1
ATOM 3207 O O . LYS B 1 153 ? -11.398 2.82 -18.406 1 89.25 153 LYS B O 1
ATOM 3212 N N . GLY B 1 154 ? -12.391 4.078 -19.922 1 84.25 154 GLY B N 1
ATOM 3213 C CA . GLY B 1 154 ? -12.977 2.959 -20.641 1 84.25 154 GLY B CA 1
ATOM 3214 C C . GLY B 1 154 ? -14.492 2.986 -20.641 1 84.25 154 GLY B C 1
ATOM 3215 O O . GLY B 1 154 ? -15.102 3.951 -20.172 1 84.25 154 GLY B O 1
ATOM 3216 N N . LYS B 1 155 ? -14.969 1.947 -21.078 1 85.75 155 LYS B N 1
ATOM 3217 C CA . LYS B 1 155 ? -16.406 1.905 -21.297 1 85.75 155 LYS B CA 1
ATOM 3218 C C . LYS B 1 155 ? -17.141 1.271 -20.125 1 85.75 155 LYS B C 1
ATOM 3220 O O . LYS B 1 155 ? -18.359 1.326 -20.031 1 85.75 155 LYS B O 1
ATOM 3225 N N . GLY B 1 156 ? -16.391 0.714 -19.281 1 89.69 156 GLY B N 1
ATOM 3226 C CA . GLY B 1 156 ? -17.016 0.017 -18.156 1 89.69 156 GLY B CA 1
ATOM 3227 C C . GLY B 1 156 ? -17.422 0.941 -17.031 1 89.69 156 GLY B C 1
ATOM 3228 O O . GLY B 1 156 ? -17.078 2.129 -17.047 1 89.69 156 GLY B O 1
ATOM 3229 N N . ARG B 1 157 ? -18.203 0.372 -16.047 1 95 157 ARG B N 1
ATOM 3230 C CA . ARG B 1 157 ? -18.781 1.112 -14.938 1 95 157 ARG B CA 1
ATOM 3231 C C . ARG B 1 157 ? -17.828 1.165 -13.758 1 95 157 ARG B C 1
ATOM 3233 O O . ARG B 1 157 ? -17.984 1.993 -12.859 1 95 157 ARG B O 1
ATOM 3240 N N . PHE B 1 158 ? -16.844 0.33 -13.812 1 98.5 158 PHE B N 1
ATOM 3241 C CA . PHE B 1 158 ? -15.992 0.184 -12.633 1 98.5 158 PHE B CA 1
ATOM 3242 C C . PHE B 1 158 ? -14.531 0.426 -12.984 1 98.5 158 PHE B C 1
ATOM 3244 O O . PHE B 1 158 ? -14.203 0.729 -14.133 1 98.5 158 PHE B O 1
ATOM 3251 N N . LEU B 1 159 ? -13.68 0.417 -11.977 1 98.44 159 LEU B N 1
ATOM 3252 C CA . LEU B 1 159 ? -12.258 0.646 -12.195 1 98.44 159 LEU B CA 1
ATOM 3253 C C . LEU B 1 159 ? -11.727 -0.259 -13.305 1 98.44 159 LEU B C 1
ATOM 3255 O O . LEU B 1 159 ? -12.18 -1.396 -13.453 1 98.44 159 LEU B O 1
ATOM 3259 N N . LEU B 1 160 ? -10.742 0.242 -14.07 1 96.94 160 LEU B N 1
ATOM 3260 C CA . LEU B 1 160 ? -10.047 -0.487 -15.125 1 96.94 160 LEU B CA 1
ATOM 3261 C C . LEU B 1 160 ? -10.984 -0.793 -16.281 1 96.94 160 LEU B C 1
ATOM 3263 O O . LEU B 1 160 ? -10.703 -1.663 -17.109 1 96.94 160 LEU B O 1
ATOM 3267 N N . GLY B 1 161 ? -12.164 -0.111 -16.312 1 95.81 161 GLY B N 1
ATOM 3268 C CA . GLY B 1 161 ? -13.125 -0.311 -17.375 1 95.81 161 GLY B CA 1
ATOM 3269 C C . GLY B 1 161 ? -13.898 -1.609 -17.25 1 95.81 161 GLY B C 1
ATOM 3270 O O . GLY B 1 161 ? -14.484 -2.088 -18.234 1 95.81 161 GLY B O 1
ATOM 3271 N N . ASN B 1 162 ? -13.922 -2.227 -16.078 1 96 162 ASN B N 1
ATOM 3272 C CA . ASN B 1 162 ? -14.602 -3.496 -15.852 1 96 162 ASN B CA 1
ATOM 3273 C C . ASN B 1 162 ? -16.125 -3.322 -15.812 1 96 162 ASN B C 1
ATOM 3275 O O . ASN B 1 162 ? -16.625 -2.258 -15.445 1 96 162 ASN B O 1
ATOM 3279 N N . LEU B 1 163 ? -16.797 -4.371 -16.109 1 96.44 163 LEU B N 1
ATOM 3280 C CA . LEU B 1 163 ? -18.25 -4.348 -16.109 1 96.44 163 LEU B CA 1
ATOM 3281 C C . LEU B 1 163 ? -18.797 -4.707 -14.734 1 96.44 163 LEU B C 1
ATOM 3283 O O . LEU B 1 163 ? -19.953 -4.398 -14.414 1 96.44 163 LEU B O 1
ATOM 3287 N N . GLN B 1 164 ? -18.078 -5.383 -13.992 1 97.69 164 GLN B N 1
ATOM 3288 C CA . GLN B 1 164 ? -18.422 -5.762 -12.625 1 97.69 164 GLN B CA 1
ATOM 3289 C C . GLN B 1 164 ? -17.359 -5.273 -11.641 1 97.69 164 GLN B C 1
ATOM 3291 O O . GLN B 1 164 ? -16.203 -5.059 -12.023 1 97.69 164 GLN B O 1
ATOM 3296 N N . PRO B 1 165 ? -17.75 -5.074 -10.359 1 98.62 165 PRO B N 1
ATOM 3297 C CA . PRO B 1 165 ? -16.797 -4.523 -9.398 1 98.62 165 PRO B CA 1
ATOM 3298 C C . PRO B 1 165 ? -15.773 -5.555 -8.922 1 98.62 165 PRO B C 1
ATOM 3300 O O . PRO B 1 165 ? -16.094 -6.75 -8.852 1 98.62 165 PRO B O 1
ATOM 3303 N N . SER B 1 166 ? -14.594 -5.09 -8.633 1 98.81 166 SER B N 1
ATOM 3304 C CA . SER B 1 166 ? -13.562 -5.887 -7.977 1 98.81 166 SER B CA 1
ATOM 3305 C C . SER B 1 166 ? -13.344 -5.426 -6.539 1 98.81 166 SER B C 1
ATOM 3307 O O . SER B 1 166 ? -13.977 -4.469 -6.082 1 98.81 166 SER B O 1
ATOM 3309 N N . ILE B 1 167 ? -12.43 -6.051 -5.832 1 98.88 167 ILE B N 1
ATOM 3310 C CA . ILE B 1 167 ? -12.094 -5.66 -4.465 1 98.88 167 ILE B CA 1
ATOM 3311 C C . ILE B 1 167 ? -11.508 -4.254 -4.461 1 98.88 167 ILE B C 1
ATOM 3313 O O . ILE B 1 167 ? -11.609 -3.531 -3.467 1 98.88 167 ILE B O 1
ATOM 3317 N N . ALA B 1 168 ? -10.891 -3.822 -5.555 1 98.88 168 ALA B N 1
ATOM 3318 C CA . ALA B 1 168 ? -10.344 -2.469 -5.645 1 98.88 168 ALA B CA 1
ATOM 3319 C C . ALA B 1 168 ? -11.461 -1.427 -5.59 1 98.88 168 ALA B C 1
ATOM 3321 O O . ALA B 1 168 ? -11.32 -0.389 -4.941 1 98.88 168 ALA B O 1
ATOM 3322 N N . ASP B 1 169 ? -12.555 -1.685 -6.27 1 98.88 169 ASP B N 1
ATOM 3323 C CA . ASP B 1 169 ? -13.688 -0.763 -6.246 1 98.88 169 ASP B CA 1
ATOM 3324 C C . ASP B 1 169 ? -14.203 -0.56 -4.824 1 98.88 169 ASP B C 1
ATOM 3326 O O . ASP B 1 169 ? -14.453 0.572 -4.402 1 98.88 169 ASP B O 1
ATOM 3330 N N . LEU B 1 170 ? -14.336 -1.644 -4.113 1 98.75 170 LEU B N 1
ATOM 3331 C CA . LEU B 1 170 ? -14.844 -1.576 -2.744 1 98.75 170 LEU B CA 1
ATOM 3332 C C . LEU B 1 170 ? -13.898 -0.779 -1.854 1 98.75 170 LEU B C 1
ATOM 3334 O O . LEU B 1 170 ? -14.336 0.105 -1.113 1 98.75 170 LEU B O 1
ATOM 3338 N N . SER B 1 171 ? -12.633 -1.146 -1.932 1 98.75 171 SER B N 1
ATOM 3339 C CA . SER B 1 171 ? -11.633 -0.47 -1.116 1 98.75 171 SER B CA 1
ATOM 3340 C C . SER B 1 171 ? -11.625 1.032 -1.378 1 98.75 171 SER B C 1
ATOM 3342 O O . SER B 1 171 ? -11.641 1.831 -0.44 1 98.75 171 SER B O 1
ATOM 3344 N N . PHE B 1 172 ? -11.617 1.437 -2.656 1 98.88 172 PHE B N 1
ATOM 3345 C CA . PHE B 1 172 ? -11.547 2.838 -3.055 1 98.88 172 PHE B CA 1
ATOM 3346 C C . PHE B 1 172 ? -12.805 3.588 -2.635 1 98.88 172 PHE B C 1
ATOM 3348 O O . PHE B 1 172 ? -12.727 4.668 -2.051 1 98.88 172 PHE B O 1
ATOM 3355 N N . VAL B 1 173 ? -13.945 3.039 -2.92 1 98.88 173 VAL B N 1
ATOM 3356 C CA . VAL B 1 173 ? -15.211 3.729 -2.674 1 98.88 173 VAL B CA 1
ATOM 3357 C C . VAL B 1 173 ? -15.422 3.902 -1.172 1 98.88 173 VAL B C 1
ATOM 3359 O O . VAL B 1 173 ? -15.867 4.961 -0.719 1 98.88 173 VAL B O 1
ATOM 3362 N N . CYS B 1 174 ? -15.117 2.834 -0.389 1 98.81 174 CYS B N 1
ATOM 3363 C CA . CYS B 1 174 ? -15.25 2.971 1.057 1 98.81 174 CYS B CA 1
ATOM 3364 C C . CYS B 1 174 ? -14.344 4.074 1.585 1 98.81 174 CYS B C 1
ATOM 3366 O O . CYS B 1 174 ? -14.703 4.785 2.523 1 98.81 174 CYS B O 1
ATOM 3368 N N . GLU B 1 175 ? -13.156 4.219 0.995 1 98.62 175 GLU B N 1
ATOM 3369 C CA . GLU B 1 175 ? -12.258 5.309 1.359 1 98.62 175 GLU B CA 1
ATOM 3370 C C . GLU B 1 175 ? -12.898 6.668 1.084 1 98.62 175 GLU B C 1
ATOM 3372 O O . GLU B 1 175 ? -12.875 7.559 1.937 1 98.62 175 GLU B O 1
ATOM 3377 N N . ILE B 1 176 ? -13.477 6.812 -0.072 1 98.69 176 ILE B N 1
ATOM 3378 C CA . ILE B 1 176 ? -14.055 8.086 -0.491 1 98.69 176 ILE B CA 1
ATOM 3379 C C . ILE B 1 176 ? -15.305 8.383 0.335 1 98.69 176 ILE B C 1
ATOM 3381 O O . ILE B 1 176 ? -15.578 9.539 0.668 1 98.69 176 ILE B O 1
ATOM 3385 N N . MET B 1 177 ? -16.031 7.336 0.732 1 98.25 177 MET B N 1
ATOM 3386 C CA . MET B 1 177 ? -17.234 7.504 1.542 1 98.25 177 MET B CA 1
ATOM 3387 C C . MET B 1 177 ? -16.906 8.172 2.871 1 98.25 177 MET B C 1
ATOM 3389 O O . MET B 1 177 ? -17.766 8.789 3.492 1 98.25 177 MET B O 1
ATOM 3393 N N . GLN B 1 178 ? -15.695 8.055 3.287 1 97 178 GLN B N 1
ATOM 3394 C CA . GLN B 1 178 ? -15.297 8.68 4.547 1 97 178 GLN B CA 1
ATOM 3395 C C . GLN B 1 178 ? -15.445 10.195 4.477 1 97 178 GLN B C 1
ATOM 3397 O O . GLN B 1 178 ? -15.539 10.867 5.508 1 97 178 GLN B O 1
ATOM 3402 N N . LEU B 1 179 ? -15.414 10.766 3.285 1 97.56 179 LEU B N 1
ATOM 3403 C CA . LEU B 1 179 ? -15.531 12.211 3.086 1 97.56 179 LEU B CA 1
ATOM 3404 C C . LEU B 1 179 ? -16.922 12.703 3.498 1 97.56 179 LEU B C 1
ATOM 3406 O O . LEU B 1 179 ? -17.125 13.906 3.654 1 97.56 179 LEU B O 1
ATOM 3410 N N . GLU B 1 180 ? -17.859 11.773 3.74 1 96.19 180 GLU B N 1
ATOM 3411 C CA . GLU B 1 180 ? -19.219 12.117 4.148 1 96.19 180 GLU B CA 1
ATOM 3412 C C . GLU B 1 180 ? -19.234 12.859 5.48 1 96.19 180 GLU B C 1
ATOM 3414 O O . GLU B 1 180 ? -20.125 13.656 5.75 1 96.19 180 GLU B O 1
ATOM 3419 N N . VAL B 1 181 ? -18.219 12.656 6.293 1 94.62 181 VAL B N 1
ATOM 3420 C CA . VAL B 1 181 ? -18.219 13.242 7.629 1 94.62 181 VAL B CA 1
ATOM 3421 C C . VAL B 1 181 ? -17.766 14.703 7.551 1 94.62 181 VAL B C 1
ATOM 3423 O O . VAL B 1 181 ? -17.797 15.422 8.555 1 94.62 181 VAL B O 1
ATOM 3426 N N . LEU B 1 182 ? -17.312 15.086 6.348 1 94.06 182 LEU B N 1
ATOM 3427 C CA . LEU B 1 182 ? -16.906 16.469 6.156 1 94.06 182 LEU B CA 1
ATOM 3428 C C . LEU B 1 182 ? -18.125 17.375 6.004 1 94.06 182 LEU B C 1
ATOM 3430 O O . LEU B 1 182 ? -19.219 16.906 5.727 1 94.06 182 LEU B O 1
ATOM 3434 N N . ASP B 1 183 ? -17.828 18.688 6.191 1 91.06 183 ASP B N 1
ATOM 3435 C CA . ASP B 1 183 ? -18.844 19.672 5.852 1 91.06 183 ASP B CA 1
ATOM 3436 C C . ASP B 1 183 ? -19.281 19.547 4.391 1 91.06 183 ASP B C 1
ATOM 3438 O O . ASP B 1 183 ? -18.453 19.328 3.508 1 91.06 183 ASP B O 1
ATOM 3442 N N . GLU B 1 184 ? -20.594 19.797 4.164 1 92.44 184 GLU B N 1
ATOM 3443 C CA . GLU B 1 184 ? -21.172 19.578 2.84 1 92.44 184 GLU B CA 1
ATOM 3444 C C . GLU B 1 184 ? -20.484 20.453 1.794 1 92.44 184 GLU B C 1
ATOM 3446 O O . GLU B 1 184 ? -20.297 20.031 0.65 1 92.44 184 GLU B O 1
ATOM 3451 N N . GLU B 1 185 ? -20.156 21.609 2.121 1 93.75 185 GLU B N 1
ATOM 3452 C CA . GLU B 1 185 ? -19.516 22.531 1.187 1 93.75 185 GLU B CA 1
ATOM 3453 C C . GLU B 1 185 ? -18.125 22.031 0.807 1 93.75 185 GLU B C 1
ATOM 3455 O O . GLU B 1 185 ? -17.734 22.078 -0.362 1 93.75 185 GLU B O 1
ATOM 3460 N N . ILE B 1 186 ? -17.438 21.562 1.802 1 94.19 186 ILE B N 1
ATOM 3461 C CA . ILE B 1 186 ? -16.094 21.047 1.574 1 94.19 186 ILE B CA 1
ATOM 3462 C C . ILE B 1 186 ? -16.156 19.781 0.717 1 94.19 186 ILE B C 1
ATOM 3464 O O . ILE B 1 186 ? -15.422 19.641 -0.259 1 94.19 186 ILE B O 1
ATOM 3468 N N . ARG B 1 187 ? -17.031 18.906 1.083 1 96 187 ARG B N 1
ATOM 3469 C CA . ARG B 1 187 ? -17.188 17.656 0.346 1 96 187 ARG B CA 1
ATOM 3470 C C . ARG B 1 187 ? -17.562 17.922 -1.108 1 96 187 ARG B C 1
ATOM 3472 O O . ARG B 1 187 ? -16.984 17.312 -2.021 1 96 187 ARG B O 1
ATOM 3479 N N . SER B 1 188 ? -18.531 18.812 -1.347 1 96.56 188 SER B N 1
ATOM 3480 C CA . SER B 1 188 ? -18.969 19.156 -2.691 1 96.56 188 SER B CA 1
ATOM 3481 C C . SER B 1 188 ? -17.844 19.766 -3.516 1 96.56 188 SER B C 1
ATOM 3483 O O . SER B 1 188 ? -17.719 19.5 -4.711 1 96.56 188 SER B O 1
ATOM 3485 N N . ARG B 1 189 ? -17.062 20.562 -2.883 1 96.94 189 ARG B N 1
ATOM 3486 C CA . ARG B 1 189 ? -15.938 21.188 -3.557 1 96.94 189 ARG B CA 1
ATOM 3487 C C . ARG B 1 189 ? -14.914 20.141 -3.994 1 96.94 189 ARG B C 1
ATOM 3489 O O . ARG B 1 189 ? -14.359 20.219 -5.09 1 96.94 189 ARG B O 1
ATOM 3496 N N . ILE B 1 190 ? -14.703 19.172 -3.189 1 97.75 190 ILE B N 1
ATOM 3497 C CA . ILE B 1 190 ? -13.68 18.156 -3.424 1 97.75 190 ILE B CA 1
ATOM 3498 C C . ILE B 1 190 ? -14.18 17.156 -4.461 1 97.75 190 ILE B C 1
ATOM 3500 O O . ILE B 1 190 ? -13.453 16.812 -5.398 1 97.75 190 ILE B O 1
ATOM 3504 N N . LEU B 1 191 ? -15.414 16.703 -4.324 1 98.12 191 LEU B N 1
ATOM 3505 C CA . LEU B 1 191 ? -15.914 15.602 -5.148 1 98.12 191 LEU B CA 1
ATOM 3506 C C . LEU B 1 191 ? -16.625 16.141 -6.387 1 98.12 191 LEU B C 1
ATOM 3508 O O . LEU B 1 191 ? -16.672 15.461 -7.418 1 98.12 191 LEU B O 1
ATOM 3512 N N . GLY B 1 192 ? -17.125 17.281 -6.383 1 97.31 192 GLY B N 1
ATOM 3513 C CA . GLY B 1 192 ? -18.016 17.859 -7.379 1 97.31 192 GLY B CA 1
ATOM 3514 C C . GLY B 1 192 ? -17.438 17.828 -8.781 1 97.31 192 GLY B C 1
ATOM 3515 O O . GLY B 1 192 ? -18.141 17.469 -9.734 1 97.31 192 GLY B O 1
ATOM 3516 N N . PRO B 1 193 ? -16.203 18.141 -8.984 1 97.56 193 PRO B N 1
ATOM 3517 C CA . PRO B 1 193 ? -15.586 18.219 -10.312 1 97.56 193 PRO B CA 1
ATOM 3518 C C . PRO B 1 193 ? -15.406 16.844 -10.953 1 97.56 193 PRO B C 1
ATOM 3520 O O . PRO B 1 193 ? -15.086 16.75 -12.141 1 97.56 193 PRO B O 1
ATOM 3523 N N . HIS B 1 194 ? -15.562 15.797 -10.188 1 98.06 194 HIS B N 1
ATOM 3524 C CA . HIS B 1 194 ? -15.258 14.453 -10.664 1 98.06 194 HIS B CA 1
ATOM 3525 C C . HIS B 1 194 ? -16.547 13.656 -10.898 1 98.06 194 HIS B C 1
ATOM 3527 O O . HIS B 1 194 ? -16.859 12.734 -10.141 1 98.06 194 HIS B O 1
ATOM 3533 N N . LYS B 1 195 ? -17.156 13.867 -12.055 1 97.25 195 LYS B N 1
ATOM 3534 C CA . LYS B 1 195 ? -18.453 13.305 -12.367 1 97.25 195 LYS B CA 1
ATOM 3535 C C . LYS B 1 195 ? -18.375 11.789 -12.539 1 97.25 195 LYS B C 1
ATOM 3537 O O . LYS B 1 195 ? -19.297 11.07 -12.148 1 97.25 195 LYS B O 1
ATOM 3542 N N . LYS B 1 196 ? -17.328 11.328 -13.148 1 97.62 196 LYS B N 1
ATOM 3543 C CA . LYS B 1 196 ? -17.172 9.883 -13.32 1 97.62 196 LYS B CA 1
ATOM 3544 C C . LYS B 1 196 ? -17 9.188 -11.977 1 97.62 196 LYS B C 1
ATOM 3546 O O . LYS B 1 196 ? -17.5 8.078 -11.773 1 97.62 196 LYS B O 1
ATOM 3551 N N . VAL B 1 197 ? -16.266 9.852 -11.094 1 98.44 197 VAL B N 1
ATOM 3552 C CA . VAL B 1 197 ? -16.078 9.297 -9.758 1 98.44 197 VAL B CA 1
ATOM 3553 C C . VAL B 1 197 ? -17.422 9.188 -9.047 1 98.44 197 VAL B C 1
ATOM 3555 O O . VAL B 1 197 ? -17.734 8.164 -8.43 1 98.44 197 VAL B O 1
ATOM 3558 N N . LEU B 1 198 ? -18.203 10.25 -9.117 1 98.19 198 LEU B N 1
ATOM 3559 C CA . LEU B 1 198 ? -19.516 10.25 -8.469 1 98.19 198 LEU B CA 1
ATOM 3560 C C . LEU B 1 198 ? -20.406 9.148 -9.023 1 98.19 198 LEU B C 1
ATOM 3562 O O . LEU B 1 198 ? -21.062 8.422 -8.266 1 98.19 198 LEU B O 1
ATOM 3566 N N . LYS B 1 199 ? -20.438 9.023 -10.312 1 98.12 199 LYS B N 1
ATOM 3567 C CA . LYS B 1 199 ? -21.219 7.961 -10.938 1 98.12 199 LYS B CA 1
ATOM 3568 C C . LYS B 1 199 ? -20.703 6.582 -10.531 1 98.12 199 LYS B C 1
ATOM 3570 O O . LYS B 1 199 ? -21.5 5.676 -10.273 1 98.12 199 LYS B O 1
ATOM 3575 N N . TRP B 1 200 ? -19.391 6.438 -10.539 1 98.62 200 TRP B N 1
ATOM 3576 C CA . TRP B 1 200 ? -18.734 5.191 -10.164 1 98.62 200 TRP B CA 1
ATOM 3577 C C . TRP B 1 200 ? -19.062 4.805 -8.734 1 98.62 200 TRP B C 1
ATOM 3579 O O . TRP B 1 200 ? -19.297 3.629 -8.438 1 98.62 200 TRP B O 1
ATOM 3589 N N . ILE B 1 201 ? -19.109 5.773 -7.82 1 98.56 201 ILE B N 1
ATOM 3590 C CA . ILE B 1 201 ? -19.516 5.527 -6.441 1 98.56 201 ILE B CA 1
ATOM 3591 C C . ILE B 1 201 ? -20.938 4.988 -6.414 1 98.56 201 ILE B C 1
ATOM 3593 O O . ILE B 1 201 ? -21.219 3.988 -5.75 1 98.56 201 ILE B O 1
ATOM 3597 N N . ASP B 1 202 ? -21.828 5.602 -7.152 1 98.38 202 ASP B N 1
ATOM 3598 C CA . ASP B 1 202 ? -23.219 5.168 -7.234 1 98.38 202 ASP B CA 1
ATOM 3599 C C . ASP B 1 202 ? -23.312 3.76 -7.816 1 98.38 202 ASP B C 1
ATOM 3601 O O . ASP B 1 202 ? -24.125 2.947 -7.355 1 98.38 202 ASP B O 1
ATOM 3605 N N . ASP B 1 203 ? -22.578 3.52 -8.852 1 98.62 203 ASP B N 1
ATOM 3606 C CA . ASP B 1 203 ? -22.578 2.199 -9.469 1 98.62 203 ASP B CA 1
ATOM 3607 C C . ASP B 1 203 ? -22.125 1.13 -8.477 1 98.62 203 ASP B C 1
ATOM 3609 O O . ASP B 1 203 ? -22.672 0.031 -8.438 1 98.62 203 ASP B O 1
ATOM 3613 N N . THR B 1 204 ? -21.094 1.416 -7.684 1 98.75 204 THR B N 1
ATOM 3614 C CA . THR B 1 204 ? -20.594 0.474 -6.691 1 98.75 204 THR B CA 1
ATOM 3615 C C . THR B 1 204 ? -21.641 0.241 -5.594 1 98.75 204 THR B C 1
ATOM 3617 O O . THR B 1 204 ? -21.859 -0.898 -5.184 1 98.75 204 THR B O 1
ATOM 3620 N N . LYS B 1 205 ? -22.234 1.346 -5.168 1 98.5 205 LYS B N 1
ATOM 3621 C CA . LYS B 1 205 ? -23.328 1.253 -4.207 1 98.5 205 LYS B CA 1
ATOM 3622 C C . LYS B 1 205 ? -24.438 0.321 -4.711 1 98.5 205 LYS B C 1
ATOM 3624 O O . LYS B 1 205 ? -24.844 -0.604 -4.004 1 98.5 205 LYS B O 1
ATOM 3629 N N . ASN B 1 206 ? -24.828 0.508 -5.867 1 98.44 206 ASN B N 1
ATOM 3630 C CA . ASN B 1 206 ? -25.906 -0.276 -6.461 1 98.44 206 ASN B CA 1
ATOM 3631 C C . ASN B 1 206 ? -25.516 -1.746 -6.598 1 98.44 206 ASN B C 1
ATOM 3633 O O . ASN B 1 206 ? -26.344 -2.633 -6.367 1 98.44 206 ASN B O 1
ATOM 3637 N N . ALA B 1 207 ? -24.328 -1.981 -6.941 1 98.44 207 ALA B N 1
ATOM 3638 C CA . ALA B 1 207 ? -23.844 -3.346 -7.164 1 98.44 207 ALA B CA 1
ATOM 3639 C C . ALA B 1 207 ? -23.766 -4.113 -5.852 1 98.44 207 ALA B C 1
ATOM 3641 O O . ALA B 1 207 ? -23.688 -5.348 -5.848 1 98.44 207 ALA B O 1
ATOM 3642 N N . THR B 1 208 ? -23.766 -3.4 -4.707 1 98.62 208 THR B N 1
ATOM 3643 C CA . THR B 1 208 ? -23.531 -4.07 -3.434 1 98.62 208 THR B CA 1
ATOM 3644 C C . THR B 1 208 ? -24.703 -3.838 -2.475 1 98.62 208 THR B C 1
ATOM 3646 O O . THR B 1 208 ? -24.578 -4.082 -1.272 1 98.62 208 THR B O 1
ATOM 3649 N N . GLN B 1 209 ? -25.734 -3.328 -2.938 1 98.06 209 GLN B N 1
ATOM 3650 C CA . GLN B 1 209 ? -26.938 -3.127 -2.127 1 98.06 209 GLN B CA 1
ATOM 3651 C C . GLN B 1 209 ? -27.562 -4.461 -1.717 1 98.06 209 GLN B C 1
ATOM 3653 O O . GLN B 1 209 ? -27.438 -5.453 -2.441 1 98.06 209 GLN B O 1
ATOM 3658 N N . PRO B 1 210 ? -28.188 -4.543 -0.486 1 98.56 210 PRO B N 1
ATOM 3659 C CA . PRO B 1 210 ? -28.422 -3.479 0.493 1 98.56 210 PRO B CA 1
ATOM 3660 C C . PRO B 1 210 ? -27.266 -3.32 1.48 1 98.56 210 PRO B C 1
ATOM 3662 O O . PRO B 1 210 ? -27.344 -2.479 2.381 1 98.56 210 PRO B O 1
ATOM 3665 N N . HIS B 1 211 ? -26.281 -4.125 1.265 1 98.69 211 HIS B N 1
ATOM 3666 C CA . HIS B 1 211 ? -25.203 -4.238 2.25 1 98.69 211 HIS B CA 1
ATOM 3667 C C . HIS B 1 211 ? -24.406 -2.941 2.35 1 98.69 211 HIS B C 1
ATOM 3669 O O . HIS B 1 211 ? -23.953 -2.572 3.432 1 98.69 211 HIS B O 1
ATOM 3675 N N . PHE B 1 212 ? -24.266 -2.236 1.241 1 98.69 212 PHE B N 1
ATOM 3676 C CA . PHE B 1 212 ? -23.578 -0.954 1.229 1 98.69 212 PHE B CA 1
ATOM 3677 C C . PHE B 1 212 ? -24.203 0.011 2.227 1 98.69 212 PHE B C 1
ATOM 3679 O O . PHE B 1 212 ? -23.516 0.569 3.08 1 98.69 212 PHE B O 1
ATOM 3686 N N . ASP B 1 213 ? -25.469 0.181 2.16 1 98.19 213 ASP B N 1
ATOM 3687 C CA . ASP B 1 213 ? -26.188 1.115 3.018 1 98.19 213 ASP B CA 1
ATOM 3688 C C . ASP B 1 213 ? -26.172 0.66 4.473 1 98.19 213 ASP B C 1
ATOM 3690 O O . ASP B 1 213 ? -25.953 1.469 5.379 1 98.19 213 ASP B O 1
ATOM 3694 N N . GLU B 1 214 ? -26.375 -0.609 4.648 1 98.31 214 GLU B N 1
ATOM 3695 C CA . GLU B 1 214 ? -26.391 -1.162 6 1 98.31 214 GLU B CA 1
ATOM 3696 C C . GLU B 1 214 ? -25.078 -0.902 6.719 1 98.31 214 GLU B C 1
ATOM 3698 O O . GLU B 1 214 ? -25.062 -0.477 7.875 1 98.31 214 GLU B O 1
ATOM 3703 N N . ILE B 1 215 ? -24 -1.121 6.016 1 98.44 215 ILE B N 1
ATOM 3704 C CA . ILE B 1 215 ? -22.672 -1.055 6.633 1 98.44 215 ILE B CA 1
ATOM 3705 C C . ILE B 1 215 ? -22.281 0.405 6.852 1 98.44 215 ILE B C 1
ATOM 3707 O O . ILE B 1 215 ? -21.578 0.726 7.812 1 98.44 215 ILE B O 1
ATOM 3711 N N . HIS B 1 216 ? -22.781 1.343 6.016 1 98.44 216 HIS B N 1
ATOM 3712 C CA . HIS B 1 216 ? -22.391 2.744 6.121 1 98.44 216 HIS B CA 1
ATOM 3713 C C . HIS B 1 216 ? -23.344 3.508 7.039 1 98.44 216 HIS B C 1
ATOM 3715 O O . HIS B 1 216 ? -23.219 4.727 7.195 1 98.44 216 HIS B O 1
ATOM 3721 N N . THR B 1 217 ? -24.281 2.791 7.711 1 97.75 217 THR B N 1
ATOM 3722 C CA . THR B 1 217 ? -25.25 3.43 8.602 1 97.75 217 THR B CA 1
ATOM 3723 C C . THR B 1 217 ? -24.531 4.191 9.711 1 97.75 217 THR B C 1
ATOM 3725 O O . THR B 1 217 ? -24.891 5.328 10.023 1 97.75 217 THR B O 1
ATOM 3728 N N . ILE B 1 218 ? -23.531 3.607 10.297 1 95.25 218 ILE B N 1
ATOM 3729 C CA . ILE B 1 218 ? -22.812 4.227 11.414 1 95.25 218 ILE B CA 1
ATOM 3730 C C . ILE B 1 218 ? -22.109 5.492 10.938 1 95.25 218 ILE B C 1
ATOM 3732 O O . ILE B 1 218 ? -22.125 6.516 11.617 1 95.25 218 ILE B O 1
ATOM 3736 N N . LEU B 1 219 ? -21.484 5.426 9.789 1 95.69 219 LEU B N 1
ATOM 3737 C CA . LEU B 1 219 ? -20.812 6.578 9.203 1 95.69 219 LEU B CA 1
ATOM 3738 C C . LEU B 1 219 ? -21.781 7.742 9.023 1 95.69 219 LEU B C 1
ATOM 3740 O O . LEU B 1 219 ? -21.453 8.883 9.352 1 95.69 219 LEU B O 1
ATOM 3744 N N . LEU B 1 220 ? -22.953 7.438 8.523 1 95.12 220 LEU B N 1
ATOM 3745 C CA . LEU B 1 220 ? -23.953 8.461 8.242 1 95.12 220 LEU B CA 1
ATOM 3746 C C . LEU B 1 220 ? -24.516 9.031 9.539 1 95.12 220 LEU B C 1
ATOM 3748 O O . LEU B 1 220 ? -24.859 10.211 9.609 1 95.12 220 LEU B O 1
ATOM 3752 N N . LYS B 1 221 ? -24.609 8.188 10.562 1 94.5 221 LYS B N 1
ATOM 3753 C CA . LYS B 1 221 ? -25.047 8.672 11.867 1 94.5 221 LYS B CA 1
ATOM 3754 C C . LYS B 1 221 ? -24.031 9.656 12.453 1 94.5 221 LYS B C 1
ATOM 3756 O O . LYS B 1 221 ? -24.406 10.68 13.031 1 94.5 221 LYS B O 1
ATOM 3761 N N . VAL B 1 222 ? -22.781 9.305 12.289 1 91.81 222 VAL B N 1
ATOM 3762 C CA . VAL B 1 222 ? -21.719 10.18 12.781 1 91.81 222 VAL B CA 1
ATOM 3763 C C . VAL B 1 222 ? -21.75 11.5 12.016 1 91.81 222 VAL B C 1
ATOM 3765 O O . VAL B 1 222 ? -21.547 12.57 12.602 1 91.81 222 VAL B O 1
ATOM 3768 N N . LYS B 1 223 ? -21.938 11.398 10.719 1 92.19 223 LYS B N 1
ATOM 3769 C CA . LYS B 1 223 ? -22.094 12.602 9.898 1 92.19 223 LYS B CA 1
ATOM 3770 C C . LYS B 1 223 ? -23.156 13.539 10.484 1 92.19 223 LYS B C 1
ATOM 3772 O O . LYS B 1 223 ? -22.906 14.734 10.633 1 92.19 223 LYS B O 1
ATOM 3777 N N . GLU B 1 224 ? -24.281 13 10.852 1 91.75 224 GLU B N 1
ATOM 3778 C CA . GLU B 1 224 ? -25.375 13.797 11.391 1 91.75 224 GLU B CA 1
ATOM 3779 C C . GLU B 1 224 ? -25.016 14.391 12.75 1 91.75 224 GLU B C 1
ATOM 3781 O O . GLU B 1 224 ? -25.375 15.531 13.047 1 91.75 224 GLU B O 1
ATOM 3786 N N . LYS B 1 225 ? -24.297 13.641 13.508 1 88.19 225 LYS B N 1
ATOM 3787 C CA . LYS B 1 225 ? -23.875 14.117 14.812 1 88.19 225 LYS B CA 1
ATOM 3788 C C . LYS B 1 225 ? -22.891 15.281 14.68 1 88.19 225 LYS B C 1
ATOM 3790 O O . LYS B 1 225 ? -22.984 16.266 15.414 1 88.19 225 LYS B O 1
ATOM 3795 N N . LEU B 1 226 ? -22.016 15.141 13.789 1 86 226 LEU B N 1
ATOM 3796 C CA . LEU B 1 226 ? -21.016 16.172 13.578 1 86 226 LEU B CA 1
ATOM 3797 C C . LEU B 1 226 ? -21.656 17.453 13.031 1 86 226 LEU B C 1
ATOM 3799 O O . LEU B 1 226 ? -21.234 18.562 13.383 1 86 226 LEU B O 1
ATOM 3803 N N . LYS B 1 227 ? -22.641 17.344 12.227 1 84.56 227 LYS B N 1
ATOM 3804 C CA . LYS B 1 227 ? -23.375 18.5 11.688 1 84.56 227 LYS B CA 1
ATOM 3805 C C . LYS B 1 227 ? -24.078 19.266 12.789 1 84.56 227 LYS B C 1
ATOM 3807 O O . LYS B 1 227 ? -24.109 20.5 12.781 1 84.56 227 LYS B O 1
ATOM 3812 N N . LYS B 1 228 ? -24.594 18.531 13.719 1 83.62 228 LYS B N 1
ATOM 3813 C CA . LYS B 1 228 ? -25.328 19.141 14.828 1 83.62 228 LYS B CA 1
ATOM 3814 C C . LYS B 1 228 ? -24.375 19.891 15.758 1 83.62 228 LYS B C 1
ATOM 3816 O O . LYS B 1 228 ? -24.719 20.938 16.312 1 83.62 228 LYS B O 1
ATOM 3821 N N . MET B 1 229 ? -23.203 19.406 15.891 1 78.5 229 MET B N 1
ATOM 3822 C CA . MET B 1 229 ? -22.203 20.047 16.75 1 78.5 229 MET B CA 1
ATOM 3823 C C . MET B 1 229 ? -21.672 21.328 16.125 1 78.5 229 MET B C 1
ATOM 3825 O O . MET B 1 229 ? -21.391 22.297 16.828 1 78.5 229 MET B O 1
ATOM 3829 N N . SER B 1 230 ? -21.469 21.328 14.859 1 72.12 230 SER B N 1
ATOM 3830 C CA . SER B 1 230 ? -20.969 22.516 14.156 1 72.12 230 SER B CA 1
ATOM 3831 C C . SER B 1 230 ? -22.016 23.625 14.133 1 72.12 230 SER B C 1
ATOM 3833 O O . SER B 1 230 ? -21.672 24.812 14.188 1 72.12 230 SER B O 1
ATOM 3835 N N . SER B 1 231 ? -23.297 23.266 14.031 1 67.38 231 SER B N 1
ATOM 3836 C CA . SER B 1 231 ? -24.375 24.25 14.031 1 67.38 231 SER B CA 1
ATOM 3837 C C . SER B 1 231 ? -24.594 24.828 15.422 1 67.38 231 SER B C 1
ATOM 3839 O O . SER B 1 231 ? -24.953 26 15.562 1 67.38 231 SER B O 1
ATOM 3841 N N . ALA B 1 232 ? -24.312 24.109 16.469 1 59.81 232 ALA B N 1
ATOM 3842 C CA . ALA B 1 232 ? -24.484 24.562 17.844 1 59.81 232 ALA B CA 1
ATOM 3843 C C . ALA B 1 232 ? -23.328 25.453 18.266 1 59.81 232 ALA B C 1
ATOM 3845 O O . ALA B 1 232 ? -23.516 26.406 19.031 1 59.81 232 ALA B O 1
ATOM 3846 N N . GLY B 1 233 ? -22.109 25.203 17.938 1 53.34 233 GLY B N 1
ATOM 3847 C CA . GLY B 1 233 ? -20.953 26.016 18.297 1 53.34 233 GLY B CA 1
ATOM 3848 C C . GLY B 1 233 ? -20.922 27.344 17.578 1 53.34 233 GLY B C 1
ATOM 3849 O O . GLY B 1 233 ? -20.344 28.328 18.078 1 53.34 233 GLY B O 1
ATOM 3850 N N . GLY B 1 234 ? -21.391 27.516 16.391 1 47.81 234 GLY B N 1
ATOM 3851 C CA . GLY B 1 234 ? -21.5 28.797 15.68 1 47.81 234 GLY B CA 1
ATOM 3852 C C . GLY B 1 234 ? -22.438 29.766 16.359 1 47.81 234 GLY B C 1
ATOM 3853 O O . GLY B 1 234 ? -22.297 30.984 16.172 1 47.81 234 GLY B O 1
ATOM 3854 N N . SER B 1 235 ? -23.484 29.312 17.016 1 44.44 235 SER B N 1
ATOM 3855 C CA . SER B 1 235 ? -24.453 30.203 17.656 1 44.44 235 SER B CA 1
ATOM 3856 C C . SER B 1 235 ? -23.875 30.828 18.922 1 44.44 235 SER B C 1
ATOM 3858 O O . SER B 1 235 ? -24.422 31.797 19.453 1 44.44 235 SER B O 1
ATOM 3860 N N . SER B 1 236 ? -22.906 30.188 19.562 1 43.59 236 SER B N 1
ATOM 3861 C CA . SER B 1 236 ? -22.469 30.766 20.828 1 43.59 236 SER B CA 1
ATOM 3862 C C . SER B 1 236 ? -21.531 31.953 20.625 1 43.59 236 SER B C 1
ATOM 3864 O O . SER B 1 236 ? -21.25 32.688 21.562 1 43.59 236 SER B O 1
ATOM 3866 N N . GLN B 1 237 ? -20.922 32.031 19.453 1 40.22 237 GLN B N 1
ATOM 3867 C CA . GLN B 1 237 ? -20 33.156 19.359 1 40.22 237 GLN B CA 1
ATOM 3868 C C . GLN B 1 237 ? -20.75 34.469 19.109 1 40.22 237 GLN B C 1
ATOM 3870 O O . GLN B 1 237 ? -20.156 35.562 19.125 1 40.22 237 GLN B O 1
ATOM 3875 N N . THR B 1 238 ? -22 34.375 18.625 1 39.06 238 THR B N 1
ATOM 3876 C CA . THR B 1 238 ? -22.5 35.656 18.156 1 39.06 238 THR B CA 1
ATOM 3877 C C . THR B 1 238 ? -22.875 36.531 19.344 1 39.06 238 THR B C 1
ATOM 3879 O O . THR B 1 238 ? -22.953 37.75 19.219 1 39.06 238 THR B O 1
ATOM 3882 N N . ASN B 1 239 ? -23.453 35.875 20.422 1 34.41 239 ASN B N 1
ATOM 3883 C CA . ASN B 1 239 ? -24.172 36.875 21.219 1 34.41 239 ASN B CA 1
ATOM 3884 C C . ASN B 1 239 ? -23.234 37.656 22.141 1 34.41 239 ASN B C 1
ATOM 3886 O O . ASN B 1 239 ? -23.203 37.406 23.344 1 34.41 239 ASN B O 1
ATOM 3890 N N . VAL B 1 240 ? -21.875 37.594 21.891 1 38.19 240 VAL B N 1
ATOM 3891 C CA . VAL B 1 240 ? -21.203 38.562 22.766 1 38.19 240 VAL B CA 1
ATOM 3892 C C . VAL B 1 240 ? -21.719 39.969 22.484 1 38.19 240 VAL B C 1
ATOM 3894 O O . VAL B 1 240 ? -21.438 40.531 21.422 1 38.19 240 VAL B O 1
ATOM 3897 N N . SER B 1 241 ? -23.031 40.219 22.672 1 32.03 241 SER B N 1
ATOM 3898 C CA . SER B 1 241 ? -23.672 41.531 22.578 1 32.03 241 SER B CA 1
ATOM 3899 C C . SER B 1 241 ? -22.859 42.594 23.297 1 32.03 241 SER B C 1
ATOM 3901 O O . SER B 1 241 ? -22.234 42.312 24.312 1 32.03 241 SER B O 1
ATOM 3903 N N . ASN B 1 242 ? -22.516 43.625 22.562 1 38.66 242 ASN B N 1
ATOM 3904 C CA . ASN B 1 242 ? -21.953 44.938 22.781 1 38.66 242 ASN B CA 1
ATOM 3905 C C . ASN B 1 242 ? -22.547 45.594 24.016 1 38.66 242 ASN B C 1
ATOM 3907 O O . ASN B 1 242 ? -23.641 46.156 23.984 1 38.66 242 ASN B O 1
ATOM 3911 N N . LYS B 1 243 ? -22.438 45 25.172 1 37.5 243 LYS B N 1
ATOM 3912 C CA . LYS B 1 243 ? -22.797 45.781 26.359 1 37.5 243 LYS B CA 1
ATOM 3913 C C . LYS B 1 243 ? -22.141 47.156 26.328 1 37.5 243 LYS B C 1
ATOM 3915 O O . LYS B 1 243 ? -20.922 47.25 26.172 1 37.5 243 LYS B O 1
ATOM 3920 N N . SER B 1 244 ? -22.922 48.125 25.922 1 35.12 244 SER B N 1
ATOM 3921 C CA . SER B 1 244 ? -22.781 49.562 25.859 1 35.12 244 SER B CA 1
ATOM 3922 C C . SER B 1 244 ? -22.109 50.125 27.125 1 35.12 244 SER B C 1
ATOM 3924 O O . SER B 1 244 ? -22.547 49.812 28.234 1 35.12 244 SER B O 1
ATOM 3926 N N . VAL B 1 245 ? -20.812 50.219 27.094 1 36.41 245 VAL B N 1
ATOM 3927 C CA . VAL B 1 245 ? -20.031 50.969 28.062 1 36.41 245 VAL B CA 1
ATOM 3928 C C . VAL B 1 245 ? -20.75 52.281 28.406 1 36.41 245 VAL B C 1
ATOM 3930 O O . VAL B 1 245 ? -21.016 53.094 27.516 1 36.41 245 VAL B O 1
ATOM 3933 N N . LEU B 1 246 ? -21.672 52.25 29.406 1 35.34 246 LEU B N 1
ATOM 3934 C CA . LEU B 1 246 ? -22.344 53.406 30 1 35.34 246 LEU B CA 1
ATOM 3935 C C . LEU B 1 246 ? -21.344 54.531 30.281 1 35.34 246 LEU B C 1
ATOM 3937 O O . LEU B 1 246 ? -20.281 54.281 30.859 1 35.34 246 LEU B O 1
ATOM 3941 N N . PRO B 1 247 ? -21.406 55.656 29.516 1 39.25 247 PRO B N 1
ATOM 3942 C CA . PRO B 1 247 ? -20.562 56.844 29.656 1 39.25 247 PRO B CA 1
ATOM 3943 C C . PRO B 1 247 ? -20.484 57.375 31.094 1 39.25 247 PRO B C 1
ATOM 3945 O O . PRO B 1 247 ? -21.516 57.438 31.766 1 39.25 247 PRO B O 1
ATOM 3948 N N . SER B 1 248 ? -19.484 56.906 31.828 1 32.94 248 SER B N 1
ATOM 3949 C CA . SER B 1 248 ? -19.25 57.469 33.156 1 32.94 248 SER B CA 1
ATOM 3950 C C . SER B 1 248 ? -19.484 58.969 33.188 1 32.94 248 SER B C 1
ATOM 3952 O O . SER B 1 248 ? -19.062 59.688 32.281 1 32.94 248 SER B O 1
ATOM 3954 N N . LYS B 1 249 ? -20.531 59.406 33.781 1 33.06 249 LYS B N 1
ATOM 3955 C CA . LYS B 1 249 ? -20.922 60.781 34.125 1 33.06 249 LYS B CA 1
ATOM 3956 C C . LYS B 1 249 ? -19.734 61.594 34.656 1 33.06 249 LYS B C 1
ATOM 3958 O O . LYS B 1 249 ? -19.172 61.25 35.719 1 33.06 249 LYS B O 1
ATOM 3963 N N . ILE B 1 250 ? -18.75 62.125 33.844 1 25.98 250 ILE B N 1
ATOM 3964 C CA . ILE B 1 250 ? -18.172 63.375 34.312 1 25.98 250 ILE B CA 1
ATOM 3965 C C . ILE B 1 250 ? -19.25 64.438 34.344 1 25.98 250 ILE B C 1
ATOM 3967 O O . ILE B 1 250 ? -20.031 64.625 33.375 1 25.98 250 ILE B O 1
#

Foldseek 3Di:
DAKEKEAALLDLLSLLLQLLCVLQVHGHHYDYQDVLVPSLVDPVVCVQPVVSDDTWMDDPNDIDDDSVVSQVVCCPPDPRRDCQQQHPPPVVNVVLVVLVVCCVVAQLQLQVQLCCQAFCQVSSVHHHDVVSNVVSLVSNLVRLVCCLPPQLPADELEGPRDPADYSSLSSNLSSLVLCLLPDPVVNCVRCVVRPSVVSSSVVVPVRRPPSSVVSCVVVVVNSVVSVVVVVVVVVVVPPPDDPPPDPPDD/DAKEKEDALLDLLSLLLQLLCVLQVNGHHYDYQDVLVLSLVDPVVCVQPVVSDDTWMDDPNDIDDDSVVSQVVCCPPDPRRDCQQQHPPPVVNVVLVVLVVCCVVAQLQLQVQLCCQAACQVSSVHHHDVVSNVVSLVRNLVRLVCCLPPQLPACALEGPRDPADYSSLSSNLSSLVLCLLPDPVVNCVRCVVRPSVVSSSVVVPVRRPPSSVVSCVVVVVNSVVSVVVVVVVVVVPPPPPPPPPPPPDD

Organism: NCBI:txid529605

Sequence (500 aa):
MTLKLYVDRMSQPSRAILIFCRVNGIDFEEVRVDLSKRQHLSPEFREVNPMKKVPAIMDGRFKLFESHAILRYLACVYPGVADHWYPADVYTRAKIESVLDWHHSNLRQGAASFVLHTALAPALGLPLDPKVAAQSEMLLSASLAKIESFWLKGKGRFLLGNLQPSIADLSFVCEIMQLEVLDEEIRSRILGPHKKVLKWIDDTKNATQPHFDEIHTILLKVKEKLKKMSSAGGSSQTNVSNKSVLPSKIMTLKLYVDRMSQPSRAILIFCRVNGIDFEEVRVDLSKRQHLSPEFREVNPMKKVPAIMDGRFKLFESHAILRYLACVYPGVADHWYPADVYTRAKIESVLDWHHSNLRQGAASFVLHTALAPALGLPLDPKVAAQSEMLLSASLAKIESFWLKGKGRFLLGNLQPSIADLSFVCEIMQLEVLDEEIRSRILGPHKKVLKWIDDTKNATQPHFDEIHTILLKVKEKLKKMSSAGGSSQTNVSNKSVLPSKI

Radius of gyration: 25.61 Å; Cα contacts (8 Å, |Δi|>4): 723; chains: 2; bounding box: 70×86×61 Å

Solvent-accessible surface area (backbone atoms only — not comparable to full-atom values): 26638 Å² total; per-residue (Å²): 124,71,32,32,38,37,26,31,61,80,37,37,56,20,36,29,50,53,36,52,32,58,72,48,69,53,75,65,44,81,41,81,38,50,62,95,74,46,42,39,74,34,72,73,43,32,74,64,29,81,82,42,55,74,26,31,36,33,54,62,88,48,64,46,44,43,50,69,24,44,50,54,42,53,54,70,70,44,80,79,45,62,55,61,43,64,38,85,51,62,70,65,32,32,52,47,40,22,53,50,58,49,32,53,78,28,41,47,46,8,42,54,45,23,44,36,32,72,57,43,20,64,82,70,74,37,80,69,40,66,68,56,21,52,55,14,44,53,38,26,51,53,31,52,50,44,40,43,66,52,40,44,37,68,88,28,64,23,62,77,27,27,83,57,63,30,54,52,47,41,48,53,44,33,47,57,55,58,47,61,54,42,57,68,68,58,38,45,65,70,50,59,84,35,60,63,46,54,51,32,46,51,49,53,41,64,75,36,58,70,42,45,59,62,52,44,45,61,44,55,51,49,25,54,52,51,54,53,50,56,60,55,58,62,60,64,65,61,71,69,70,80,77,73,80,74,81,76,80,126,124,70,32,34,38,38,26,31,62,78,37,38,55,22,35,28,49,53,37,53,31,60,71,47,68,50,74,64,44,82,42,80,38,51,63,93,76,48,42,38,72,34,72,73,43,32,74,66,27,80,81,43,54,74,27,30,36,33,53,62,87,47,64,43,43,44,50,70,26,47,50,53,42,53,54,70,71,44,82,79,45,63,54,61,42,64,40,83,51,63,69,64,32,32,53,47,39,21,53,49,58,50,32,54,77,27,42,48,46,8,43,56,45,21,45,35,31,72,58,45,20,65,82,70,76,38,79,70,39,67,68,56,22,52,55,15,44,52,38,27,50,54,31,52,50,45,40,44,67,54,40,43,36,67,87,27,64,24,62,76,25,26,83,56,63,32,56,52,48,41,49,50,44,32,47,58,55,58,48,62,55,42,57,68,70,59,38,46,66,68,49,58,84,34,58,64,48,56,50,32,46,51,48,53,42,62,75,36,57,69,43,43,60,63,52,43,45,60,44,53,51,50,26,54,51,52,53,53,51,57,60,55,60,61,60,66,67,61,70,69,69,82,74,72,79,73,76,75,84,125